Protein AF-A0A8H7DFE2-F1 (afdb_monomer)

Mean predicted aligned error: 21.74 Å

Solvent-accessible surface area (backbone atoms only — not comparable to full-atom values): 29592 Å² total; per-residue (Å²): 141,80,86,81,87,78,81,83,79,81,77,81,84,76,79,84,71,77,81,78,77,76,79,78,49,71,67,59,53,51,51,52,47,54,54,50,50,53,51,48,56,50,51,54,51,49,53,53,51,52,63,73,41,49,91,79,42,60,68,70,65,44,51,53,49,51,52,52,54,52,52,54,46,50,55,50,51,54,52,45,51,54,51,52,54,50,50,52,49,54,53,49,54,53,64,67,60,66,76,68,80,76,85,67,97,69,95,71,89,82,73,78,90,70,83,49,72,71,57,53,55,54,50,51,50,52,47,52,54,50,50,53,51,47,55,52,52,54,50,48,52,54,49,52,62,75,40,47,91,79,38,61,67,71,64,44,53,52,51,50,52,51,53,54,54,54,47,53,56,50,50,55,51,44,53,55,51,52,52,50,52,49,54,54,51,54,56,53,55,65,71,60,69,80,79,75,92,72,82,89,78,89,83,86,74,84,65,89,72,71,74,79,67,78,57,72,55,62,74,60,41,58,51,55,52,51,53,49,31,62,75,68,70,58,77,82,55,70,73,70,46,32,58,95,87,38,75,62,63,64,59,63,49,49,36,53,33,34,74,56,68,28,51,67,44,31,56,73,67,63,37,79,72,60,78,58,79,66,93,64,91,86,76,77,79,76,64,54,61,54,52,47,64,66,44,36,62,52,48,51,53,50,53,52,51,54,51,50,54,49,56,56,50,53,57,56,62,72,69,69,82,82,79,88,80,87,86,80,88,81,86,87,81,84,91,80,87,80,91,85,90,87,82,89,81,86,89,91,86,83,86,86,91,78,89,84,89,78,89,83,80,87,89,83,85,84,87,83,80,89,81,88,77,84,81,81,87,82,83,88,88,83,88,82,92,77,88,81,80,84,88,75,92,73,84,78,76,80,56,70,67,60,56,52,52,51,50,54,50,52,53,50,54,58,72,69,57,52,69,69,60,54,50,55,52,52,61,69,68,53,56,76,65,59,43,60,74,70,63,52,62,73,70,73,75,58,61,78,88,76,71,84,124

InterPro domains:
  IPR001606 ARID DNA-binding domain [PF01388] (218-274)
  IPR036431 ARID DNA-binding domain superfamily [G3DSA:1.10.150.60] (214-312)
  IPR036431 ARID DNA-binding domain superfamily [SSF46774] (215-304)

Organism: NCBI:txid2733690

Secondary structure (DSSP, 8-state):
-PPP---------------------HHHHHHHHHHHHHHHHHHHHHHHHHHHTTTTS-HHHHHHHHHHHHHHHHHHHHHHHHHHHHHHHHHHHHHHGGG------S---PPP----HHHHHHHHHHHHHHHHHHHHHHHHHHHHHHTTTTS-HHHHHHHHHHHHHHHHHHHHHHHHHHHHHHHHHHHHHHTTSSS--S-----------PPPPPPPPHHHHHHHHHHHHHHTT----TTTSEETTEEP-HHHHHHHHHHTTSHHHHHHTTGGGT---S--TT--TTHHHHHHHHHHHHHHHHHHHHHHHHHHHHHHHHTS-------------------------------------------PPP--------PPP---------PPPP------PPPHHHHHHHHHHHHHHHHS--HHHHHHHHHHHS-HHHHHHTTGGGGTSS-GGGS--

Foldseek 3Di:
DDDDDDDDDPDDPDDDDDPDPPPQDLVNLVVVLVVLVVVLVVLVVVLVVLVVCCVVDPPVVSVVVNVVSVVVSVVSVVVSVVSVVVSVVVVVVCVVVVPPDPDDPDDDDDDDDDPDPVNLVVLVVVLVVLVVVLVVLVVVLVVLVVCCVVDPVVVSVVVNVVSVVVSVVSVVVSVVSVVVSVVSVVVVVVVVPPPPPDDDDDDPDPDVPPPQDQQDDLVVCVVLLVVVCVVVVPDDDQVLQDDPNHGNDLSLVSR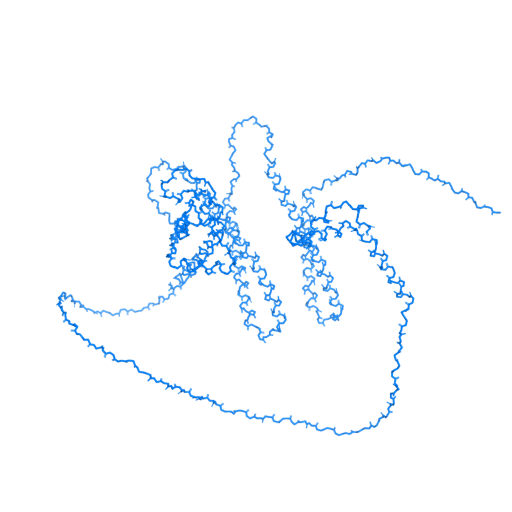VQSVCVALVSCVVVVVLPPSCPVPDPDDDPPNSPRSSVSVRVVRVVVSVVVVVVVVVVVVVVVPPPDDDDDDDDDDDDDDDDDDDDDDDDDDDDDDDDDDDDDDDDDDDDDDDDDDDDDDDDDDDDDDDDDDDDDDDDDPDDPPPVVVVVVVVVVVVVVVPDDVVVVVVVVVVVDDPVVCVVVVVPVVVPDDPVPPPD

Nearest PDB structures (foldseek):
  3hiu-assembly1_B  TM=4.243E-01  e=9.640E-01  Xanthomonas campestris pv. campestris
  6txh-assembly1_B  TM=4.007E-01  e=4.216E+00  Thermotoga maritima MSB8

pLDDT: mean 71.47, std 21.79, range [31.3, 97.5]

Radius of gyration: 38.98 Å; Cα contacts (8 Å, |Δi|>4): 122; chains: 1; bounding box: 148×61×105 Å

Structure (mmCIF, N/CA/C/O backbone):
data_AF-A0A8H7DFE2-F1
#
_entry.id   AF-A0A8H7DFE2-F1
#
loop_
_atom_site.group_PDB
_atom_site.id
_atom_site.type_symbol
_atom_site.label_atom_id
_atom_site.label_alt_id
_atom_site.label_comp_id
_atom_site.label_asym_id
_atom_site.label_entity_id
_atom_site.label_seq_id
_atom_site.pdbx_PDB_ins_code
_atom_site.Cartn_x
_atom_site.Cartn_y
_atom_site.Cartn_z
_atom_site.occupancy
_atom_site.B_iso_or_equiv
_atom_site.auth_seq_id
_atom_site.auth_comp_id
_atom_site.auth_asym_id
_atom_site.auth_atom_id
_atom_site.pdbx_PDB_model_num
ATOM 1 N N . MET A 1 1 ? 85.195 10.171 10.255 1.00 44.72 1 MET A N 1
ATOM 2 C CA . MET A 1 1 ? 84.031 11.063 10.065 1.00 44.72 1 MET A CA 1
ATOM 3 C C . MET A 1 1 ? 82.794 10.280 10.478 1.00 44.72 1 MET A C 1
ATOM 5 O O . MET A 1 1 ? 82.350 9.433 9.720 1.00 44.72 1 MET A O 1
ATOM 9 N N . ASN A 1 2 ? 82.339 10.476 11.718 1.00 36.47 2 ASN A N 1
ATOM 10 C CA . ASN A 1 2 ? 81.191 9.780 12.313 1.00 36.47 2 ASN A CA 1
ATOM 11 C C . ASN A 1 2 ? 79.986 10.731 12.340 1.00 36.47 2 ASN A C 1
ATOM 13 O O . ASN A 1 2 ? 80.179 11.896 12.700 1.00 36.47 2 ASN A O 1
ATOM 17 N N . PRO A 1 3 ? 78.772 10.280 11.982 1.00 59.50 3 PRO A N 1
ATOM 18 C CA . PRO A 1 3 ? 77.597 11.130 12.031 1.00 59.50 3 PRO A CA 1
ATOM 19 C C . PRO A 1 3 ? 77.080 11.280 13.467 1.00 59.50 3 PRO A C 1
ATOM 21 O O . PRO A 1 3 ? 77.074 10.349 14.270 1.00 59.50 3 PRO A O 1
ATOM 24 N N . SER A 1 4 ? 76.679 12.515 13.746 1.00 49.47 4 SER A N 1
ATOM 25 C CA . SER A 1 4 ? 76.130 13.046 14.987 1.00 49.47 4 SER A CA 1
ATOM 26 C C . SER A 1 4 ? 74.811 12.365 15.379 1.00 49.47 4 SER A C 1
ATOM 28 O O . SER A 1 4 ? 73.906 12.210 14.560 1.00 49.47 4 SER A O 1
ATOM 30 N N . LEU A 1 5 ? 74.726 11.975 16.653 1.00 45.72 5 LEU A N 1
ATOM 31 C CA . LEU A 1 5 ? 73.526 11.499 17.337 1.00 45.72 5 LEU A CA 1
ATOM 32 C C . LEU A 1 5 ? 72.521 12.652 17.476 1.00 45.72 5 LEU A C 1
ATOM 34 O O . LEU A 1 5 ? 72.752 13.597 18.229 1.00 45.72 5 LEU A O 1
ATOM 38 N N . GLY A 1 6 ? 71.410 12.557 16.745 1.00 50.31 6 GLY A N 1
ATOM 39 C CA . GLY A 1 6 ? 70.255 13.438 16.881 1.00 50.31 6 GLY A CA 1
ATOM 40 C C . GLY A 1 6 ? 69.440 13.102 18.130 1.00 50.31 6 GLY A C 1
ATOM 41 O O . GLY A 1 6 ? 69.096 11.948 18.378 1.00 50.31 6 GLY A O 1
ATOM 42 N N . SER A 1 7 ? 69.156 14.136 18.913 1.00 50.09 7 SER A N 1
ATOM 43 C CA . SER A 1 7 ? 68.445 14.115 20.186 1.00 50.09 7 SER A CA 1
ATOM 44 C C . SER A 1 7 ? 67.037 13.519 20.089 1.00 50.09 7 SER A C 1
ATOM 46 O O . SER A 1 7 ? 66.190 13.997 19.336 1.00 50.09 7 SER A O 1
ATOM 48 N N . ASN A 1 8 ? 66.773 12.515 20.927 1.00 39.53 8 ASN A N 1
ATOM 49 C CA . ASN A 1 8 ? 65.446 11.966 21.185 1.00 39.53 8 ASN A CA 1
ATOM 50 C C . ASN A 1 8 ? 64.565 13.004 21.899 1.00 39.53 8 ASN A C 1
ATOM 52 O O . ASN A 1 8 ? 64.774 13.312 23.072 1.00 39.53 8 ASN A O 1
ATOM 56 N N . THR A 1 9 ? 63.546 13.511 21.207 1.00 51.00 9 THR A N 1
ATOM 57 C CA . THR A 1 9 ? 62.419 14.210 21.830 1.00 51.00 9 THR A CA 1
ATOM 58 C C . THR A 1 9 ? 61.502 13.169 22.468 1.00 51.00 9 THR A C 1
ATOM 60 O O . THR A 1 9 ? 60.778 12.450 21.783 1.00 51.00 9 THR A O 1
ATOM 63 N N . VAL A 1 10 ? 61.551 13.067 23.795 1.00 46.72 10 VAL A N 1
ATOM 64 C CA . VAL A 1 10 ? 60.626 12.255 24.591 1.00 46.72 10 VAL A CA 1
ATOM 65 C C . VAL A 1 10 ? 59.250 12.924 24.539 1.00 46.72 10 VAL A C 1
ATOM 67 O O . VAL A 1 10 ? 59.014 13.936 25.195 1.00 46.72 10 VAL A O 1
ATOM 70 N N . ALA A 1 11 ? 58.347 12.386 23.718 1.00 45.91 11 ALA A N 1
ATOM 71 C CA . ALA A 1 11 ? 56.941 12.764 23.728 1.00 45.91 11 ALA A CA 1
ATOM 72 C C . ALA A 1 11 ? 56.308 12.268 25.036 1.00 45.91 11 ALA A C 1
ATOM 74 O O . ALA A 1 11 ? 56.217 11.066 25.286 1.00 45.91 11 ALA A O 1
ATOM 75 N N . SER A 1 12 ? 55.905 13.214 25.883 1.00 46.56 12 SER A N 1
ATOM 76 C CA . SER A 1 12 ? 55.209 12.953 27.139 1.00 46.56 12 SER A CA 1
ATOM 77 C C . SER A 1 12 ? 53.845 12.316 26.854 1.00 46.56 12 SER A C 1
ATOM 79 O O . SER A 1 12 ? 52.947 12.949 26.294 1.00 46.56 12 SER A O 1
ATOM 81 N N . ILE A 1 13 ? 53.704 11.040 27.212 1.00 42.91 13 ILE A N 1
ATOM 82 C CA . ILE A 1 13 ? 52.455 10.279 27.141 1.00 42.91 13 ILE A CA 1
ATOM 83 C C . ILE A 1 13 ? 51.527 10.840 28.225 1.00 42.91 13 ILE A C 1
ATOM 85 O O . ILE A 1 13 ? 51.616 10.474 29.395 1.00 42.91 13 ILE A O 1
ATOM 89 N N . THR A 1 14 ? 50.658 11.775 27.840 1.00 55.56 14 THR A N 1
ATOM 90 C CA . THR A 1 14 ? 49.598 12.291 28.716 1.00 55.56 14 THR A CA 1
ATOM 91 C C . THR A 1 14 ? 48.488 11.247 28.781 1.00 55.56 14 THR A C 1
ATOM 93 O O . THR A 1 14 ? 47.899 10.889 27.761 1.00 55.56 14 THR A O 1
ATOM 96 N N . ALA A 1 15 ? 48.258 10.714 29.980 1.00 48.75 15 ALA A N 1
ATOM 97 C CA . ALA A 1 15 ? 47.308 9.646 30.247 1.00 48.75 15 ALA A CA 1
ATOM 98 C C . ALA A 1 15 ? 45.868 10.036 29.860 1.00 48.75 15 ALA A C 1
ATOM 100 O O . ALA A 1 15 ? 45.397 11.133 30.155 1.00 48.75 15 ALA A O 1
ATOM 101 N N . GLY A 1 16 ? 45.204 9.093 29.185 1.00 50.38 16 GLY A N 1
ATOM 102 C CA . GLY A 1 16 ? 43.880 9.175 28.574 1.00 50.38 16 GLY A CA 1
ATOM 103 C C . GLY A 1 16 ? 42.781 9.818 29.415 1.00 50.38 16 GLY A C 1
ATOM 104 O O . GLY A 1 16 ? 42.290 9.241 30.383 1.00 50.38 16 GLY A O 1
ATOM 105 N N . GLN A 1 17 ? 42.297 10.958 28.930 1.00 49.06 17 GLN A N 1
ATOM 106 C CA . GLN A 1 17 ? 40.927 11.396 29.155 1.00 49.06 17 GLN A CA 1
ATOM 107 C C . GLN A 1 17 ? 40.040 10.672 28.120 1.00 49.06 17 GLN A C 1
ATOM 109 O O . GLN A 1 17 ? 40.353 10.730 26.925 1.00 49.06 17 GLN A O 1
ATOM 114 N N . PRO A 1 18 ? 38.977 9.949 28.523 1.00 58.12 18 PRO A N 1
ATOM 115 C CA . PRO A 1 18 ? 38.093 9.277 27.576 1.00 58.12 18 PRO A CA 1
ATOM 116 C C . PRO A 1 18 ? 37.491 10.318 26.620 1.00 58.12 18 PRO A C 1
ATOM 118 O O . PRO A 1 18 ? 37.088 11.390 27.078 1.00 58.12 18 PRO A O 1
ATOM 121 N N . PRO A 1 19 ? 37.438 10.049 25.301 1.00 63.44 19 PRO A N 1
ATOM 122 C CA . PRO A 1 19 ? 36.929 11.008 24.333 1.00 63.44 19 PRO A CA 1
ATOM 123 C C . PRO A 1 19 ? 35.494 11.377 24.710 1.00 63.44 19 PRO A C 1
ATOM 125 O O . PRO A 1 19 ? 34.592 10.540 24.667 1.00 63.44 19 PRO A O 1
ATOM 128 N N . HIS A 1 20 ? 35.287 12.632 25.112 1.00 49.53 20 HIS A N 1
ATOM 129 C CA . HIS A 1 20 ? 33.961 13.165 25.385 1.00 49.53 20 HIS A CA 1
ATOM 130 C C . HIS A 1 20 ? 33.126 13.044 24.108 1.00 49.53 20 HIS A C 1
ATOM 132 O O . HIS A 1 20 ? 33.323 13.787 23.146 1.00 49.53 20 HIS A O 1
ATOM 138 N N . VAL A 1 21 ? 32.200 12.081 24.095 1.00 59.81 21 VAL A N 1
ATOM 139 C CA . VAL A 1 21 ? 31.227 11.901 23.018 1.00 59.81 21 VAL A CA 1
ATOM 140 C C . VAL A 1 21 ? 30.378 13.163 22.976 1.00 59.81 21 VAL A C 1
ATOM 142 O O . VAL A 1 21 ? 29.496 13.375 23.808 1.00 59.81 21 VAL A O 1
ATOM 145 N N . THR A 1 22 ? 30.686 14.049 22.034 1.00 70.81 22 THR A N 1
ATOM 146 C CA . THR A 1 22 ? 29.965 15.305 21.862 1.00 70.81 22 THR A CA 1
ATOM 147 C C . THR A 1 22 ? 28.554 14.951 21.412 1.00 70.81 22 THR A C 1
ATOM 149 O O . THR A 1 22 ? 28.337 14.472 20.297 1.00 70.81 22 THR A O 1
ATOM 152 N N . ARG A 1 23 ? 27.583 15.114 22.315 1.00 77.12 23 ARG A N 1
ATOM 153 C CA . ARG A 1 23 ? 26.173 14.822 22.051 1.00 77.12 23 ARG A CA 1
ATOM 154 C C . ARG A 1 23 ? 25.712 15.717 20.902 1.00 77.12 23 ARG A C 1
ATOM 156 O O . ARG A 1 23 ? 25.602 16.930 21.054 1.00 77.12 23 ARG A O 1
ATOM 163 N N . THR A 1 24 ? 25.479 15.123 19.736 1.00 85.06 24 THR A N 1
ATOM 164 C CA . THR A 1 24 ? 24.953 15.848 18.577 1.00 85.06 24 THR A CA 1
ATOM 165 C C . THR A 1 24 ? 23.542 16.323 18.903 1.00 85.06 24 THR A C 1
ATOM 167 O O . THR A 1 24 ? 22.688 15.537 19.313 1.00 85.06 24 THR A O 1
ATOM 170 N N . SER A 1 25 ? 23.303 17.629 18.780 1.00 93.62 25 SER A N 1
ATOM 171 C CA . SER A 1 25 ? 21.996 18.207 19.081 1.00 93.62 25 SER A CA 1
ATOM 172 C C . SER A 1 25 ? 20.945 17.733 18.070 1.00 93.62 25 SER A C 1
ATOM 174 O O . SER A 1 25 ? 21.246 17.468 16.903 1.00 93.62 25 SER A O 1
ATOM 176 N N . PHE A 1 26 ? 19.685 17.652 18.505 1.00 91.69 26 PHE A N 1
ATOM 177 C CA . PHE A 1 26 ? 18.556 17.299 17.637 1.00 91.69 26 PHE A CA 1
ATOM 178 C C . PHE A 1 26 ? 18.451 18.232 16.415 1.00 91.69 26 PHE A C 1
ATOM 180 O O . PHE A 1 26 ? 18.191 17.783 15.295 1.00 91.69 26 PHE A O 1
ATOM 187 N N . THR A 1 27 ? 18.744 19.522 16.609 1.00 90.81 27 THR A N 1
ATOM 188 C CA . THR A 1 27 ? 18.809 20.523 15.538 1.00 90.81 27 THR A CA 1
ATOM 189 C C . THR A 1 27 ? 19.869 20.168 14.495 1.00 90.81 27 THR A C 1
ATOM 191 O O . THR A 1 27 ? 19.558 20.136 13.306 1.00 90.81 27 THR A O 1
ATOM 194 N N . ALA A 1 28 ? 21.085 19.800 14.918 1.00 92.56 28 ALA A N 1
ATOM 195 C CA . ALA A 1 28 ? 22.161 19.412 14.002 1.00 92.56 28 ALA A CA 1
ATOM 196 C C . ALA A 1 28 ? 21.821 18.140 13.202 1.00 92.56 28 ALA A C 1
ATOM 198 O O . ALA A 1 28 ? 22.144 18.028 12.018 1.00 92.56 28 ALA A O 1
ATOM 199 N N . LEU A 1 29 ? 21.130 17.179 13.822 1.00 94.00 29 LEU A N 1
ATOM 200 C CA . LEU A 1 29 ? 20.657 15.971 13.137 1.00 94.00 29 LEU A CA 1
ATOM 201 C C . LEU A 1 29 ? 19.580 16.288 12.090 1.00 94.00 29 LEU A C 1
ATOM 203 O O . LEU A 1 29 ? 19.612 15.737 10.988 1.00 94.00 29 LEU A O 1
ATOM 207 N N . THR A 1 30 ? 18.664 17.203 12.410 1.00 90.81 30 THR A N 1
ATOM 208 C CA . THR A 1 30 ? 17.609 17.657 11.491 1.00 90.81 30 THR A CA 1
ATOM 209 C C . THR A 1 30 ? 18.203 18.403 10.294 1.00 90.81 30 THR A C 1
ATOM 211 O O . THR A 1 30 ? 17.852 18.120 9.147 1.00 90.81 30 THR A O 1
ATOM 214 N N . GLU A 1 31 ? 19.172 19.288 10.533 1.00 94.81 31 GLU A N 1
ATOM 215 C CA . GLU A 1 31 ? 19.903 19.993 9.477 1.00 94.81 31 GLU A CA 1
ATOM 216 C C . GLU A 1 31 ? 20.663 19.013 8.570 1.00 94.81 31 GLU A C 1
ATOM 218 O O . GLU A 1 31 ? 20.587 19.095 7.340 1.00 94.81 31 GLU A O 1
ATOM 223 N N . ARG A 1 32 ? 21.330 18.012 9.159 1.00 96.38 32 ARG A N 1
ATOM 224 C CA . ARG A 1 32 ? 22.020 16.957 8.405 1.00 96.38 32 ARG A CA 1
ATOM 225 C C . ARG A 1 32 ? 21.056 16.155 7.529 1.00 96.38 32 ARG A C 1
ATOM 227 O O . ARG A 1 32 ? 21.406 15.836 6.390 1.00 96.38 32 ARG A O 1
ATOM 234 N N . ALA A 1 33 ? 19.853 15.855 8.022 1.00 95.62 33 ALA A N 1
ATOM 235 C CA . ALA A 1 33 ? 18.821 15.172 7.245 1.00 95.62 33 ALA A CA 1
ATOM 236 C C . ALA A 1 33 ? 18.367 16.019 6.056 1.00 95.62 33 ALA A C 1
ATOM 238 O O . ALA A 1 33 ? 18.287 15.515 4.934 1.00 95.62 33 ALA A O 1
ATOM 239 N N . GLN A 1 34 ? 18.150 17.315 6.272 1.00 94.12 34 GLN A N 1
ATOM 240 C CA . GLN A 1 34 ? 17.751 18.231 5.211 1.00 94.12 34 GLN A CA 1
ATOM 241 C C . GLN A 1 34 ? 18.849 18.405 4.153 1.00 94.12 34 GLN A C 1
ATOM 243 O O . GLN A 1 34 ? 18.573 18.342 2.953 1.00 94.12 34 GLN A O 1
ATOM 248 N N . LYS A 1 35 ? 20.113 18.535 4.572 1.00 96.19 35 LYS A N 1
ATOM 249 C CA . LYS A 1 35 ? 21.262 18.584 3.658 1.00 96.19 35 LYS A CA 1
ATOM 250 C C . LYS A 1 35 ? 21.352 17.319 2.805 1.00 96.19 35 LYS A C 1
ATOM 252 O O . LYS A 1 35 ? 21.551 17.405 1.596 1.00 96.19 35 LYS A O 1
ATOM 257 N N . LEU A 1 36 ? 21.169 16.148 3.415 1.00 96.75 36 LEU A N 1
ATOM 258 C CA . LEU A 1 36 ? 21.208 14.874 2.703 1.00 96.75 36 LEU A CA 1
ATOM 259 C C . LEU A 1 36 ? 20.053 14.735 1.703 1.00 96.75 36 LEU A C 1
ATOM 261 O O . LEU A 1 36 ? 20.282 14.294 0.579 1.00 96.75 36 LEU A O 1
ATOM 265 N N . LYS A 1 37 ? 18.848 15.184 2.073 1.00 94.25 37 LYS A N 1
ATOM 266 C CA . LYS A 1 37 ? 17.693 15.256 1.170 1.00 94.25 37 LYS A CA 1
ATOM 267 C C . LYS A 1 37 ? 17.997 16.110 -0.063 1.00 94.25 37 LYS A C 1
ATOM 269 O O . LYS A 1 37 ? 17.752 15.665 -1.177 1.00 94.25 37 LYS A O 1
ATOM 274 N N . ASN A 1 38 ? 18.589 17.292 0.118 1.00 91.69 38 ASN A N 1
ATOM 275 C CA . ASN A 1 38 ? 18.961 18.168 -0.998 1.00 91.69 38 ASN A CA 1
ATOM 276 C C . ASN A 1 38 ? 19.983 17.513 -1.940 1.00 91.69 38 ASN A C 1
ATOM 278 O O . ASN A 1 38 ? 19.857 17.633 -3.158 1.00 91.69 38 ASN A O 1
ATOM 282 N N . ILE A 1 39 ? 20.966 16.788 -1.391 1.00 95.31 39 ILE A N 1
ATOM 283 C CA . ILE A 1 39 ? 21.948 16.043 -2.194 1.00 95.31 39 ILE A CA 1
ATOM 284 C C . ILE A 1 39 ? 21.262 14.946 -3.013 1.00 95.31 39 ILE A C 1
ATOM 286 O O . ILE A 1 39 ? 21.518 14.849 -4.210 1.00 95.31 39 ILE A O 1
ATOM 290 N N . ILE A 1 40 ? 20.364 14.165 -2.400 1.00 93.69 40 ILE A N 1
ATOM 291 C CA . ILE A 1 40 ? 19.599 13.121 -3.100 1.00 93.69 40 ILE A CA 1
ATOM 292 C C . ILE A 1 40 ? 18.809 13.739 -4.260 1.00 93.69 40 ILE A C 1
ATOM 294 O O . ILE A 1 40 ? 18.940 13.281 -5.390 1.00 93.69 40 ILE A O 1
ATOM 298 N N . THR A 1 41 ? 18.077 14.830 -4.019 1.00 90.56 41 THR A N 1
ATOM 299 C CA . THR A 1 41 ? 17.305 15.529 -5.061 1.00 90.56 41 THR A CA 1
ATOM 300 C C . THR A 1 41 ? 18.186 16.048 -6.204 1.00 90.56 41 THR A C 1
ATOM 302 O O . THR A 1 41 ? 17.757 16.085 -7.359 1.00 90.56 41 THR A O 1
ATOM 305 N N . ASN A 1 42 ? 19.410 16.497 -5.911 1.00 94.88 42 ASN A N 1
ATOM 306 C CA . ASN A 1 42 ? 20.355 16.938 -6.940 1.00 94.88 42 ASN A CA 1
ATOM 307 C C . ASN A 1 42 ? 20.854 15.756 -7.784 1.00 94.88 42 ASN A C 1
ATOM 309 O O . ASN A 1 42 ? 20.861 15.855 -9.007 1.00 94.88 42 ASN A O 1
ATOM 313 N N . GLN A 1 43 ? 21.206 14.636 -7.152 1.00 97.00 43 GLN A N 1
ATOM 314 C CA . GLN A 1 43 ? 21.663 13.431 -7.852 1.00 97.00 43 GLN A CA 1
ATOM 315 C C . GLN A 1 43 ? 20.552 12.772 -8.676 1.00 97.00 43 GLN A C 1
ATOM 317 O O . GLN A 1 43 ? 20.810 12.266 -9.763 1.00 97.00 43 GLN A O 1
ATOM 322 N N . GLU A 1 44 ? 19.301 12.824 -8.214 1.00 94.50 44 GLU A N 1
ATOM 323 C CA . GLU A 1 44 ? 18.145 12.389 -9.006 1.00 94.50 44 GLU A CA 1
ATOM 324 C C . GLU A 1 44 ? 18.000 13.227 -10.280 1.00 94.50 44 GLU A C 1
ATOM 326 O O . GLU A 1 44 ? 17.811 12.678 -11.366 1.00 94.50 44 GLU A O 1
ATOM 331 N N . ARG A 1 45 ? 18.160 14.553 -10.173 1.00 94.38 45 ARG A N 1
ATOM 332 C CA . ARG A 1 45 ? 18.167 15.449 -11.338 1.00 94.38 45 ARG A CA 1
ATOM 333 C C . ARG A 1 45 ? 19.337 15.163 -12.277 1.00 94.38 45 ARG A C 1
ATOM 335 O O . ARG A 1 45 ? 19.133 15.141 -13.487 1.00 94.38 45 ARG A O 1
ATOM 342 N N . GLU A 1 46 ? 20.527 14.912 -11.742 1.00 96.31 46 GLU A N 1
ATOM 343 C CA . GLU A 1 46 ? 21.706 14.541 -12.532 1.00 96.31 46 GLU A CA 1
ATOM 344 C C . GLU A 1 46 ? 21.480 13.237 -13.308 1.00 96.31 46 GLU A C 1
ATOM 346 O O . GLU A 1 46 ? 21.782 13.165 -14.495 1.00 96.31 46 GLU A O 1
ATOM 351 N N . LEU A 1 47 ? 20.872 12.226 -12.686 1.00 96.62 47 LEU A N 1
ATOM 352 C CA . LEU A 1 47 ? 20.579 10.943 -13.331 1.00 96.62 47 LEU A CA 1
ATOM 353 C C . LEU A 1 47 ? 19.580 11.114 -14.491 1.00 96.62 47 LEU A C 1
ATOM 355 O O . LEU A 1 47 ? 19.767 10.547 -15.572 1.00 96.62 47 LEU A O 1
ATOM 359 N N . VAL A 1 48 ? 18.565 11.968 -14.316 1.00 94.12 48 VAL A N 1
ATOM 360 C CA . VAL A 1 48 ? 17.631 12.346 -15.393 1.00 94.12 48 VAL A CA 1
ATOM 361 C C . VAL A 1 48 ? 18.353 13.098 -16.519 1.00 94.12 48 VAL A C 1
ATOM 363 O O . VAL A 1 48 ? 18.113 12.811 -17.692 1.00 94.12 48 VAL A O 1
ATOM 366 N N . GLN A 1 49 ? 19.269 14.014 -16.191 1.00 94.94 49 GLN A N 1
ATOM 367 C CA . GLN A 1 49 ? 20.075 14.739 -17.183 1.00 94.94 49 GLN A CA 1
ATOM 368 C C . GLN A 1 49 ? 21.033 13.822 -17.950 1.00 94.94 49 GLN A C 1
ATOM 370 O O . GLN A 1 49 ? 21.140 13.934 -19.168 1.00 94.94 49 GLN A O 1
ATOM 375 N N . LEU A 1 50 ? 21.701 12.883 -17.277 1.00 94.56 50 LEU A N 1
ATOM 376 C CA . LEU A 1 50 ? 22.535 11.882 -17.942 1.00 94.56 50 LEU A CA 1
ATOM 377 C C . LEU A 1 50 ? 21.691 11.066 -18.921 1.00 94.56 50 LEU A C 1
ATOM 379 O O . LEU A 1 50 ? 22.089 10.872 -20.068 1.00 94.56 50 LEU A O 1
ATOM 383 N N . THR A 1 51 ? 20.495 10.650 -18.497 1.00 91.56 51 THR A N 1
ATOM 384 C CA . THR A 1 51 ? 19.573 9.871 -19.333 1.00 91.56 51 THR A CA 1
ATOM 385 C C . THR A 1 51 ? 19.143 10.641 -20.586 1.00 91.56 51 THR A C 1
ATOM 387 O O . THR A 1 51 ? 19.084 10.054 -21.666 1.00 91.56 51 THR A O 1
ATOM 390 N N . SER A 1 52 ? 18.898 11.953 -20.486 1.00 94.00 52 SER A N 1
ATOM 391 C CA . SER A 1 52 ? 18.559 12.785 -21.651 1.00 94.00 52 SER A CA 1
ATOM 392 C C . SER A 1 52 ? 19.760 13.083 -22.559 1.00 94.00 52 SER A C 1
ATOM 394 O O . SER A 1 52 ? 19.586 13.278 -23.760 1.00 94.00 52 SER A O 1
ATOM 396 N N . GLN A 1 53 ? 20.983 13.060 -22.022 1.00 94.31 53 GLN A N 1
ATOM 397 C CA . GLN A 1 53 ? 22.230 13.257 -22.771 1.00 94.31 53 GLN A CA 1
ATOM 398 C C . GLN A 1 53 ? 22.811 11.972 -23.373 1.00 94.31 53 GLN A C 1
ATOM 400 O O . GLN A 1 53 ? 23.897 12.013 -23.956 1.00 94.31 53 GLN A O 1
ATOM 405 N N . ARG A 1 54 ? 22.102 10.841 -23.279 1.00 93.06 54 ARG A N 1
ATOM 406 C CA . ARG A 1 54 ? 22.592 9.534 -23.737 1.0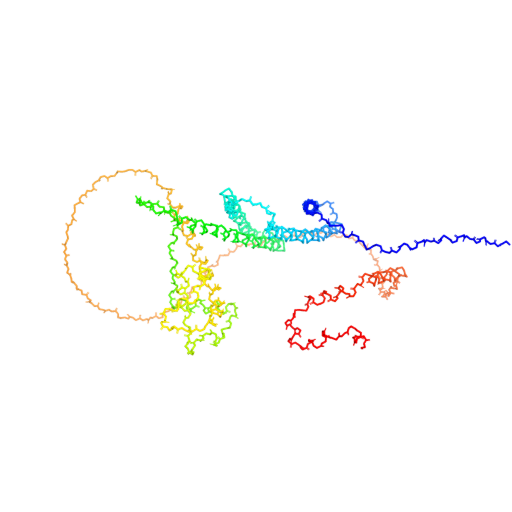0 93.06 54 ARG A CA 1
ATOM 407 C C . ARG A 1 54 ? 23.117 9.545 -25.178 1.00 93.06 54 ARG A C 1
ATOM 409 O O . ARG A 1 54 ? 24.110 8.895 -25.455 1.00 93.06 54 ARG A O 1
ATOM 416 N N . SER A 1 55 ? 22.503 10.307 -26.084 1.00 92.38 55 SER A N 1
ATOM 417 C CA . SER A 1 55 ? 22.934 10.392 -27.491 1.00 92.38 55 SER A CA 1
ATOM 418 C C . SER A 1 55 ? 24.245 11.155 -27.717 1.00 92.38 55 SER A C 1
ATOM 420 O O . SER A 1 55 ? 24.811 11.073 -28.802 1.00 92.38 55 SER A O 1
ATOM 422 N N . ARG A 1 56 ? 24.724 11.919 -26.726 1.00 92.00 56 ARG A N 1
ATOM 423 C CA . ARG A 1 56 ? 25.921 12.771 -26.838 1.00 92.00 56 ARG A CA 1
ATOM 424 C C . ARG A 1 56 ? 27.157 12.172 -26.173 1.00 92.00 56 ARG A C 1
ATOM 426 O O . ARG A 1 56 ? 28.271 12.570 -26.495 1.00 92.00 56 ARG A O 1
ATOM 433 N N . ILE A 1 57 ? 26.966 11.265 -25.220 1.00 90.88 57 ILE A N 1
ATOM 434 C CA . ILE A 1 57 ? 28.038 10.653 -24.432 1.00 90.88 57 ILE A CA 1
ATOM 435 C C . ILE A 1 57 ? 28.238 9.233 -24.963 1.00 90.88 57 ILE A C 1
ATOM 437 O O . ILE A 1 57 ? 27.269 8.496 -25.094 1.00 90.88 57 ILE A O 1
ATOM 441 N N . GLY A 1 58 ? 29.478 8.836 -25.264 1.00 93.38 58 GLY A N 1
ATOM 442 C CA . GLY A 1 58 ? 29.763 7.462 -25.693 1.00 93.38 58 GLY A CA 1
ATOM 443 C C . GLY A 1 58 ? 29.255 6.431 -24.675 1.00 93.38 58 GLY A C 1
ATOM 444 O O . GLY A 1 58 ? 29.425 6.624 -23.467 1.00 93.38 58 GLY A O 1
ATOM 445 N N . ASP A 1 59 ? 28.656 5.339 -25.162 1.00 92.19 59 ASP A N 1
ATOM 446 C CA . ASP A 1 59 ? 27.883 4.383 -24.349 1.00 92.19 59 ASP A CA 1
ATOM 447 C C . ASP A 1 59 ? 28.643 3.860 -23.117 1.00 92.19 59 ASP A C 1
ATOM 449 O O . ASP A 1 59 ? 28.069 3.762 -22.033 1.00 92.19 59 ASP A O 1
ATOM 453 N N . ALA A 1 60 ? 29.946 3.583 -23.242 1.00 93.19 60 ALA A N 1
ATOM 454 C CA . ALA A 1 60 ? 30.760 3.087 -22.130 1.00 93.19 60 ALA A CA 1
ATOM 455 C C . ALA A 1 60 ? 30.883 4.110 -20.983 1.00 93.19 60 ALA A C 1
ATOM 457 O O . ALA A 1 60 ? 30.606 3.795 -19.827 1.00 93.19 60 ALA A O 1
ATOM 458 N N . SER A 1 61 ? 31.222 5.365 -21.304 1.00 93.25 61 SER A N 1
ATOM 459 C CA . SER A 1 61 ? 31.365 6.432 -20.302 1.00 93.25 61 SER A CA 1
ATOM 460 C C . SER A 1 61 ? 30.021 6.812 -19.676 1.00 93.25 61 SER A C 1
ATOM 462 O O . SER A 1 61 ? 29.946 7.109 -18.482 1.00 93.25 61 SER A O 1
ATOM 464 N N . PHE A 1 62 ? 28.947 6.771 -20.468 1.00 96.25 62 PHE A N 1
ATOM 465 C CA . PHE A 1 62 ? 27.590 6.985 -19.981 1.00 96.25 62 PHE A CA 1
ATOM 466 C C . PHE A 1 62 ? 27.200 5.931 -18.937 1.00 96.25 62 PHE A C 1
ATOM 468 O O . PHE A 1 62 ? 26.793 6.287 -17.829 1.00 96.25 62 PHE A O 1
ATOM 475 N N . MET A 1 63 ? 27.371 4.645 -19.257 1.00 96.00 63 MET A N 1
ATOM 476 C CA . MET A 1 63 ? 26.972 3.556 -18.364 1.00 96.00 63 MET A CA 1
ATOM 477 C C . MET A 1 63 ? 27.754 3.563 -17.047 1.00 96.00 63 MET A C 1
ATOM 479 O O . MET A 1 63 ? 27.158 3.337 -15.992 1.00 96.00 63 MET A O 1
ATOM 483 N N . ASP A 1 64 ? 29.048 3.882 -17.074 1.00 96.56 64 ASP A N 1
ATOM 484 C CA . ASP A 1 64 ? 29.852 3.971 -15.851 1.00 96.56 64 ASP A CA 1
ATOM 485 C C . ASP A 1 64 ? 29.433 5.146 -14.958 1.00 96.56 64 ASP A C 1
ATOM 487 O O . ASP A 1 64 ? 29.321 4.985 -13.736 1.00 96.56 64 ASP A O 1
ATOM 491 N N . LYS A 1 65 ? 29.103 6.308 -15.543 1.00 96.25 65 LYS A N 1
ATOM 492 C CA . LYS A 1 65 ? 28.547 7.444 -14.787 1.00 96.25 65 LYS A CA 1
ATOM 493 C C . LYS A 1 65 ? 27.191 7.105 -14.179 1.00 96.25 65 LYS A C 1
ATOM 495 O O . LYS A 1 65 ? 26.992 7.326 -12.987 1.00 96.25 65 LYS A O 1
ATOM 500 N N . VAL A 1 66 ? 26.284 6.511 -14.958 1.00 96.44 66 VAL A N 1
ATOM 501 C CA . VAL A 1 66 ? 24.961 6.099 -14.464 1.00 96.44 66 VAL A CA 1
ATOM 502 C C . VAL A 1 66 ? 25.095 5.093 -13.327 1.00 96.44 66 VAL A C 1
ATOM 504 O O . VAL A 1 66 ? 24.435 5.255 -12.301 1.00 96.44 66 VAL A O 1
ATOM 507 N N . ARG A 1 67 ? 25.972 4.090 -13.457 1.00 95.62 67 ARG A N 1
ATOM 508 C CA . ARG A 1 67 ? 26.210 3.091 -12.405 1.00 95.62 67 ARG A CA 1
ATOM 509 C C . ARG A 1 67 ? 26.749 3.742 -11.130 1.00 95.62 67 ARG A C 1
ATOM 511 O O . ARG A 1 67 ? 26.259 3.436 -10.045 1.00 95.62 67 ARG A O 1
ATOM 518 N N . THR A 1 68 ? 27.701 4.663 -11.266 1.00 97.00 68 THR A N 1
ATOM 519 C CA . THR A 1 68 ? 28.319 5.376 -10.139 1.00 97.00 68 THR A CA 1
ATOM 520 C C . THR A 1 68 ? 27.307 6.252 -9.401 1.00 97.00 68 THR A C 1
ATOM 522 O O . THR A 1 68 ? 27.145 6.110 -8.189 1.00 97.00 68 THR A O 1
ATOM 525 N N . VAL A 1 69 ? 26.565 7.101 -10.123 1.00 96.06 69 VAL A N 1
ATOM 526 C CA . VAL A 1 69 ? 25.542 7.981 -9.531 1.00 96.06 69 VAL A CA 1
ATOM 527 C C . VAL A 1 69 ? 24.416 7.157 -8.905 1.00 96.06 69 VAL A C 1
ATOM 529 O O . VAL A 1 69 ? 23.984 7.455 -7.796 1.00 96.06 69 VAL A O 1
ATOM 532 N N . SER A 1 70 ? 23.980 6.075 -9.557 1.00 94.94 70 SER A N 1
ATOM 533 C CA . SER A 1 70 ? 22.932 5.193 -9.022 1.00 94.94 70 SER A CA 1
ATOM 534 C C . SER A 1 70 ? 23.356 4.506 -7.721 1.00 94.94 70 SER A C 1
ATOM 536 O O . SER A 1 70 ? 22.560 4.412 -6.785 1.00 94.94 70 SER A O 1
ATOM 538 N N . ALA A 1 71 ? 24.604 4.033 -7.644 1.00 94.69 71 ALA A N 1
ATOM 539 C CA . ALA A 1 71 ? 25.136 3.396 -6.444 1.00 94.69 71 ALA A CA 1
ATOM 540 C C . ALA A 1 71 ? 25.238 4.385 -5.271 1.00 94.69 71 ALA A C 1
ATOM 542 O O . ALA A 1 71 ? 24.784 4.066 -4.172 1.00 94.69 71 ALA A O 1
ATOM 543 N N . ASP A 1 72 ? 25.761 5.594 -5.504 1.00 95.88 72 ASP A N 1
ATOM 544 C CA . ASP A 1 72 ? 25.869 6.631 -4.464 1.00 95.88 72 ASP A CA 1
ATOM 545 C C . ASP A 1 72 ? 24.489 7.133 -4.003 1.00 95.88 72 ASP A C 1
ATOM 547 O O . ASP A 1 72 ? 24.228 7.330 -2.817 1.00 95.88 72 ASP A O 1
ATOM 551 N N . LEU A 1 73 ? 23.544 7.265 -4.930 1.00 96.00 73 LEU A N 1
ATOM 552 C CA . LEU A 1 73 ? 22.176 7.662 -4.616 1.00 96.00 73 LEU A CA 1
ATOM 553 C C . LEU A 1 73 ? 21.467 6.617 -3.745 1.00 96.00 73 LEU A C 1
ATOM 555 O O . LEU A 1 73 ? 20.750 6.976 -2.806 1.00 96.00 73 LEU A O 1
ATOM 559 N N . LYS A 1 74 ? 21.705 5.323 -3.995 1.00 94.19 74 LYS A N 1
ATOM 560 C CA . LYS A 1 74 ? 21.190 4.235 -3.154 1.00 94.19 74 LYS A CA 1
ATOM 561 C C . LYS A 1 74 ? 21.731 4.325 -1.724 1.00 94.19 74 LYS A C 1
ATOM 563 O O . LYS A 1 74 ? 20.939 4.340 -0.781 1.00 94.19 74 LYS A O 1
ATOM 568 N N . THR A 1 75 ? 23.048 4.441 -1.550 1.00 95.81 75 THR A N 1
ATOM 569 C CA . THR A 1 75 ? 23.666 4.510 -0.212 1.00 95.81 75 THR A CA 1
ATOM 570 C C . THR A 1 75 ? 23.210 5.750 0.562 1.00 95.81 75 THR A C 1
ATOM 572 O O . THR A 1 75 ? 22.918 5.666 1.758 1.00 95.81 75 THR A O 1
ATOM 575 N N . ARG A 1 76 ? 23.054 6.901 -0.108 1.00 95.62 76 ARG A N 1
ATOM 576 C CA . ARG A 1 76 ? 22.531 8.126 0.519 1.00 95.62 76 ARG A CA 1
ATOM 577 C C . ARG A 1 76 ? 21.070 8.012 0.926 1.00 95.62 76 ARG A C 1
ATOM 579 O O . ARG A 1 76 ? 20.729 8.483 2.011 1.00 95.62 76 ARG A O 1
ATOM 586 N N . LYS A 1 77 ? 20.216 7.385 0.110 1.00 93.31 77 LYS A N 1
ATOM 587 C CA . LYS A 1 77 ? 18.807 7.132 0.462 1.00 93.31 77 LYS A CA 1
ATOM 588 C C . LYS A 1 77 ? 18.687 6.235 1.690 1.00 93.31 77 LYS A C 1
ATOM 590 O O . LYS A 1 77 ? 17.912 6.547 2.591 1.00 93.31 77 LYS A O 1
ATOM 595 N N . GLU A 1 78 ? 19.497 5.182 1.773 1.00 93.25 78 GLU A N 1
ATOM 596 C CA . GLU A 1 78 ? 19.558 4.321 2.960 1.00 93.25 78 GLU A CA 1
ATOM 597 C C . GLU A 1 78 ? 20.018 5.099 4.203 1.00 93.25 78 GLU A C 1
ATOM 599 O O . GLU A 1 78 ? 19.415 4.982 5.271 1.00 93.25 78 GLU A O 1
ATOM 604 N N . HIS A 1 79 ? 21.047 5.943 4.074 1.00 97.00 79 HIS A N 1
ATOM 605 C CA . HIS A 1 79 ? 21.523 6.782 5.176 1.00 97.00 79 HIS A CA 1
ATOM 606 C C . HIS A 1 79 ? 20.474 7.818 5.619 1.00 97.00 79 HIS A C 1
ATOM 608 O O . HIS A 1 79 ? 20.279 8.020 6.818 1.00 97.00 79 HIS A O 1
ATOM 614 N N . TYR A 1 80 ? 19.750 8.427 4.675 1.00 97.00 80 TYR A N 1
ATOM 615 C CA . TYR A 1 80 ? 18.644 9.339 4.969 1.00 97.00 80 TYR A CA 1
ATOM 616 C C . TYR A 1 80 ? 17.514 8.631 5.712 1.00 97.00 80 TYR A C 1
ATOM 618 O O . TYR A 1 80 ? 17.062 9.133 6.738 1.00 97.00 80 TYR A O 1
ATOM 626 N N . ALA A 1 81 ? 17.112 7.441 5.257 1.00 90.62 81 ALA A N 1
ATOM 627 C CA . ALA A 1 81 ? 16.085 6.646 5.922 1.00 90.62 81 ALA A CA 1
ATOM 628 C C . ALA A 1 81 ? 16.464 6.336 7.380 1.00 90.62 81 ALA A C 1
ATOM 630 O O . ALA A 1 81 ? 15.669 6.591 8.282 1.00 90.62 81 ALA A O 1
ATOM 631 N N . ARG A 1 82 ? 17.705 5.889 7.634 1.00 94.94 82 ARG A N 1
ATOM 632 C CA . ARG A 1 82 ? 18.201 5.632 9.001 1.00 94.94 82 ARG A CA 1
ATOM 633 C C . ARG A 1 82 ? 18.166 6.885 9.874 1.00 94.94 82 ARG A C 1
ATOM 635 O O . ARG A 1 82 ? 17.733 6.818 11.021 1.00 94.94 82 ARG A O 1
ATOM 642 N N . LEU A 1 83 ? 18.600 8.023 9.332 1.00 95.88 83 LEU A N 1
ATOM 643 C CA . LEU A 1 83 ? 18.625 9.292 10.058 1.00 95.88 83 LEU A CA 1
ATOM 644 C C . LEU A 1 83 ? 17.209 9.786 10.398 1.00 95.88 83 LEU A C 1
ATOM 646 O O . LEU A 1 83 ? 16.974 10.240 11.514 1.00 95.88 83 LEU A O 1
ATOM 650 N N . VAL A 1 84 ? 16.255 9.654 9.473 1.00 93.81 84 VAL A N 1
ATOM 651 C CA . VAL A 1 84 ? 14.846 10.013 9.706 1.00 93.81 84 VAL A CA 1
ATOM 652 C C . VAL A 1 84 ? 14.201 9.092 10.743 1.00 93.81 84 VAL A C 1
ATOM 654 O O . VAL A 1 84 ? 13.538 9.581 11.654 1.00 93.81 84 VAL A O 1
ATOM 657 N N . SER A 1 85 ? 14.431 7.777 10.668 1.00 90.19 85 SER A N 1
ATOM 658 C CA . SER A 1 85 ? 13.959 6.832 11.689 1.00 90.19 85 SER A CA 1
ATOM 659 C C . SER A 1 85 ? 14.512 7.166 13.077 1.00 90.19 85 SER A C 1
ATOM 661 O O . SER A 1 85 ? 13.774 7.129 14.059 1.00 90.19 85 SER A O 1
ATOM 663 N N . PHE A 1 86 ? 15.788 7.548 13.160 1.00 94.06 86 PHE A N 1
ATOM 664 C CA . PHE A 1 86 ? 16.411 7.984 14.408 1.00 94.06 86 PHE A CA 1
ATOM 665 C C . PHE A 1 86 ? 15.788 9.278 14.955 1.00 94.06 86 PHE A C 1
ATOM 667 O O . PHE A 1 86 ? 15.471 9.352 16.140 1.00 94.06 86 PHE A O 1
ATOM 674 N N . LEU A 1 87 ? 15.537 10.270 14.094 1.00 94.00 87 LEU A N 1
ATOM 675 C CA . LEU A 1 87 ? 14.848 11.507 14.479 1.00 94.00 87 LEU A CA 1
ATOM 676 C C . LEU A 1 87 ? 13.427 11.245 14.994 1.00 94.00 87 LEU A C 1
ATOM 678 O O . LEU A 1 87 ? 13.026 11.846 15.987 1.00 94.00 87 LEU A O 1
ATOM 682 N N . HIS A 1 88 ? 12.672 10.342 14.360 1.00 90.06 88 HIS A N 1
ATOM 683 C CA . HIS A 1 88 ? 11.345 9.948 14.843 1.00 90.06 88 HIS A CA 1
ATOM 684 C C . HIS A 1 88 ? 11.404 9.275 16.214 1.00 90.06 88 HIS A C 1
ATOM 686 O O . HIS A 1 88 ? 10.568 9.577 17.062 1.00 90.06 88 HIS A O 1
ATOM 692 N N . ARG A 1 89 ? 12.407 8.424 16.454 1.00 92.25 89 ARG A N 1
ATOM 693 C CA . ARG A 1 89 ? 12.612 7.796 17.761 1.00 92.25 89 ARG A CA 1
ATOM 694 C C . ARG A 1 89 ? 12.897 8.830 18.852 1.00 92.25 89 ARG A C 1
ATOM 696 O O . ARG A 1 89 ? 12.197 8.832 19.855 1.00 92.25 89 ARG A O 1
ATOM 703 N N . ILE A 1 90 ? 13.842 9.751 18.627 1.00 89.31 90 ILE A N 1
ATOM 704 C CA . ILE A 1 90 ? 14.136 10.829 19.592 1.00 89.31 90 ILE A CA 1
ATOM 705 C C . ILE A 1 90 ? 12.895 11.691 19.838 1.00 89.31 90 ILE A C 1
ATOM 707 O O . ILE A 1 90 ? 12.620 12.071 20.971 1.00 89.31 90 ILE A O 1
ATOM 711 N N . LYS A 1 91 ? 12.134 12.007 18.784 1.00 86.38 91 LYS A N 1
ATOM 712 C CA . LYS A 1 91 ? 10.906 12.795 18.918 1.00 86.38 91 LYS A CA 1
ATOM 713 C C . LYS A 1 91 ? 9.860 12.079 19.782 1.00 86.38 91 LYS A C 1
ATOM 715 O O . LYS A 1 91 ? 9.210 12.744 20.579 1.00 86.38 91 LYS A O 1
ATOM 720 N N . GLY A 1 92 ? 9.729 10.757 19.649 1.00 80.50 92 GLY A N 1
ATOM 721 C CA . GLY A 1 92 ? 8.878 9.938 20.517 1.00 80.50 92 GLY A CA 1
ATOM 722 C C . GLY A 1 92 ? 9.352 9.945 21.972 1.00 80.50 92 GLY A C 1
ATOM 723 O O . GLY A 1 92 ? 8.567 10.246 22.863 1.00 80.50 92 GLY A O 1
ATOM 724 N N . GLU A 1 93 ? 10.650 9.734 22.205 1.00 85.25 93 GLU A N 1
ATOM 725 C CA . GLU A 1 93 ? 11.248 9.748 23.552 1.00 85.25 93 GLU A CA 1
ATOM 726 C C . GLU A 1 93 ? 11.121 11.123 24.240 1.00 85.25 93 GLU A C 1
ATOM 7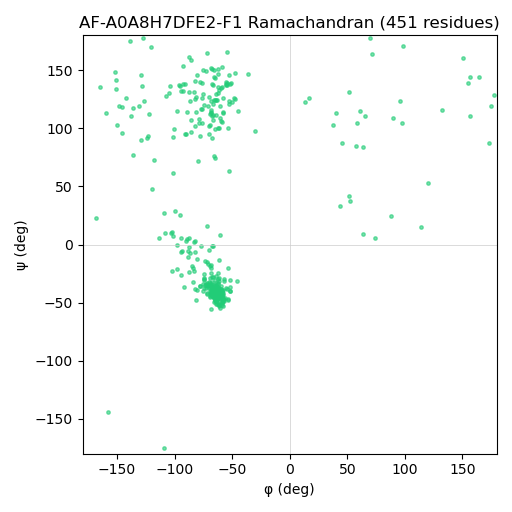28 O O . GLU A 1 93 ? 10.941 11.196 25.455 1.00 85.25 93 GLU A O 1
ATOM 733 N N . LEU A 1 94 ? 11.187 12.226 23.485 1.00 82.06 94 LEU A N 1
ATOM 734 C CA . LEU A 1 94 ? 10.945 13.579 24.007 1.00 82.06 94 LEU A CA 1
ATOM 735 C C . LEU A 1 94 ? 9.472 13.823 24.357 1.00 82.06 94 LEU A C 1
ATOM 737 O O . LEU A 1 94 ? 9.191 14.576 25.284 1.00 82.06 94 LEU A O 1
ATOM 741 N N . GLN A 1 95 ? 8.542 13.207 23.625 1.00 74.31 95 GLN A N 1
ATOM 742 C CA . GLN A 1 95 ? 7.109 13.332 23.891 1.00 74.31 95 GLN A CA 1
ATOM 743 C C . GLN A 1 95 ? 6.690 12.512 25.120 1.00 74.31 95 GLN A C 1
ATOM 745 O O . GLN A 1 95 ? 5.832 12.952 25.876 1.00 74.31 95 GLN A O 1
ATOM 750 N N . GLU A 1 96 ? 7.330 11.364 25.348 1.00 76.00 96 GLU A N 1
ATOM 751 C CA . GLU A 1 96 ? 7.065 10.484 26.492 1.00 76.00 96 GLU A CA 1
ATOM 752 C C . GLU A 1 96 ? 7.713 11.002 27.793 1.00 76.00 96 GLU A C 1
ATOM 754 O O . GLU A 1 96 ? 7.108 10.941 28.858 1.00 76.00 96 GLU A O 1
ATOM 759 N N . ASN A 1 97 ? 8.904 11.610 27.714 1.00 72.50 97 ASN A N 1
ATOM 760 C CA . ASN A 1 97 ? 9.602 12.167 28.884 1.00 72.50 97 ASN A CA 1
ATOM 761 C C . ASN A 1 97 ? 9.227 13.622 29.220 1.00 72.50 97 ASN A C 1
ATOM 763 O O . ASN A 1 97 ? 9.695 14.164 30.221 1.00 72.50 97 ASN A O 1
ATOM 767 N N . GLY A 1 98 ? 8.368 14.260 28.420 1.00 54.94 98 GLY A N 1
ATOM 768 C CA . GLY A 1 98 ? 7.819 15.592 28.702 1.00 54.94 98 GLY A CA 1
ATOM 769 C C . GLY A 1 98 ? 6.896 15.650 29.928 1.00 54.94 98 GLY A C 1
ATOM 770 O O . GLY A 1 98 ? 6.438 16.729 30.282 1.00 54.94 98 GLY A O 1
ATOM 771 N N . GLN A 1 99 ? 6.653 14.518 30.595 1.00 49.69 99 GLN A N 1
ATOM 772 C CA . GLN A 1 99 ? 5.850 14.404 31.812 1.00 49.69 99 GLN A CA 1
ATOM 773 C C . GLN A 1 99 ? 6.706 14.328 33.094 1.00 49.69 99 GLN A C 1
ATOM 775 O O . GLN A 1 99 ? 6.297 13.740 34.092 1.00 49.69 99 GLN A O 1
ATOM 780 N N . ILE A 1 100 ? 7.905 14.926 33.101 1.00 44.66 100 ILE A N 1
ATOM 781 C CA . ILE A 1 100 ? 8.651 15.173 34.344 1.00 44.66 100 ILE A CA 1
ATOM 782 C C . ILE A 1 100 ? 8.279 16.561 34.868 1.00 44.66 100 ILE A C 1
ATOM 784 O O . ILE A 1 100 ? 8.830 17.586 34.476 1.00 44.66 100 ILE A O 1
ATOM 788 N N . SER A 1 101 ? 7.305 16.524 35.774 1.00 42.03 101 SER A N 1
ATOM 789 C CA . SER A 1 101 ? 6.897 17.535 36.746 1.00 42.03 101 SER A CA 1
ATOM 790 C C . SER A 1 101 ? 8.048 18.431 37.238 1.00 42.03 101 SER A C 1
ATOM 792 O O . SER A 1 101 ? 8.736 18.108 38.207 1.00 42.03 101 SER A O 1
ATOM 794 N N . VAL A 1 102 ? 8.189 19.619 36.647 1.00 42.16 102 VAL A N 1
ATOM 795 C CA . VAL A 1 102 ? 8.638 20.796 37.401 1.00 42.16 102 VAL A CA 1
ATOM 796 C C . VAL A 1 102 ? 7.411 21.271 38.157 1.00 42.16 102 VAL A C 1
ATOM 798 O O . VAL A 1 102 ? 6.484 21.752 37.526 1.00 42.16 102 VAL A O 1
ATOM 801 N N . ILE A 1 103 ? 7.396 21.074 39.474 1.00 48.75 103 ILE A N 1
ATOM 802 C CA . ILE A 1 103 ? 6.328 21.486 40.393 1.00 48.75 103 ILE A CA 1
ATOM 803 C C . ILE A 1 103 ? 5.924 22.945 40.114 1.00 48.75 103 ILE A C 1
ATOM 805 O O . ILE A 1 103 ? 6.766 23.833 40.271 1.00 48.75 103 ILE A O 1
ATOM 809 N N . PRO A 1 104 ? 4.633 23.222 39.859 1.00 41.22 104 PRO A N 1
ATOM 810 C CA . PRO A 1 104 ? 4.036 24.465 40.297 1.00 41.22 104 PRO A CA 1
ATOM 811 C C . PRO A 1 104 ? 2.839 24.108 41.177 1.00 41.22 104 PRO A C 1
ATOM 813 O O . PRO A 1 104 ? 1.824 23.572 40.731 1.00 41.22 104 PRO A O 1
ATOM 816 N N . SER A 1 105 ? 2.954 24.416 42.461 1.00 46.78 105 SER A N 1
ATOM 817 C CA . SER A 1 105 ? 1.790 24.575 43.319 1.00 46.78 105 SER A CA 1
ATOM 818 C C . SER A 1 105 ? 0.859 25.589 42.652 1.00 46.78 105 SER A C 1
ATOM 820 O O . SER A 1 105 ? 1.177 26.767 42.661 1.00 46.78 105 SER A O 1
ATOM 822 N N . HIS A 1 106 ? -0.191 25.128 41.975 1.00 42.72 106 HIS A N 1
ATOM 823 C CA . HIS A 1 106 ? -1.550 25.677 41.932 1.00 42.72 106 HIS A CA 1
ATOM 824 C C . HIS A 1 106 ? -2.368 24.870 40.914 1.00 42.72 106 HIS A C 1
ATOM 826 O O . HIS A 1 106 ? -2.032 24.763 39.739 1.00 42.72 106 HIS A O 1
ATOM 832 N N . ALA A 1 107 ? -3.435 24.251 41.415 1.00 50.03 107 ALA A N 1
ATOM 833 C CA . ALA A 1 107 ? -4.322 23.360 40.689 1.00 50.03 107 ALA A CA 1
ATOM 834 C C . ALA A 1 107 ? -4.998 24.057 39.499 1.00 50.03 107 ALA A C 1
ATOM 836 O O . ALA A 1 107 ? -5.782 24.989 39.672 1.00 50.03 107 ALA A O 1
ATOM 837 N N . THR A 1 108 ? -4.762 23.562 38.288 1.00 48.09 108 THR A N 1
ATOM 838 C CA . THR A 1 108 ? -5.691 23.703 37.161 1.00 48.09 108 THR A CA 1
ATOM 839 C C . THR A 1 108 ? -5.525 22.460 36.292 1.00 48.09 108 THR A C 1
ATOM 841 O O . THR A 1 108 ? -4.420 22.144 35.869 1.00 48.09 108 THR A O 1
ATOM 844 N N . ALA A 1 109 ? -6.604 21.694 36.130 1.00 46.44 109 ALA A N 1
ATOM 845 C CA . ALA A 1 109 ? -6.608 20.392 35.472 1.00 46.44 109 ALA A CA 1
ATOM 846 C C . ALA A 1 109 ? -6.094 20.489 34.024 1.00 46.44 109 ALA A C 1
ATOM 848 O O . ALA A 1 109 ? -6.734 21.110 33.174 1.00 46.44 109 ALA A O 1
ATOM 849 N N . GLU A 1 110 ? -4.942 19.873 33.748 1.00 39.94 110 GLU A N 1
ATOM 850 C CA . GLU A 1 110 ? -4.396 19.761 32.397 1.00 39.94 110 GLU A CA 1
ATOM 851 C C . GLU A 1 110 ? -5.226 18.777 31.569 1.00 39.94 110 GLU A C 1
ATOM 853 O O . GLU A 1 110 ? -5.347 17.593 31.886 1.00 39.94 110 GLU A O 1
ATOM 858 N N . GLN A 1 111 ? -5.809 19.293 30.489 1.00 45.47 111 GLN A N 1
ATOM 859 C CA . GLN A 1 111 ? -6.457 18.492 29.463 1.00 45.47 111 GLN A CA 1
ATOM 860 C C . GLN A 1 111 ? -5.410 17.903 28.499 1.00 45.47 111 GLN A C 1
ATOM 862 O O . GLN A 1 111 ? -4.425 18.575 28.184 1.00 45.47 111 GLN A O 1
ATOM 867 N N . PRO A 1 112 ? -5.630 16.681 27.979 1.00 47.62 112 PRO A N 1
ATOM 868 C CA . PRO A 1 112 ? -4.751 16.062 26.990 1.00 47.62 112 PRO A CA 1
ATOM 869 C C . PRO A 1 112 ? -4.631 16.925 25.719 1.00 47.62 112 PRO A C 1
ATOM 871 O O . PRO A 1 112 ? -5.554 17.675 25.397 1.00 47.62 112 PRO A O 1
ATOM 874 N N . PRO A 1 113 ? -3.512 16.827 24.974 1.00 51.91 113 PRO A N 1
ATOM 875 C CA . PRO A 1 113 ? -3.266 17.631 23.781 1.00 51.91 113 PRO A CA 1
ATOM 876 C C . PRO A 1 113 ? -4.336 17.357 22.720 1.00 51.91 113 PRO A C 1
ATOM 878 O O . PRO A 1 113 ? -4.300 16.357 22.002 1.00 51.91 113 PRO A O 1
ATOM 881 N N . HIS A 1 114 ? -5.306 18.263 22.629 1.00 53.50 114 HIS A N 1
ATOM 882 C CA . HIS A 1 114 ? -6.406 18.184 21.679 1.00 53.50 114 HIS A CA 1
ATOM 883 C C . HIS A 1 114 ? -5.871 18.280 20.252 1.00 53.50 114 HIS A C 1
ATOM 885 O O . HIS A 1 114 ? -5.210 19.253 19.878 1.00 53.50 114 HIS A O 1
ATOM 891 N N . VAL A 1 115 ? -6.192 17.284 19.427 1.00 58.09 115 VAL A N 1
ATOM 892 C CA . VAL A 1 115 ? -6.020 17.362 17.974 1.00 58.09 115 VAL A CA 1
ATOM 893 C C . VAL A 1 115 ? -6.866 18.539 17.488 1.00 58.09 115 VAL A C 1
ATOM 895 O O . VAL A 1 115 ? -8.097 18.496 17.496 1.00 58.09 115 VAL A O 1
ATOM 898 N N . THR A 1 116 ? -6.213 19.641 17.126 1.00 70.00 116 THR A N 1
ATOM 899 C CA . THR A 1 116 ? -6.916 20.855 16.708 1.00 70.00 116 THR A CA 1
ATOM 900 C C . THR A 1 116 ? -7.678 20.601 15.408 1.00 70.00 116 THR A C 1
ATOM 902 O O . THR A 1 116 ? -7.207 19.918 14.503 1.00 70.00 116 THR A O 1
ATOM 905 N N . ARG A 1 117 ? -8.867 21.198 15.260 1.00 69.50 117 ARG A N 1
ATOM 906 C CA . ARG A 1 117 ? -9.701 21.079 14.046 1.00 69.50 117 ARG A CA 1
ATOM 907 C C . ARG A 1 117 ? -8.933 21.403 12.750 1.00 69.50 117 ARG A C 1
ATOM 909 O O . ARG A 1 117 ? -9.217 20.821 11.706 1.00 69.50 117 ARG A O 1
ATOM 916 N N . ALA A 1 118 ? -7.936 22.288 12.828 1.00 53.66 118 ALA A N 1
ATOM 917 C CA . ALA A 1 118 ? -7.046 22.628 11.721 1.00 53.66 118 ALA A CA 1
ATOM 918 C C . ALA A 1 118 ? -6.176 21.443 11.253 1.00 53.66 118 ALA A C 1
ATOM 920 O O . ALA A 1 118 ? -5.947 21.300 10.052 1.00 53.66 118 ALA A O 1
ATOM 921 N N . SER A 1 119 ? -5.736 20.556 12.155 1.00 82.56 119 SER A N 1
ATOM 922 C CA . SER A 1 119 ? -4.939 19.385 11.771 1.00 82.56 119 SER A CA 1
ATOM 923 C C . SER A 1 119 ? -5.778 18.298 11.103 1.00 82.56 119 SER A C 1
ATOM 925 O O . SER A 1 119 ? -5.266 17.598 10.235 1.00 82.56 119 SER A O 1
ATOM 927 N N . PHE A 1 120 ? -7.064 18.176 11.451 1.00 87.94 120 PHE A N 1
ATOM 928 C CA . PHE A 1 120 ? -7.970 17.229 10.794 1.00 87.94 120 PHE A CA 1
ATOM 929 C C . PHE A 1 120 ? -8.188 17.590 9.320 1.00 87.94 120 PHE A C 1
ATOM 931 O O . PHE A 1 120 ? -7.983 16.752 8.448 1.00 87.94 120 PHE A O 1
ATOM 938 N N . ASN A 1 121 ? -8.496 18.858 9.024 1.00 85.44 121 ASN A N 1
ATOM 939 C CA . ASN A 1 121 ? -8.679 19.312 7.641 1.00 85.44 121 ASN A CA 1
ATOM 940 C C . ASN A 1 121 ? -7.419 19.088 6.787 1.00 85.44 121 ASN A C 1
ATOM 942 O O . ASN A 1 121 ? -7.523 18.604 5.662 1.00 85.44 121 ASN A O 1
ATOM 946 N N . ALA A 1 122 ? -6.231 19.366 7.337 1.00 86.62 122 ALA A N 1
ATOM 947 C CA . ALA A 1 122 ? -4.963 19.127 6.646 1.00 86.62 122 ALA A CA 1
ATOM 948 C C . ALA A 1 122 ? -4.712 17.632 6.361 1.00 86.62 122 ALA A C 1
ATOM 950 O O . ALA A 1 122 ? -4.166 17.273 5.316 1.00 86.62 122 ALA A O 1
ATOM 951 N N . LEU A 1 123 ? -5.115 16.742 7.274 1.00 91.06 123 LEU A N 1
ATOM 952 C CA . LEU A 1 123 ? -5.033 15.294 7.066 1.00 91.06 123 LEU A CA 1
ATOM 953 C C . LEU A 1 123 ? -6.009 14.826 5.982 1.00 91.06 123 LEU A C 1
ATOM 955 O O . LEU A 1 123 ? -5.615 14.042 5.120 1.00 91.06 123 LEU A O 1
ATOM 959 N N . THR A 1 124 ? -7.237 15.343 5.973 1.00 90.94 124 THR A N 1
ATOM 960 C CA . THR A 1 124 ? -8.237 15.045 4.938 1.00 90.94 124 THR A CA 1
ATOM 961 C C . THR A 1 124 ? -7.782 15.524 3.558 1.00 90.94 124 THR A C 1
ATOM 963 O O . THR A 1 124 ? -7.849 14.768 2.589 1.00 90.94 124 THR A O 1
ATOM 966 N N . GLU A 1 125 ? -7.229 16.736 3.456 1.00 92.12 125 GLU A N 1
ATOM 967 C CA . GLU A 1 125 ? -6.660 17.254 2.205 1.00 92.12 125 GLU A CA 1
ATOM 968 C C . GLU A 1 125 ? -5.498 16.379 1.716 1.00 92.12 125 GLU A C 1
ATOM 970 O O . GLU A 1 125 ? -5.424 16.010 0.540 1.00 92.12 125 GLU A O 1
ATOM 975 N N . ARG A 1 126 ? -4.617 15.962 2.633 1.00 93.12 126 ARG A N 1
ATOM 976 C CA . ARG A 1 126 ? -3.519 15.043 2.318 1.00 93.12 126 ARG A CA 1
ATOM 977 C C . ARG A 1 126 ? -4.027 13.683 1.834 1.00 93.12 126 ARG A C 1
ATOM 979 O O . ARG A 1 126 ? -3.418 13.110 0.928 1.00 93.12 126 ARG A O 1
ATOM 986 N N . ALA A 1 127 ? -5.123 13.178 2.402 1.00 94.31 127 ALA A N 1
ATOM 987 C CA . ALA A 1 127 ? -5.765 11.940 1.964 1.00 94.31 127 ALA A CA 1
ATOM 988 C C . ALA A 1 127 ? -6.257 12.065 0.526 1.00 94.31 127 ALA A C 1
ATOM 990 O O . ALA A 1 127 ? -5.968 11.205 -0.307 1.00 94.31 127 ALA A O 1
ATOM 991 N N . GLN A 1 128 ? -6.934 13.171 0.223 1.00 92.50 128 GLN A N 1
ATOM 992 C CA . GLN A 1 128 ? -7.482 13.426 -1.100 1.00 92.50 128 GLN A CA 1
ATOM 993 C C . GLN A 1 128 ? -6.386 13.611 -2.154 1.00 92.50 128 GLN A C 1
ATOM 995 O O . GLN A 1 128 ? -6.465 13.036 -3.238 1.00 92.50 128 GLN A O 1
ATOM 1000 N N . ASN A 1 129 ? -5.320 14.345 -1.825 1.00 93.12 129 ASN A N 1
ATOM 1001 C CA . ASN A 1 129 ? -4.161 14.488 -2.704 1.00 93.12 129 ASN A CA 1
ATOM 1002 C C . ASN A 1 129 ? -3.543 13.117 -3.026 1.00 93.12 129 ASN A C 1
ATOM 1004 O O . ASN A 1 129 ? -3.316 12.781 -4.189 1.00 93.12 129 ASN A O 1
ATOM 1008 N N . LEU A 1 130 ? -3.349 12.277 -2.007 1.00 95.69 130 LEU A N 1
ATOM 1009 C CA . LEU A 1 130 ? -2.788 10.944 -2.195 1.00 95.69 130 LEU A CA 1
ATOM 1010 C C . LEU A 1 130 ? -3.697 10.034 -3.032 1.00 95.69 130 LEU A C 1
ATOM 1012 O O . LEU A 1 130 ? -3.188 9.319 -3.895 1.00 95.69 130 LEU A O 1
ATOM 1016 N N . LYS A 1 131 ? -5.019 10.105 -2.832 1.00 94.25 131 LYS A N 1
ATOM 1017 C CA . LYS A 1 131 ? -6.014 9.414 -3.664 1.00 94.25 131 LYS A CA 1
ATOM 1018 C C . LYS A 1 131 ? -5.875 9.815 -5.135 1.00 94.25 131 LYS A C 1
ATOM 1020 O O . LYS A 1 131 ? -5.743 8.941 -5.985 1.00 94.25 131 LYS A O 1
ATOM 1025 N N . ASN A 1 132 ? -5.792 11.116 -5.425 1.00 89.06 132 ASN A N 1
ATOM 1026 C CA . ASN A 1 132 ? -5.619 11.624 -6.790 1.00 89.06 132 ASN A CA 1
ATOM 1027 C C . ASN A 1 132 ? -4.319 11.120 -7.441 1.00 89.06 132 ASN A C 1
ATOM 1029 O O . ASN A 1 132 ? -4.313 10.762 -8.620 1.00 89.06 132 ASN A O 1
ATOM 1033 N N . ILE A 1 133 ? -3.218 11.056 -6.681 1.00 91.81 133 ILE A N 1
ATOM 1034 C CA . ILE A 1 133 ? -1.951 10.503 -7.180 1.00 91.81 133 ILE A CA 1
ATOM 1035 C C . ILE A 1 133 ? -2.099 9.014 -7.512 1.00 91.81 133 ILE A C 1
ATOM 1037 O O . ILE A 1 133 ? -1.641 8.590 -8.573 1.00 91.81 133 ILE A O 1
ATOM 1041 N N . ILE A 1 134 ? -2.737 8.230 -6.636 1.00 94.00 134 ILE A N 1
ATOM 1042 C CA . ILE A 1 134 ? -2.980 6.799 -6.872 1.00 94.00 134 ILE A CA 1
ATOM 1043 C C . ILE A 1 134 ? -3.789 6.615 -8.161 1.00 94.00 134 ILE A C 1
ATOM 1045 O O . ILE A 1 134 ? -3.339 5.892 -9.046 1.00 94.00 134 ILE A O 1
ATOM 1049 N N . THR A 1 135 ? -4.904 7.332 -8.323 1.00 90.75 135 THR A N 1
ATOM 1050 C CA . THR A 1 135 ? -5.746 7.259 -9.530 1.00 90.75 135 THR A CA 1
ATOM 1051 C C . THR A 1 135 ? -4.977 7.621 -10.805 1.00 90.75 135 THR A C 1
ATOM 1053 O O . THR A 1 135 ? -5.122 6.965 -11.839 1.00 90.75 135 THR A O 1
ATOM 1056 N N . ASN A 1 136 ? -4.100 8.629 -10.747 1.00 94.06 136 ASN A N 1
ATOM 1057 C CA . ASN A 1 136 ? -3.244 8.988 -11.880 1.00 94.06 136 ASN A CA 1
ATOM 1058 C C . ASN A 1 136 ? -2.275 7.843 -12.235 1.00 94.06 136 ASN A C 1
ATOM 1060 O O . ASN A 1 136 ? -2.153 7.476 -13.400 1.00 94.06 136 ASN A O 1
ATOM 1064 N N . GLN A 1 137 ? -1.637 7.214 -11.246 1.00 96.88 137 GLN A N 1
ATOM 1065 C CA . GLN A 1 137 ? -0.725 6.089 -11.489 1.00 96.88 137 GLN A CA 1
ATOM 1066 C C . GLN A 1 137 ? -1.434 4.836 -12.012 1.00 96.88 137 GLN A C 1
ATOM 1068 O O . GLN A 1 137 ? -0.887 4.133 -12.861 1.00 96.88 137 GLN A O 1
ATOM 1073 N N . GLU A 1 138 ? -2.658 4.571 -11.556 1.00 95.19 138 GLU A N 1
ATOM 1074 C CA . GLU A 1 138 ? -3.497 3.501 -12.105 1.00 95.19 138 GLU A CA 1
ATOM 1075 C C . GLU A 1 138 ? -3.802 3.767 -13.582 1.00 95.19 138 GLU A C 1
ATOM 1077 O O . GLU A 1 138 ? -3.615 2.889 -14.426 1.00 95.19 138 GLU A O 1
ATOM 1082 N N . THR A 1 139 ? -4.148 5.012 -13.917 1.00 93.00 139 THR A N 1
ATOM 1083 C CA . THR A 1 139 ? -4.356 5.443 -15.306 1.00 93.00 139 THR A CA 1
ATOM 1084 C C . THR A 1 139 ? -3.078 5.286 -16.140 1.00 93.00 139 THR A C 1
ATOM 1086 O O . THR A 1 139 ? -3.136 4.799 -17.269 1.00 93.00 139 THR A O 1
ATOM 1089 N N . GLN A 1 140 ? -1.905 5.623 -15.590 1.00 95.56 140 GLN A N 1
ATOM 1090 C CA . GLN A 1 140 ? -0.617 5.427 -16.269 1.00 95.56 140 GLN A CA 1
ATOM 1091 C C . GLN A 1 140 ? -0.318 3.950 -16.546 1.00 95.56 140 GLN A C 1
ATOM 1093 O O . GLN A 1 140 ? 0.185 3.631 -17.622 1.00 95.56 140 GLN A O 1
ATOM 1098 N N . LEU A 1 141 ? -0.639 3.035 -15.625 1.00 97.31 141 LEU A N 1
ATOM 1099 C CA . LEU A 1 141 ? -0.485 1.593 -15.859 1.00 97.31 141 LEU A CA 1
ATOM 1100 C C . LEU A 1 141 ? -1.384 1.098 -16.998 1.00 97.31 141 LEU A C 1
ATOM 1102 O O . LEU A 1 141 ? -0.927 0.335 -17.854 1.00 97.31 141 LEU A O 1
ATOM 1106 N N . VAL A 1 142 ? -2.634 1.565 -17.053 1.00 94.75 142 VAL A N 1
ATOM 1107 C CA . VAL A 1 142 ? -3.554 1.252 -18.159 1.00 94.75 142 VAL A CA 1
ATOM 1108 C C . VAL A 1 142 ? -3.004 1.794 -19.483 1.00 94.75 142 VAL A C 1
ATOM 1110 O O . VAL A 1 142 ? -2.943 1.067 -20.477 1.00 94.75 142 VAL A O 1
ATOM 1113 N N . GLN A 1 143 ? -2.505 3.034 -19.494 1.00 95.81 143 GLN A N 1
ATOM 1114 C CA . GLN A 1 143 ? -1.887 3.634 -20.680 1.00 95.81 143 GLN A CA 1
ATOM 1115 C C . GLN A 1 143 ? -0.636 2.873 -21.132 1.00 95.81 143 GLN A C 1
ATOM 1117 O O . GLN A 1 143 ? -0.514 2.571 -22.319 1.00 95.81 143 GLN A O 1
ATOM 1122 N N . LEU A 1 144 ? 0.262 2.499 -20.216 1.00 96.38 144 LEU A N 1
ATOM 1123 C CA . LEU A 1 144 ? 1.439 1.685 -20.537 1.00 96.38 144 LEU A CA 1
ATOM 1124 C C . LEU A 1 144 ? 1.035 0.356 -21.173 1.00 96.38 144 LEU A C 1
ATOM 1126 O O . LEU A 1 144 ? 1.642 -0.056 -22.159 1.00 96.38 144 LEU A O 1
ATOM 1130 N N . THR A 1 145 ? -0.013 -0.280 -20.649 1.00 94.81 145 THR A N 1
ATOM 1131 C CA . THR A 1 145 ? -0.540 -1.543 -21.182 1.00 94.81 145 THR A CA 1
ATOM 1132 C C . THR A 1 145 ? -1.053 -1.367 -22.613 1.00 94.81 145 THR A C 1
ATOM 1134 O O . THR A 1 145 ? -0.726 -2.174 -23.481 1.00 94.81 145 THR A O 1
ATOM 1137 N N . SER A 1 146 ? -1.762 -0.270 -22.902 1.00 96.81 146 SER A N 1
ATOM 1138 C CA . SER A 1 146 ? -2.211 0.054 -24.267 1.00 96.81 146 SER A CA 1
ATOM 1139 C C . SER A 1 146 ? -1.059 0.381 -25.232 1.00 96.81 146 SER A C 1
ATOM 1141 O O . SER A 1 146 ? -1.153 0.131 -26.432 1.00 96.81 146 SER A O 1
ATOM 1143 N N . GLN A 1 147 ? 0.059 0.902 -24.715 1.00 96.38 147 GLN A N 1
ATOM 1144 C CA . GLN A 1 147 ? 1.251 1.255 -25.493 1.00 96.38 147 GLN A CA 1
ATOM 1145 C C . GLN A 1 147 ? 2.250 0.103 -25.625 1.00 96.38 147 GLN A C 1
ATOM 1147 O O . GLN A 1 147 ? 3.325 0.298 -26.196 1.00 96.38 147 GLN A O 1
ATOM 1152 N N . ARG A 1 148 ? 1.915 -1.096 -25.134 1.00 96.25 148 ARG A N 1
ATOM 1153 C CA . ARG A 1 148 ? 2.825 -2.245 -25.123 1.00 96.25 148 ARG A CA 1
ATOM 1154 C C . ARG A 1 148 ? 3.395 -2.569 -26.505 1.00 96.25 148 ARG A C 1
ATOM 1156 O O . ARG A 1 148 ? 4.572 -2.868 -26.604 1.00 96.25 148 ARG A O 1
ATOM 1163 N N . SER A 1 149 ? 2.611 -2.445 -27.578 1.00 96.12 149 SER A N 1
ATOM 1164 C CA . SER A 1 149 ? 3.092 -2.700 -28.948 1.00 96.12 149 SER A CA 1
ATOM 1165 C C . SER A 1 149 ? 4.104 -1.668 -29.462 1.00 96.12 149 SER A C 1
ATOM 1167 O O . SER A 1 149 ? 4.819 -1.936 -30.423 1.00 96.12 149 SER A O 1
ATOM 1169 N N . ARG A 1 150 ? 4.167 -0.481 -28.843 1.00 96.88 150 ARG A N 1
ATOM 1170 C CA . ARG A 1 150 ? 5.045 0.629 -29.249 1.00 96.88 150 ARG A CA 1
ATOM 1171 C C . ARG A 1 150 ? 6.335 0.698 -28.437 1.00 96.88 150 ARG A C 1
ATOM 1173 O O . ARG A 1 150 ? 7.294 1.332 -28.868 1.00 96.88 150 ARG A O 1
ATOM 1180 N N . ILE A 1 151 ? 6.349 0.102 -27.248 1.00 95.12 151 ILE A N 1
ATOM 1181 C CA . ILE A 1 151 ? 7.472 0.140 -26.312 1.00 95.12 151 ILE A CA 1
ATOM 1182 C C . ILE A 1 151 ? 8.112 -1.249 -26.313 1.00 95.12 151 ILE A C 1
ATOM 1184 O O . ILE A 1 151 ? 7.419 -2.234 -26.105 1.00 95.12 151 ILE A O 1
ATOM 1188 N N . GLY A 1 152 ? 9.428 -1.346 -26.517 1.00 96.44 152 GLY A N 1
ATOM 1189 C CA . GLY A 1 152 ? 10.116 -2.640 -26.431 1.00 96.44 152 GLY A CA 1
ATOM 1190 C C . GLY A 1 152 ? 9.875 -3.327 -25.078 1.00 96.44 152 GLY A C 1
ATOM 1191 O O . GLY A 1 152 ? 9.898 -2.661 -24.038 1.00 96.44 152 GLY A O 1
ATOM 1192 N N . ASP A 1 153 ? 9.675 -4.649 -25.086 1.00 95.44 153 ASP A N 1
ATOM 1193 C CA . ASP A 1 153 ? 9.198 -5.421 -23.924 1.00 95.44 153 ASP A CA 1
ATOM 1194 C C . ASP A 1 153 ? 10.016 -5.186 -22.645 1.00 95.44 153 ASP A C 1
ATOM 1196 O O . ASP A 1 153 ? 9.452 -5.031 -21.562 1.00 95.44 153 ASP A O 1
ATOM 1200 N N . ALA A 1 154 ? 11.345 -5.088 -22.754 1.00 91.94 154 ALA A N 1
ATOM 1201 C CA . ALA A 1 154 ? 12.214 -4.843 -21.603 1.00 91.94 154 ALA A CA 1
ATOM 1202 C C . ALA A 1 154 ? 11.935 -3.484 -20.932 1.00 91.94 154 ALA A C 1
ATOM 1204 O O . ALA A 1 154 ? 11.825 -3.402 -19.709 1.00 91.94 154 ALA A O 1
ATOM 1205 N N . ALA A 1 155 ? 11.769 -2.422 -21.728 1.00 94.00 155 ALA A N 1
ATOM 1206 C CA . ALA A 1 155 ? 11.479 -1.082 -21.222 1.00 94.00 155 ALA A CA 1
ATOM 1207 C C . ALA A 1 155 ? 10.041 -0.967 -20.696 1.00 94.00 155 ALA A C 1
ATOM 1209 O O . ALA A 1 155 ? 9.790 -0.255 -19.724 1.00 94.00 155 ALA A O 1
ATOM 1210 N N . PHE A 1 156 ? 9.097 -1.677 -21.319 1.00 97.50 156 PHE A N 1
ATOM 1211 C CA . PHE A 1 156 ? 7.724 -1.779 -20.833 1.00 97.50 156 PHE A CA 1
ATOM 1212 C C . PHE A 1 156 ? 7.681 -2.432 -19.446 1.00 97.50 156 PHE A C 1
ATOM 1214 O O . PHE A 1 156 ? 7.152 -1.836 -18.508 1.00 97.50 156 PHE A O 1
ATOM 1221 N N . MET A 1 157 ? 8.296 -3.608 -19.289 1.00 96.88 157 MET A N 1
ATOM 1222 C CA . MET A 1 157 ? 8.284 -4.346 -18.023 1.00 96.88 157 MET A CA 1
ATOM 1223 C C . MET A 1 157 ? 8.956 -3.575 -16.885 1.00 96.88 157 MET A C 1
ATOM 1225 O O . MET A 1 157 ? 8.478 -3.624 -15.751 1.00 96.88 157 MET A O 1
ATOM 1229 N N . ASP A 1 158 ? 10.030 -2.837 -17.170 1.00 94.56 158 ASP A N 1
ATOM 1230 C CA . ASP A 1 158 ? 10.709 -2.025 -16.159 1.00 94.56 158 ASP A CA 1
ATOM 1231 C C . ASP A 1 158 ? 9.844 -0.843 -15.684 1.00 94.56 158 ASP A C 1
ATOM 1233 O O . ASP A 1 158 ? 9.707 -0.601 -14.479 1.00 94.56 158 ASP A O 1
ATOM 1237 N N . LYS A 1 159 ? 9.153 -0.167 -16.617 1.00 95.62 159 LYS A N 1
ATOM 1238 C CA . LYS A 1 159 ? 8.182 0.890 -16.289 1.00 95.62 159 LYS A CA 1
ATOM 1239 C C . LYS A 1 159 ? 7.002 0.348 -15.493 1.00 95.62 159 LYS A C 1
ATOM 1241 O O . LYS A 1 159 ? 6.645 0.939 -14.477 1.00 95.62 159 LYS A O 1
ATOM 1246 N N . VAL A 1 160 ? 6.426 -0.780 -15.912 1.00 96.75 160 VAL A N 1
ATOM 1247 C CA . VAL A 1 160 ? 5.318 -1.426 -15.194 1.00 96.75 160 VAL A CA 1
ATOM 1248 C C . VAL A 1 160 ? 5.745 -1.777 -13.775 1.00 96.75 160 VAL A C 1
ATOM 1250 O O . VAL A 1 160 ? 5.076 -1.379 -12.829 1.00 96.75 160 VAL A O 1
ATOM 1253 N N . ARG A 1 161 ? 6.900 -2.431 -13.598 1.00 96.44 161 ARG A N 1
ATOM 1254 C CA . ARG A 1 161 ? 7.412 -2.794 -12.269 1.00 96.44 161 ARG A CA 1
ATOM 1255 C C . ARG A 1 161 ? 7.617 -1.566 -11.380 1.00 96.44 161 ARG A C 1
ATOM 1257 O O . ARG A 1 161 ? 7.230 -1.595 -10.214 1.00 96.44 161 ARG A O 1
ATOM 1264 N N . THR A 1 162 ? 8.187 -0.497 -11.933 1.00 94.25 162 THR A N 1
ATOM 1265 C CA . THR A 1 162 ? 8.423 0.760 -11.212 1.00 94.25 162 THR A CA 1
ATOM 1266 C C . THR A 1 162 ? 7.112 1.408 -10.765 1.00 94.25 162 THR A C 1
ATOM 1268 O O . THR A 1 162 ? 6.957 1.707 -9.581 1.00 94.25 162 THR A O 1
ATOM 1271 N N . VAL A 1 163 ? 6.145 1.577 -11.675 1.00 94.94 163 VAL A N 1
ATOM 1272 C CA . VAL A 1 163 ? 4.853 2.196 -11.341 1.00 94.94 163 VAL A CA 1
ATOM 1273 C C . VAL A 1 163 ? 4.071 1.317 -10.365 1.00 94.94 163 VAL A C 1
ATOM 1275 O O . VAL A 1 163 ? 3.559 1.826 -9.374 1.00 94.94 163 VAL A O 1
ATOM 1278 N N . SER A 1 164 ? 4.031 -0.003 -10.568 1.00 94.56 164 SER A N 1
ATOM 1279 C CA . SER A 1 164 ? 3.346 -0.927 -9.656 1.00 94.56 164 SER A CA 1
ATOM 1280 C C . SER A 1 164 ? 3.941 -0.923 -8.244 1.00 94.56 164 SER A C 1
ATOM 1282 O O . SER A 1 164 ? 3.190 -0.986 -7.269 1.00 94.56 164 SER A O 1
ATOM 1284 N N . ALA A 1 165 ? 5.268 -0.830 -8.107 1.00 91.00 165 ALA A N 1
ATOM 1285 C CA . ALA A 1 165 ? 5.921 -0.752 -6.802 1.00 91.00 165 ALA A CA 1
ATOM 1286 C C . ALA A 1 165 ? 5.572 0.550 -6.060 1.00 91.00 165 ALA A C 1
ATOM 1288 O O . ALA A 1 165 ? 5.212 0.498 -4.882 1.00 91.00 165 ALA A O 1
ATOM 1289 N N . ASP A 1 166 ? 5.622 1.699 -6.742 1.00 92.12 166 ASP A N 1
ATOM 1290 C CA . ASP A 1 166 ? 5.269 2.991 -6.137 1.00 92.12 166 ASP A CA 1
ATOM 1291 C C . ASP A 1 166 ? 3.781 3.043 -5.752 1.00 92.12 166 ASP A C 1
ATOM 1293 O O . ASP A 1 166 ? 3.418 3.466 -4.653 1.00 92.12 166 ASP A O 1
ATOM 1297 N N . LEU A 1 167 ? 2.919 2.507 -6.615 1.00 95.06 167 LEU A N 1
ATOM 1298 C CA . LEU A 1 167 ? 1.476 2.447 -6.405 1.00 95.06 167 LEU A CA 1
ATOM 1299 C C . LEU A 1 167 ? 1.112 1.608 -5.174 1.00 95.06 167 LEU A C 1
ATOM 1301 O O . LEU A 1 167 ? 0.264 2.015 -4.378 1.00 95.06 167 LEU A O 1
ATOM 1305 N N . LYS A 1 168 ? 1.804 0.483 -4.956 1.00 92.94 168 LYS A N 1
ATOM 1306 C CA . LYS A 1 168 ? 1.652 -0.337 -3.745 1.00 92.94 168 LYS A CA 1
ATOM 1307 C C . LYS A 1 168 ? 1.972 0.461 -2.477 1.00 92.94 168 LYS A C 1
ATOM 1309 O O . LYS A 1 168 ? 1.172 0.462 -1.543 1.00 92.94 168 LYS A O 1
ATOM 1314 N N . ILE A 1 169 ? 3.104 1.169 -2.460 1.00 92.62 169 ILE A N 1
ATOM 1315 C CA . ILE A 1 169 ? 3.541 1.975 -1.307 1.00 92.62 169 ILE A CA 1
ATOM 1316 C C . ILE A 1 169 ? 2.536 3.098 -1.020 1.00 92.62 169 ILE A C 1
ATOM 1318 O O . ILE A 1 169 ? 2.174 3.341 0.134 1.00 92.62 169 ILE A O 1
ATOM 1322 N N . ARG A 1 170 ? 2.043 3.780 -2.061 1.00 94.50 170 ARG A N 1
ATOM 1323 C CA . ARG A 1 170 ? 1.072 4.872 -1.901 1.00 94.50 170 ARG A CA 1
ATOM 1324 C C . ARG A 1 170 ? -0.279 4.389 -1.399 1.00 94.50 170 ARG A C 1
ATOM 1326 O O . ARG A 1 170 ? -0.836 5.043 -0.520 1.00 94.50 170 ARG A O 1
ATOM 1333 N N . LYS A 1 171 ? -0.783 3.259 -1.906 1.00 92.06 171 LYS A N 1
ATOM 1334 C CA . LYS A 1 171 ? -2.029 2.649 -1.416 1.00 92.06 171 LYS A CA 1
ATOM 1335 C C . LYS A 1 171 ? -1.937 2.306 0.065 1.00 92.06 171 LYS A C 1
ATOM 1337 O O . LYS A 1 171 ? -2.825 2.673 0.823 1.00 92.06 171 LYS A O 1
ATOM 1342 N N . GLU A 1 172 ? -0.828 1.710 0.495 1.00 90.19 172 GLU A N 1
ATOM 1343 C CA . GLU A 1 172 ? -0.601 1.414 1.911 1.00 90.19 172 GLU A CA 1
ATOM 1344 C C . GLU A 1 172 ? -0.579 2.689 2.772 1.00 90.19 172 GLU A C 1
ATOM 1346 O O . GLU A 1 172 ? -1.204 2.746 3.832 1.00 90.19 172 GLU A O 1
ATOM 1351 N N . HIS A 1 173 ? 0.090 3.748 2.304 1.00 94.31 173 HIS A N 1
ATOM 1352 C CA . HIS A 1 173 ? 0.109 5.034 3.001 1.00 94.31 173 HIS A CA 1
ATOM 1353 C C . HIS A 1 173 ? -1.281 5.693 3.061 1.00 94.31 173 HIS A C 1
ATOM 1355 O O . HIS A 1 173 ? -1.635 6.271 4.088 1.00 94.31 173 HIS A O 1
ATOM 1361 N N . TYR A 1 174 ? -2.085 5.571 2.001 1.00 96.12 174 TYR A N 1
ATOM 1362 C CA . TYR A 1 174 ? -3.465 6.056 1.971 1.00 96.12 174 TYR A CA 1
ATOM 1363 C C . TYR A 1 174 ? -4.341 5.321 2.981 1.00 96.12 174 TYR A C 1
ATOM 1365 O O . TYR A 1 174 ? -4.986 5.974 3.796 1.00 96.12 174 TYR A O 1
ATOM 1373 N N . THR A 1 175 ? -4.290 3.987 3.012 1.00 88.56 175 THR A N 1
ATOM 1374 C CA . THR A 1 175 ? -5.030 3.181 3.992 1.00 88.56 175 THR A CA 1
ATOM 1375 C C . THR A 1 175 ? -4.682 3.576 5.427 1.00 88.56 175 THR A C 1
ATOM 1377 O O . THR A 1 175 ? -5.579 3.810 6.230 1.00 88.56 175 THR A O 1
ATOM 1380 N N . ARG A 1 176 ? -3.391 3.734 5.756 1.00 88.88 176 ARG A N 1
ATOM 1381 C CA . ARG A 1 176 ? -2.971 4.169 7.103 1.00 88.88 176 ARG A CA 1
ATOM 1382 C C . ARG A 1 176 ? -3.537 5.541 7.473 1.00 88.88 176 ARG A C 1
ATOM 1384 O O . ARG A 1 176 ? -3.975 5.736 8.601 1.00 88.88 176 ARG A O 1
ATOM 1391 N N . LEU A 1 177 ? -3.525 6.481 6.532 1.00 93.44 177 LEU A N 1
ATOM 1392 C CA . LEU A 1 177 ? -4.025 7.835 6.751 1.00 93.44 177 LEU A CA 1
ATOM 1393 C C . LEU A 1 177 ? -5.553 7.861 6.928 1.00 93.44 177 LEU A C 1
ATOM 1395 O O . LEU A 1 177 ? -6.050 8.551 7.811 1.00 93.44 177 LEU A O 1
ATOM 1399 N N . VAL A 1 178 ? -6.290 7.089 6.126 1.00 92.25 178 VAL A N 1
ATOM 1400 C CA . VAL A 1 178 ? -7.753 6.967 6.234 1.00 92.25 178 VAL A CA 1
ATOM 1401 C C . VAL A 1 178 ? -8.159 6.303 7.548 1.00 92.25 178 VAL A C 1
ATOM 1403 O O . VAL A 1 178 ? -9.086 6.780 8.198 1.00 92.25 178 VAL A O 1
ATOM 1406 N N . ASN A 1 179 ? -7.443 5.262 7.979 1.00 85.19 179 ASN A N 1
ATOM 1407 C CA . ASN A 1 179 ? -7.686 4.620 9.273 1.00 85.19 179 ASN A CA 1
ATOM 1408 C C . ASN A 1 179 ? -7.438 5.594 10.433 1.00 85.19 179 ASN A C 1
ATOM 1410 O O . ASN A 1 179 ? -8.202 5.624 11.391 1.00 85.19 179 ASN A O 1
ATOM 1414 N N . PHE A 1 180 ? -6.400 6.428 10.331 1.00 89.31 180 PHE A N 1
ATOM 1415 C CA . PHE A 1 180 ? -6.123 7.463 11.325 1.00 89.31 180 PHE A CA 1
ATOM 1416 C C . PHE A 1 180 ? -7.210 8.549 11.362 1.00 89.31 180 PHE A C 1
ATOM 1418 O O . PHE A 1 180 ? -7.593 9.000 12.438 1.00 89.31 180 PHE A O 1
ATOM 1425 N N . LEU A 1 181 ? -7.739 8.953 10.202 1.00 92.50 181 LEU A N 1
ATOM 1426 C CA . LEU A 1 181 ? -8.871 9.882 10.128 1.00 92.50 181 LEU A CA 1
ATOM 1427 C C . LEU A 1 181 ? -10.130 9.301 10.785 1.00 92.50 181 LEU A C 1
ATOM 1429 O O . LEU A 1 181 ? -10.753 10.009 11.571 1.00 92.50 181 LEU A O 1
ATOM 1433 N N . HIS A 1 182 ? -10.449 8.026 10.531 1.00 88.50 182 HIS A N 1
ATOM 1434 C CA . HIS A 1 182 ? -11.564 7.338 11.197 1.00 88.50 182 HIS A CA 1
ATOM 1435 C C . HIS A 1 182 ? -11.367 7.299 12.713 1.00 88.50 182 HIS A C 1
ATOM 1437 O O . HIS A 1 182 ? -12.269 7.666 13.452 1.00 88.50 182 HIS A O 1
ATOM 1443 N N . GLN A 1 183 ? -10.158 6.978 13.182 1.00 85.62 183 GLN A N 1
ATOM 1444 C CA . GLN A 1 183 ? -9.855 6.963 14.613 1.00 85.62 183 GLN A CA 1
ATOM 1445 C C . GLN A 1 183 ? -10.083 8.331 15.283 1.00 85.62 183 GLN A C 1
ATOM 1447 O O . GLN A 1 183 ? -10.576 8.393 16.408 1.00 85.62 183 GLN A O 1
ATOM 1452 N N . ILE A 1 184 ? -9.736 9.435 14.610 1.00 86.75 184 ILE A N 1
ATOM 1453 C CA . ILE A 1 184 ? -10.022 10.786 15.120 1.00 86.75 184 ILE A CA 1
ATOM 1454 C C . ILE A 1 184 ? -11.532 11.049 15.142 1.00 86.75 184 ILE A C 1
ATOM 1456 O O . ILE A 1 184 ? -12.031 11.699 16.060 1.00 86.75 184 ILE A O 1
ATOM 1460 N N . GLU A 1 185 ? -12.258 10.591 14.127 1.00 87.12 185 GLU A N 1
ATOM 1461 C CA . GLU A 1 185 ? -13.704 10.779 14.035 1.00 87.12 185 GLU A CA 1
ATOM 1462 C C . GLU A 1 185 ? -14.451 10.009 15.131 1.00 87.12 185 GLU A C 1
ATOM 1464 O O . GLU A 1 185 ? -15.297 10.601 15.803 1.00 87.12 185 GLU A O 1
ATOM 1469 N N . ASP A 1 186 ? -14.050 8.767 15.406 1.00 82.88 186 ASP A N 1
ATOM 1470 C CA . ASP A 1 186 ? -14.585 7.945 16.496 1.00 82.88 186 ASP A CA 1
ATOM 1471 C C . ASP A 1 186 ? -14.356 8.615 17.864 1.00 82.88 186 ASP A C 1
ATOM 1473 O O . ASP A 1 186 ? -15.293 8.783 18.647 1.00 82.88 186 ASP A O 1
ATOM 1477 N N . GLN A 1 187 ? -13.147 9.136 18.117 1.00 84.00 187 GLN A N 1
ATOM 1478 C CA . GLN A 1 187 ? -12.841 9.881 19.350 1.00 84.00 187 GLN A CA 1
ATOM 1479 C C . GLN A 1 187 ? -13.694 11.148 19.518 1.00 84.00 187 GLN A C 1
ATOM 1481 O O . GLN A 1 187 ? -13.996 11.563 20.640 1.00 84.00 187 GLN A O 1
ATOM 1486 N N . ARG A 1 188 ? -14.092 11.799 18.414 1.00 82.25 188 ARG A N 1
ATOM 1487 C CA . ARG A 1 188 ? -14.975 12.974 18.475 1.00 82.25 188 ARG A CA 1
ATOM 1488 C C . ARG A 1 188 ? -16.418 12.601 18.795 1.00 82.25 188 ARG A C 1
ATOM 1490 O O . ARG A 1 188 ? -17.106 13.432 19.387 1.00 82.25 188 ARG A O 1
ATOM 1497 N N . GLN A 1 189 ? -16.877 11.408 18.418 1.00 80.25 189 GLN A N 1
ATOM 1498 C CA . GLN A 1 189 ? -18.224 10.945 18.756 1.00 80.25 189 GLN A CA 1
ATOM 1499 C C . GLN A 1 189 ? -18.340 10.606 20.245 1.00 80.25 189 GLN A C 1
ATOM 1501 O O . GLN A 1 189 ? -19.296 11.038 20.886 1.00 80.25 189 GLN A O 1
ATOM 1506 N N . GLU A 1 190 ? -17.340 9.934 20.822 1.00 76.81 190 GLU A N 1
ATOM 1507 C CA . GLU A 1 190 ? -17.355 9.562 22.245 1.00 76.81 190 GLU A CA 1
ATOM 1508 C C . GLU A 1 190 ? -17.306 10.786 23.176 1.00 76.81 190 GLU A C 1
ATOM 1510 O O . GLU A 1 190 ? -18.072 10.873 24.137 1.00 76.81 190 GLU A O 1
ATOM 1515 N N . ASN A 1 191 ? -16.495 11.799 22.851 1.00 73.38 191 ASN A N 1
ATOM 1516 C CA . ASN A 1 191 ? -16.405 13.023 23.658 1.00 73.38 191 ASN A CA 1
ATOM 1517 C C . ASN A 1 191 ? -17.624 13.955 23.529 1.00 73.38 191 ASN A C 1
ATOM 1519 O O . ASN A 1 191 ? -17.781 14.876 24.331 1.00 73.38 191 ASN A O 1
ATOM 1523 N N . GLY A 1 192 ? -18.491 13.746 22.534 1.00 65.38 192 GLY A N 1
ATOM 1524 C CA . GLY A 1 192 ? -19.703 14.544 22.342 1.00 65.38 192 GLY A CA 1
ATOM 1525 C C . GLY A 1 192 ? -20.881 14.137 23.232 1.00 65.38 192 GLY A C 1
ATOM 1526 O O . GLY A 1 192 ? -21.849 14.887 23.311 1.00 65.38 192 GLY A O 1
ATOM 1527 N N . HIS A 1 193 ? -20.824 12.975 23.894 1.00 58.22 193 HIS A N 1
ATOM 1528 C CA . HIS A 1 193 ? -22.000 12.372 24.535 1.00 58.22 193 HIS A CA 1
ATOM 1529 C C . HIS A 1 193 ? -22.190 12.722 26.025 1.00 58.22 193 HIS A C 1
ATOM 1531 O O . HIS A 1 193 ? -23.206 12.366 26.607 1.00 58.22 193 HIS A O 1
ATOM 1537 N N . MET A 1 194 ? -21.251 13.436 26.656 1.00 54.97 194 MET A N 1
ATOM 1538 C CA . MET A 1 194 ? -21.316 13.739 28.099 1.00 54.97 194 MET A CA 1
ATOM 1539 C C . MET A 1 194 ? -21.944 15.099 28.454 1.00 54.97 194 MET A C 1
ATOM 1541 O O . MET A 1 194 ? -22.153 15.361 29.633 1.00 54.97 194 MET A O 1
ATOM 1545 N N . ASN A 1 195 ? -22.256 15.964 27.481 1.00 55.00 195 ASN A N 1
ATOM 1546 C CA . ASN A 1 195 ? -22.650 17.353 27.773 1.00 55.00 195 ASN A CA 1
ATOM 1547 C C . ASN A 1 195 ? -24.103 17.718 27.443 1.00 55.00 195 ASN A C 1
ATOM 1549 O O . ASN A 1 195 ? -24.449 18.884 27.589 1.00 55.00 195 ASN A O 1
ATOM 1553 N N . ASP A 1 196 ? -24.954 16.776 27.028 1.00 44.94 196 ASP A N 1
ATOM 1554 C CA . ASP A 1 196 ? -26.334 17.099 26.638 1.00 44.94 196 ASP A CA 1
ATOM 1555 C C . ASP A 1 196 ? -27.360 16.401 27.541 1.00 44.94 196 ASP A C 1
ATOM 1557 O O . ASP A 1 196 ? -28.017 15.427 27.178 1.00 44.94 196 ASP A O 1
ATOM 1561 N N . MET A 1 197 ? -27.449 16.905 28.774 1.00 50.44 197 MET A N 1
ATOM 1562 C CA . MET A 1 197 ? -28.570 16.667 29.688 1.00 50.44 197 MET A CA 1
ATOM 1563 C C . MET A 1 197 ? -29.601 17.811 29.599 1.00 50.44 197 MET A C 1
ATOM 1565 O O . MET A 1 197 ? -30.323 18.062 30.562 1.00 50.44 197 MET A O 1
ATOM 1569 N N . GLU A 1 198 ? -29.683 18.525 28.467 1.00 46.03 198 GLU A N 1
ATOM 1570 C CA . GLU A 1 198 ? -30.535 19.708 28.323 1.00 46.03 198 GLU A CA 1
ATOM 1571 C C . GLU A 1 198 ? -31.522 19.580 27.146 1.00 46.03 198 GLU A C 1
ATOM 1573 O O . GLU A 1 198 ? -31.259 19.915 26.001 1.00 46.03 198 GLU A O 1
ATOM 1578 N N . VAL A 1 199 ? -32.710 19.069 27.480 1.00 51.28 199 VAL A N 1
ATOM 1579 C CA . VAL A 1 199 ? -34.019 19.465 26.930 1.00 51.28 199 VAL A CA 1
ATOM 1580 C C . VAL A 1 199 ? -34.118 19.632 25.398 1.00 51.28 199 VAL A C 1
ATOM 1582 O O . VAL A 1 199 ? -34.115 20.726 24.848 1.00 51.28 199 VAL A O 1
ATOM 1585 N N . GLY A 1 200 ? -34.408 18.515 24.728 1.00 52.28 200 GLY A N 1
ATOM 1586 C CA . GLY A 1 200 ? -35.465 18.441 23.713 1.00 52.28 200 GLY A CA 1
ATOM 1587 C C . GLY A 1 200 ? -35.324 19.287 22.443 1.00 52.28 200 GLY A C 1
ATOM 1588 O O . GLY A 1 200 ? -36.031 20.275 22.286 1.00 52.28 200 GLY A O 1
ATOM 1589 N N . MET A 1 201 ? -34.593 18.784 21.441 1.00 41.56 201 MET A N 1
ATOM 1590 C CA . MET A 1 201 ? -34.957 18.987 20.030 1.00 41.56 201 MET A CA 1
ATOM 1591 C C . MET A 1 201 ? -34.487 17.827 19.131 1.00 41.56 201 MET A C 1
ATOM 1593 O O . MET A 1 201 ? -33.397 17.292 19.334 1.00 41.56 201 MET A O 1
ATOM 1597 N N . PRO A 1 202 ? -35.293 17.413 18.129 1.00 50.69 202 PRO A N 1
ATOM 1598 C CA . PRO A 1 202 ? -35.018 16.228 17.324 1.00 50.69 202 PRO A CA 1
ATOM 1599 C C . PRO A 1 202 ? -33.879 16.464 16.324 1.00 50.69 202 PRO A C 1
ATOM 1601 O O . PRO A 1 202 ? -33.938 17.319 15.438 1.00 50.69 202 PRO A O 1
ATOM 1604 N N . ALA A 1 203 ? -32.832 15.657 16.469 1.00 47.03 203 ALA A N 1
ATOM 1605 C CA . ALA A 1 203 ? -31.640 15.661 15.644 1.00 47.03 203 ALA A CA 1
ATOM 1606 C C . ALA A 1 203 ? -31.923 15.175 14.212 1.00 47.03 203 ALA A C 1
ATOM 1608 O O . ALA A 1 203 ? -32.166 13.998 13.967 1.00 47.03 203 ALA A O 1
ATOM 1609 N N . ASN A 1 204 ? -31.780 16.080 13.244 1.00 40.16 204 ASN A N 1
ATOM 1610 C CA . ASN A 1 204 ? -31.594 15.759 11.829 1.00 40.16 204 ASN A CA 1
ATOM 1611 C C . ASN A 1 204 ? -30.105 15.900 11.476 1.00 40.16 204 ASN A C 1
ATOM 1613 O O . ASN A 1 204 ? -29.709 16.760 10.692 1.00 40.16 204 ASN A O 1
ATOM 1617 N N . ARG A 1 205 ? -29.242 15.102 12.116 1.00 44.47 205 ARG A N 1
ATOM 1618 C CA . ARG A 1 205 ? -27.852 14.945 11.671 1.00 44.47 205 ARG A CA 1
ATOM 1619 C C . ARG A 1 205 ? -27.756 13.627 10.926 1.00 44.47 205 ARG A C 1
ATOM 1621 O O . ARG A 1 205 ? -27.533 12.582 11.524 1.00 44.47 205 ARG A O 1
ATOM 1628 N N . LYS A 1 206 ? -27.935 13.703 9.606 1.00 46.91 206 LYS A N 1
ATOM 1629 C CA . LYS A 1 206 ? -27.587 12.642 8.656 1.00 46.91 206 LYS A CA 1
ATOM 1630 C C . LYS A 1 206 ? -26.067 12.456 8.667 1.00 46.91 206 LYS A C 1
ATOM 1632 O O . LYS A 1 206 ? -25.369 12.915 7.768 1.00 46.91 206 LYS A O 1
ATOM 1637 N N . GLY A 1 207 ? -25.540 11.840 9.724 1.00 46.81 207 GLY A N 1
ATOM 1638 C CA . GLY A 1 207 ? -24.292 11.104 9.605 1.00 46.81 207 GLY A CA 1
ATOM 1639 C C . GLY A 1 207 ? -24.498 10.085 8.494 1.00 46.81 207 GLY A C 1
ATOM 1640 O O . GLY A 1 207 ? -25.583 9.507 8.390 1.00 46.81 207 GLY A O 1
ATOM 1641 N N . TRP A 1 208 ? -23.511 9.927 7.619 1.00 46.03 208 TRP A N 1
ATOM 1642 C CA . TRP A 1 208 ? -23.515 8.900 6.586 1.00 46.03 208 TRP A CA 1
ATOM 1643 C C . TRP A 1 208 ? -23.436 7.535 7.276 1.00 46.03 208 TRP A C 1
ATOM 1645 O O . TRP A 1 208 ? -22.380 6.918 7.365 1.00 46.03 208 TRP A O 1
ATOM 1655 N N . HIS A 1 209 ? -24.557 7.100 7.849 1.00 58.12 209 HIS A N 1
ATOM 1656 C CA . HIS A 1 209 ? -24.748 5.756 8.344 1.00 58.12 209 HIS A CA 1
ATOM 1657 C C . HIS A 1 209 ? -24.747 4.871 7.113 1.00 58.12 209 HIS A C 1
ATOM 1659 O O . HIS A 1 209 ? -25.774 4.682 6.461 1.00 58.12 209 HIS A O 1
ATOM 1665 N N . PHE A 1 210 ? -23.565 4.370 6.762 1.00 68.81 210 PHE A N 1
ATOM 1666 C CA . PHE A 1 210 ? -23.484 3.254 5.847 1.00 68.81 210 PHE A CA 1
ATOM 1667 C C . PHE A 1 210 ? -24.386 2.162 6.424 1.00 68.81 210 PHE A C 1
ATOM 1669 O O . PHE A 1 210 ? -24.223 1.808 7.598 1.00 68.81 210 PHE A O 1
ATOM 1676 N N . PRO A 1 211 ? -25.372 1.670 5.656 1.00 79.50 211 PRO A N 1
ATOM 1677 C CA . PRO A 1 211 ? -26.232 0.608 6.140 1.00 79.50 211 PRO A CA 1
ATOM 1678 C C . PRO A 1 211 ? -25.336 -0.554 6.579 1.00 79.50 211 PRO A C 1
ATOM 1680 O O . PRO A 1 211 ? -24.338 -0.823 5.902 1.00 79.50 211 PRO A O 1
ATOM 1683 N N . PRO A 1 212 ? -25.629 -1.230 7.699 1.00 84.50 212 PRO A N 1
ATOM 1684 C CA . PRO A 1 212 ? -24.797 -2.326 8.175 1.00 84.50 212 PRO A CA 1
ATOM 1685 C C . PRO A 1 212 ? -24.549 -3.336 7.044 1.00 84.50 212 PRO A C 1
ATOM 1687 O O . PRO A 1 212 ? -25.409 -3.585 6.190 1.00 84.50 212 PRO A O 1
ATOM 1690 N N . ILE A 1 213 ? -23.320 -3.842 6.954 1.00 89.06 213 ILE A N 1
ATOM 1691 C CA . ILE A 1 213 ? -22.976 -4.860 5.960 1.00 89.06 213 ILE A CA 1
ATOM 1692 C C . ILE A 1 213 ? -23.722 -6.136 6.360 1.00 89.06 213 ILE A C 1
ATOM 1694 O O . ILE A 1 213 ? -23.558 -6.580 7.495 1.00 89.06 213 ILE A O 1
ATOM 1698 N N . PRO A 1 214 ? -24.556 -6.721 5.484 1.00 92.62 214 PRO A N 1
ATOM 1699 C CA . PRO A 1 214 ? -25.219 -7.967 5.816 1.00 92.62 214 PRO A CA 1
ATOM 1700 C C . PRO A 1 214 ? -24.171 -9.088 5.939 1.00 92.62 214 PRO A C 1
ATOM 1702 O O . PRO A 1 214 ? -23.253 -9.168 5.108 1.00 92.62 214 PRO A O 1
ATOM 1705 N N . PRO A 1 215 ? -24.282 -9.951 6.962 1.00 93.50 215 PRO A N 1
ATOM 1706 C CA . PRO A 1 215 ? -23.446 -11.138 7.074 1.00 93.50 215 PRO A CA 1
ATOM 1707 C C . PRO A 1 215 ? -23.699 -12.076 5.889 1.00 93.50 215 PRO A C 1
ATOM 1709 O O . PRO A 1 215 ? -24.789 -12.092 5.310 1.00 93.50 215 PRO A O 1
ATOM 1712 N N . LEU A 1 216 ? -22.684 -12.853 5.509 1.00 96.25 216 LEU A N 1
ATOM 1713 C CA . LEU A 1 216 ? -22.836 -13.841 4.444 1.00 96.25 216 LEU A CA 1
ATOM 1714 C C . LEU A 1 216 ? -23.810 -14.942 4.865 1.00 96.25 216 LEU A C 1
ATOM 1716 O O . LEU A 1 216 ? -23.806 -15.391 6.011 1.00 96.25 216 LEU A O 1
ATOM 1720 N N . GLU A 1 217 ? -24.599 -15.439 3.914 1.00 96.94 217 GLU A N 1
ATOM 1721 C CA . GLU A 1 217 ? -25.336 -16.685 4.115 1.00 96.94 217 GLU A CA 1
ATOM 1722 C C . GLU A 1 217 ? -24.372 -17.854 4.327 1.00 96.94 217 GLU A C 1
ATOM 1724 O O . GLU A 1 217 ? -23.297 -17.906 3.724 1.00 96.94 217 GLU A O 1
ATOM 1729 N N . LYS A 1 218 ? -24.782 -18.825 5.149 1.00 96.75 218 LYS A N 1
ATOM 1730 C CA . LYS A 1 218 ? -23.924 -19.929 5.593 1.00 96.75 218 LYS A CA 1
ATOM 1731 C C . LYS A 1 218 ? -23.271 -20.701 4.447 1.00 96.75 218 LYS A C 1
ATOM 1733 O O . LYS A 1 218 ? -22.066 -20.919 4.463 1.00 96.75 218 LYS A O 1
ATOM 1738 N N . SER A 1 219 ? -24.039 -21.065 3.422 1.00 97.44 219 SER A N 1
ATOM 1739 C CA . SER A 1 219 ? -23.535 -21.798 2.248 1.00 97.44 219 SER A CA 1
ATOM 1740 C C . SER A 1 219 ? -22.445 -21.025 1.496 1.00 97.44 219 SER A C 1
ATOM 1742 O O . SER A 1 219 ? -21.435 -21.587 1.062 1.00 97.44 219 SER A O 1
ATOM 1744 N N . ARG A 1 220 ? -22.644 -19.712 1.360 1.00 96.81 220 ARG A N 1
ATOM 1745 C CA . ARG A 1 220 ? -21.746 -18.809 0.648 1.00 96.81 220 ARG A CA 1
ATOM 1746 C C . ARG A 1 220 ? -20.491 -18.529 1.468 1.00 96.81 220 ARG A C 1
ATOM 1748 O O . ARG A 1 220 ? -19.398 -18.543 0.910 1.00 96.81 220 ARG A O 1
ATOM 1755 N N . PHE A 1 221 ? -20.646 -18.349 2.778 1.00 97.38 221 PHE A N 1
ATOM 1756 C CA . PHE A 1 221 ? -19.538 -18.266 3.722 1.00 97.38 221 PHE A CA 1
ATOM 1757 C C . PHE A 1 221 ? -18.673 -19.529 3.673 1.00 97.38 221 PHE A C 1
ATOM 1759 O O . PHE A 1 221 ? -17.477 -19.417 3.429 1.00 97.38 221 PHE A O 1
ATOM 1766 N N . ASP A 1 222 ? -19.268 -20.718 3.810 1.00 97.00 222 ASP A N 1
ATOM 1767 C CA . ASP A 1 222 ? -18.536 -21.992 3.835 1.00 97.00 222 ASP A CA 1
ATOM 1768 C C . ASP A 1 222 ? -17.713 -22.195 2.547 1.00 97.00 222 ASP A C 1
ATOM 1770 O O . ASP A 1 222 ? -16.565 -22.643 2.596 1.00 97.00 222 ASP A O 1
ATOM 1774 N N . THR A 1 223 ? -18.267 -21.803 1.393 1.00 97.50 223 THR A N 1
ATOM 1775 C CA . THR A 1 223 ? -17.578 -21.869 0.093 1.00 97.50 223 THR A CA 1
ATOM 1776 C C . THR A 1 223 ? -16.412 -20.879 0.022 1.00 97.50 223 THR A C 1
ATOM 1778 O O . THR A 1 223 ? -15.270 -21.281 -0.198 1.00 97.50 223 THR A O 1
ATOM 1781 N N . LEU A 1 224 ? -16.676 -19.591 0.273 1.00 96.62 224 LEU A N 1
ATOM 1782 C CA . LEU A 1 224 ? -15.666 -18.531 0.175 1.00 96.62 224 LEU A CA 1
ATOM 1783 C C . LEU A 1 224 ? -14.546 -18.699 1.201 1.00 96.62 224 LEU A C 1
ATOM 1785 O O . LEU A 1 224 ? -13.380 -18.450 0.900 1.00 96.62 224 LEU A O 1
ATOM 1789 N N . TYR A 1 225 ? -14.887 -19.128 2.413 1.00 96.56 225 TYR A N 1
ATOM 1790 C CA . TYR A 1 225 ? -13.922 -19.354 3.474 1.00 96.56 225 TYR A CA 1
ATOM 1791 C C . TYR A 1 225 ? -13.014 -20.546 3.156 1.00 96.56 225 TYR A C 1
ATOM 1793 O O . TYR A 1 225 ? -11.799 -20.470 3.340 1.00 96.56 225 TYR A O 1
ATOM 1801 N N . LYS A 1 226 ? -13.571 -21.631 2.604 1.00 96.31 226 LYS A N 1
ATOM 1802 C CA . LYS A 1 226 ? -12.782 -22.784 2.155 1.00 96.31 226 LYS A CA 1
ATOM 1803 C C . LYS A 1 226 ? -11.805 -22.405 1.040 1.00 96.31 226 LYS A C 1
ATOM 1805 O O . LYS A 1 226 ? -10.633 -22.783 1.117 1.00 96.31 226 LYS A O 1
ATOM 1810 N N . ASP A 1 227 ? -12.260 -21.637 0.053 1.00 96.12 227 ASP A N 1
ATOM 1811 C CA . ASP A 1 227 ? -11.414 -21.145 -1.039 1.00 96.12 227 ASP A CA 1
ATOM 1812 C C . ASP A 1 227 ? -10.310 -20.218 -0.515 1.00 96.12 227 ASP A C 1
ATOM 1814 O O . ASP A 1 227 ? -9.142 -20.362 -0.884 1.00 96.12 227 ASP A O 1
ATOM 1818 N N . TYR A 1 228 ? -10.650 -19.329 0.424 1.00 96.12 228 TYR A N 1
ATOM 1819 C CA . TYR A 1 228 ? -9.689 -18.461 1.101 1.00 96.12 228 TYR A CA 1
ATOM 1820 C C . TYR A 1 228 ? -8.606 -19.268 1.830 1.00 96.12 228 TYR A C 1
ATOM 1822 O O . TYR A 1 228 ? -7.411 -19.005 1.672 1.00 96.12 228 TYR A O 1
ATOM 1830 N N . CYS A 1 229 ? -8.990 -20.299 2.585 1.00 95.69 229 CYS A N 1
ATOM 1831 C CA . CYS A 1 229 ? -8.031 -21.157 3.275 1.00 95.69 229 CYS A CA 1
ATOM 1832 C C . CYS A 1 229 ? -7.128 -21.927 2.303 1.00 95.69 229 CYS A C 1
ATOM 1834 O O . CYS A 1 229 ? -5.925 -22.029 2.558 1.00 95.69 229 CYS A O 1
ATOM 1836 N N . ALA A 1 230 ? -7.667 -22.408 1.178 1.00 96.25 230 ALA A N 1
ATOM 1837 C CA . ALA A 1 230 ? -6.883 -23.061 0.131 1.00 96.25 230 ALA A CA 1
ATOM 1838 C C . ALA A 1 230 ? -5.867 -22.095 -0.506 1.00 96.25 230 ALA A C 1
ATOM 1840 O O . ALA A 1 230 ? -4.691 -22.434 -0.641 1.00 96.25 230 ALA A O 1
ATOM 1841 N N . GLN A 1 231 ? -6.290 -20.869 -0.824 1.00 96.12 231 GLN A N 1
ATOM 1842 C CA . GLN A 1 231 ? -5.440 -19.844 -1.433 1.00 96.12 231 GLN A CA 1
ATOM 1843 C C . GLN A 1 231 ? -4.308 -19.385 -0.502 1.00 96.12 231 GLN A C 1
ATOM 1845 O O . GLN A 1 231 ? -3.186 -19.149 -0.953 1.00 96.12 231 GLN A O 1
ATOM 1850 N N . HIS A 1 232 ? -4.583 -19.278 0.798 1.00 94.69 232 HIS A N 1
ATOM 1851 C CA . HIS A 1 232 ? -3.622 -18.805 1.795 1.00 94.69 232 HIS A CA 1
ATOM 1852 C C . HIS A 1 232 ? -2.850 -19.930 2.498 1.00 94.69 232 HIS A C 1
ATOM 1854 O O . HIS A 1 232 ? -2.063 -19.653 3.403 1.00 94.69 232 HIS A O 1
ATOM 1860 N N . SER A 1 233 ? -3.037 -21.188 2.075 1.00 95.06 233 SER A N 1
ATOM 1861 C CA . SER A 1 233 ? -2.410 -22.365 2.698 1.00 95.06 233 SER A CA 1
ATOM 1862 C C . SER A 1 233 ? -2.647 -22.431 4.214 1.00 95.06 233 SER A C 1
ATOM 1864 O O . SER A 1 233 ? -1.761 -22.795 4.990 1.00 95.06 233 SER A O 1
ATOM 1866 N N . ILE A 1 234 ? -3.847 -22.042 4.648 1.00 94.19 234 ILE A N 1
ATOM 1867 C CA . ILE A 1 234 ? -4.233 -22.033 6.057 1.00 94.19 234 ILE A CA 1
ATOM 1868 C C . ILE A 1 234 ? -4.647 -23.452 6.438 1.00 94.19 234 ILE A C 1
ATOM 1870 O O . ILE A 1 234 ? -5.647 -23.970 5.950 1.00 94.19 234 ILE A O 1
ATOM 1874 N N . VAL A 1 235 ? -3.875 -24.076 7.327 1.00 92.19 235 VAL A N 1
ATOM 1875 C CA . VAL A 1 235 ? -4.200 -25.387 7.899 1.00 92.19 235 VAL A CA 1
ATOM 1876 C C . VAL A 1 235 ? -4.847 -25.175 9.264 1.00 92.19 235 VAL A C 1
ATOM 1878 O O . VAL A 1 235 ? -4.202 -24.684 10.195 1.00 92.19 235 VAL A O 1
ATOM 1881 N N . HIS A 1 236 ? -6.121 -25.546 9.399 1.00 90.56 236 HIS A N 1
ATOM 1882 C CA . HIS A 1 236 ? -6.814 -25.499 10.685 1.00 90.56 236 HIS A CA 1
ATOM 1883 C C . HIS A 1 236 ? -6.270 -26.567 11.622 1.00 90.56 236 HIS A C 1
ATOM 1885 O O . HIS A 1 236 ? -6.258 -27.753 11.298 1.00 90.56 236 HIS A O 1
ATOM 1891 N N . ASN A 1 237 ? -5.868 -26.159 12.823 1.00 89.31 237 ASN A N 1
ATOM 1892 C CA . ASN A 1 237 ? -5.603 -27.114 13.886 1.00 89.31 237 ASN A CA 1
ATOM 1893 C C . ASN A 1 237 ? -6.949 -27.591 14.466 1.00 89.31 237 ASN A C 1
ATOM 1895 O O . ASN A 1 237 ? -7.655 -26.772 15.063 1.00 89.31 237 ASN A O 1
ATOM 1899 N N . PRO A 1 238 ? -7.313 -28.887 14.363 1.00 87.19 238 PRO A N 1
ATOM 1900 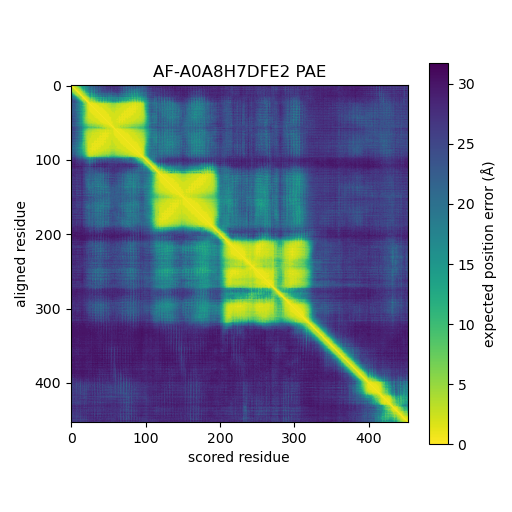C CA . PRO A 1 238 ? -8.610 -29.382 14.830 1.00 87.19 238 PRO A CA 1
ATOM 1901 C C . PRO A 1 238 ? -8.864 -29.087 16.311 1.00 87.19 238 PRO A C 1
ATOM 1903 O O . PRO A 1 238 ? -9.994 -28.823 16.702 1.00 87.19 238 PRO A O 1
ATOM 1906 N N . ARG A 1 239 ? -7.801 -29.050 17.129 1.00 86.44 239 ARG A N 1
ATOM 1907 C CA . ARG A 1 239 ? -7.899 -28.735 18.563 1.00 86.44 239 ARG A CA 1
ATOM 1908 C C . ARG A 1 239 ? -8.266 -27.278 18.828 1.00 86.44 239 ARG A C 1
ATOM 1910 O O . ARG A 1 239 ? -8.878 -26.990 19.846 1.00 86.44 239 ARG A O 1
ATOM 1917 N N . MET A 1 240 ? -7.889 -26.369 17.928 1.00 83.56 240 MET A N 1
ATOM 1918 C CA . MET A 1 240 ? -8.215 -24.940 18.022 1.00 83.56 240 MET A CA 1
ATOM 1919 C C . MET A 1 240 ? -9.601 -24.622 17.450 1.00 83.56 240 MET A C 1
ATOM 1921 O O . MET A 1 240 ? -10.164 -23.579 17.771 1.00 83.56 240 MET A O 1
ATOM 1925 N N . MET A 1 241 ? -10.142 -25.535 16.637 1.00 86.31 241 MET A N 1
ATOM 1926 C CA . MET A 1 241 ? -11.481 -25.487 16.041 1.00 86.31 241 MET A CA 1
ATOM 1927 C C . MET A 1 241 ? -12.555 -26.148 16.912 1.00 86.31 241 MET A C 1
ATOM 1929 O O . MET A 1 241 ? -13.710 -26.249 16.505 1.00 86.31 241 MET A O 1
ATOM 1933 N N . SER A 1 242 ? -12.185 -26.615 18.104 1.00 88.12 242 SER A N 1
ATOM 1934 C CA . SER A 1 242 ? -13.098 -27.236 19.055 1.00 88.12 242 SER A CA 1
ATOM 1935 C C . SER A 1 242 ? -12.964 -26.584 20.421 1.00 88.12 242 SER A C 1
ATOM 1937 O O . SER A 1 242 ? -11.848 -26.373 20.894 1.00 88.12 242 SER A O 1
ATOM 1939 N N . ILE A 1 243 ? -14.084 -26.314 21.082 1.00 81.88 243 ILE A N 1
ATOM 1940 C CA . ILE A 1 243 ? -14.114 -25.786 22.448 1.00 81.88 243 ILE A CA 1
ATOM 1941 C C . ILE A 1 243 ? -14.996 -26.713 23.261 1.00 81.88 243 ILE A C 1
ATOM 1943 O O . ILE A 1 243 ? -16.123 -26.986 22.861 1.00 81.88 243 ILE A O 1
ATOM 1947 N N . GLU A 1 244 ? -14.453 -27.257 24.353 1.00 84.06 244 GLU A N 1
ATOM 1948 C CA . GLU A 1 244 ? -15.143 -28.261 25.182 1.00 84.06 244 GLU A CA 1
ATOM 1949 C C . GLU A 1 244 ? -15.685 -29.438 24.357 1.00 84.06 244 GLU A C 1
ATOM 1951 O O . GLU A 1 244 ? -16.805 -29.902 24.547 1.00 84.06 244 GLU A O 1
ATOM 1956 N N . MET A 1 245 ? -14.887 -29.903 23.390 1.00 85.75 245 MET A N 1
ATOM 1957 C CA . MET A 1 245 ? -15.252 -30.977 22.456 1.00 85.75 245 MET A CA 1
ATOM 1958 C C . MET A 1 245 ? -16.428 -30.669 21.515 1.00 85.75 245 MET A C 1
ATOM 1960 O O . MET A 1 245 ? -16.854 -31.554 20.776 1.00 85.75 245 MET A O 1
ATOM 1964 N N . ARG A 1 246 ? -16.925 -29.428 21.468 1.00 86.31 246 ARG A N 1
ATOM 1965 C CA . ARG A 1 246 ? -17.879 -28.991 20.443 1.00 86.31 246 ARG A CA 1
ATOM 1966 C C . ARG A 1 246 ? -17.132 -28.335 19.285 1.00 86.31 246 ARG A C 1
ATOM 1968 O O . ARG A 1 246 ? -16.272 -27.488 19.547 1.00 86.31 246 ARG A O 1
ATOM 1975 N N . PRO A 1 247 ? -17.420 -28.702 18.025 1.00 88.50 247 PRO A N 1
ATOM 1976 C CA . PRO A 1 247 ? -16.877 -27.981 16.884 1.00 88.50 247 PRO A CA 1
ATOM 1977 C C . PRO A 1 247 ? -17.386 -26.538 16.920 1.00 88.50 247 PRO A C 1
ATOM 1979 O O . PRO A 1 247 ? -18.558 -26.289 17.203 1.00 88.50 247 PRO A O 1
ATOM 1982 N N . LEU A 1 248 ? -16.488 -25.592 16.678 1.00 89.12 248 LEU A N 1
ATOM 1983 C CA . LEU A 1 248 ? -16.829 -24.181 16.604 1.00 89.12 248 LEU A CA 1
ATOM 1984 C C . LEU A 1 248 ? -17.519 -23.896 15.264 1.00 89.12 248 LEU A C 1
ATOM 1986 O O . LEU A 1 248 ? -16.961 -24.202 14.210 1.00 89.12 248 LEU A O 1
ATOM 1990 N N . ASP A 1 249 ? -18.709 -23.296 15.305 1.00 91.75 249 ASP A N 1
ATOM 1991 C CA . ASP A 1 249 ? -19.371 -22.803 14.098 1.00 91.75 249 ASP A CA 1
ATOM 1992 C C . ASP A 1 249 ? -18.740 -21.467 13.677 1.00 91.75 249 ASP A C 1
ATOM 1994 O O . ASP A 1 249 ? -18.941 -20.427 14.307 1.00 91.75 249 ASP A O 1
ATOM 1998 N N . LEU A 1 250 ? -17.922 -21.508 12.623 1.00 92.88 250 LEU A N 1
ATOM 1999 C CA . LEU A 1 250 ? -17.258 -20.320 12.087 1.00 92.88 250 LEU A CA 1
ATOM 2000 C C . LEU A 1 250 ? -18.244 -19.331 11.460 1.00 92.88 250 LEU A C 1
ATOM 2002 O O . LEU A 1 250 ? -17.956 -18.136 11.445 1.00 92.88 250 LEU A O 1
ATOM 2006 N N . HIS A 1 251 ? -19.381 -19.809 10.945 1.00 95.38 251 HIS A N 1
ATOM 2007 C CA . HIS A 1 251 ? -20.378 -18.947 10.314 1.00 95.38 251 HIS A CA 1
ATOM 2008 C C . HIS A 1 251 ? -21.119 -18.100 11.351 1.00 95.38 251 HIS A C 1
ATOM 2010 O O . HIS A 1 251 ? -21.307 -16.899 11.143 1.00 95.38 251 HIS A O 1
ATOM 2016 N N . ASP A 1 252 ? -21.475 -18.696 12.490 1.00 93.12 252 ASP A N 1
ATOM 2017 C CA . ASP A 1 252 ? -22.083 -17.969 13.611 1.00 93.12 252 ASP A CA 1
ATOM 2018 C C . ASP A 1 252 ? -21.139 -16.873 14.128 1.00 93.12 252 ASP A C 1
ATOM 2020 O O . ASP A 1 252 ? -21.536 -15.717 14.300 1.00 93.12 252 ASP A O 1
ATOM 2024 N N . LEU A 1 253 ? -19.847 -17.195 14.263 1.00 91.19 253 LEU A N 1
ATOM 2025 C CA . LEU A 1 253 ? -18.864 -16.202 14.681 1.00 91.19 253 LEU A CA 1
ATOM 2026 C C . LEU A 1 253 ? -18.665 -15.095 13.639 1.00 91.19 253 LEU A C 1
ATOM 2028 O O . LEU A 1 253 ? -18.629 -13.925 14.010 1.00 91.19 253 LEU A O 1
ATOM 2032 N N . HIS A 1 254 ? -18.563 -15.436 12.351 1.00 93.44 254 HIS A N 1
ATOM 2033 C CA . HIS A 1 254 ? -18.519 -14.450 11.267 1.00 93.44 254 HIS A CA 1
ATOM 2034 C C . HIS A 1 254 ? -19.713 -13.495 11.353 1.00 93.44 254 HIS A C 1
ATOM 2036 O O . HIS A 1 254 ? -19.550 -12.278 11.327 1.00 93.44 254 HIS A O 1
ATOM 2042 N N . THR A 1 255 ? -20.914 -14.042 11.529 1.00 94.00 255 THR A N 1
ATOM 2043 C CA . THR A 1 255 ? -22.154 -13.273 11.633 1.00 94.00 255 THR A CA 1
ATOM 2044 C C . THR A 1 255 ? -22.094 -12.272 12.789 1.00 94.00 255 THR A C 1
ATOM 2046 O O . THR A 1 255 ? -22.364 -11.087 12.592 1.00 94.00 255 THR A O 1
ATOM 2049 N N . GLN A 1 256 ? -21.654 -12.713 13.970 1.00 91.12 256 GLN A N 1
ATOM 2050 C CA . GLN A 1 256 ? -21.465 -11.847 15.138 1.00 91.12 256 GLN A CA 1
ATOM 2051 C C . GLN A 1 256 ? -20.403 -10.766 14.897 1.00 91.12 256 GLN A C 1
ATOM 2053 O O . GLN A 1 256 ? -20.629 -9.600 15.215 1.00 91.12 256 GLN A O 1
ATOM 2058 N N . VAL A 1 257 ? -19.265 -11.126 14.296 1.00 91.75 257 VAL A N 1
ATOM 2059 C CA . VAL A 1 257 ? -18.188 -10.176 13.986 1.00 91.75 257 VAL A CA 1
ATOM 2060 C C . VAL A 1 257 ? -18.663 -9.111 12.999 1.00 91.75 257 VAL A C 1
ATOM 2062 O O . VAL A 1 257 ? -18.374 -7.932 13.194 1.00 91.75 257 VAL A O 1
ATOM 2065 N N . ILE A 1 258 ? -19.423 -9.487 11.969 1.00 93.19 258 ILE A N 1
ATOM 2066 C CA . ILE A 1 258 ? -19.983 -8.542 10.997 1.00 93.19 258 ILE A CA 1
ATOM 2067 C C . ILE A 1 258 ? -21.042 -7.639 11.636 1.00 93.19 258 ILE A C 1
ATOM 2069 O O . ILE A 1 258 ? -21.025 -6.434 11.379 1.00 93.19 258 ILE A O 1
ATOM 2073 N N . PHE A 1 259 ? -21.901 -8.166 12.514 1.00 90.94 259 PHE A N 1
ATOM 2074 C CA . PHE A 1 259 ? -22.872 -7.347 13.251 1.00 90.94 259 PHE A CA 1
ATOM 2075 C C . PHE A 1 259 ? -22.214 -6.308 14.165 1.00 90.94 259 PHE A C 1
ATOM 2077 O O . PHE A 1 259 ? -22.728 -5.201 14.300 1.00 90.94 259 PHE A O 1
ATOM 2084 N N . GLU A 1 260 ? -21.049 -6.620 14.730 1.00 88.94 260 GLU A N 1
ATOM 2085 C CA . GLU A 1 260 ? -20.251 -5.674 15.521 1.00 88.94 260 GLU A CA 1
ATOM 2086 C C . GLU A 1 260 ? -19.465 -4.660 14.662 1.00 88.94 260 GLU A C 1
ATOM 2088 O O . GLU A 1 260 ? -18.786 -3.775 15.190 1.00 88.94 260 GLU A O 1
ATOM 2093 N N . GLY A 1 261 ? -19.557 -4.747 13.332 1.00 88.12 261 GLY A N 1
ATOM 2094 C CA . GLY A 1 261 ? -18.855 -3.863 12.398 1.00 88.12 261 GLY A CA 1
ATOM 2095 C C . GLY A 1 261 ? -17.448 -4.341 12.025 1.00 88.12 261 GLY A C 1
ATOM 2096 O O . GLY A 1 261 ? -16.599 -3.540 11.640 1.00 88.12 261 GLY A O 1
ATOM 2097 N N . GLY A 1 262 ? -17.191 -5.643 12.127 1.00 90.19 262 GLY A N 1
ATOM 2098 C CA . GLY A 1 262 ? -15.952 -6.290 11.708 1.00 90.19 262 GLY A CA 1
ATOM 2099 C C . GLY A 1 262 ? -14.960 -6.548 12.845 1.00 90.19 262 GLY A C 1
ATOM 2100 O O . GLY A 1 262 ? -15.093 -6.069 13.973 1.00 90.19 262 GLY A O 1
ATOM 2101 N N . ALA A 1 263 ? -13.911 -7.312 12.532 1.00 88.06 263 ALA A N 1
ATOM 2102 C CA . ALA A 1 263 ? -12.956 -7.818 13.521 1.00 88.06 263 ALA A CA 1
ATOM 2103 C C . ALA A 1 263 ? -12.205 -6.711 14.289 1.00 88.06 263 ALA A C 1
ATOM 2105 O O . ALA A 1 263 ? -11.825 -6.907 15.449 1.00 88.06 263 ALA A O 1
ATOM 2106 N N . SER A 1 264 ? -12.001 -5.545 13.667 1.00 85.50 264 SER A N 1
ATOM 2107 C CA . SER A 1 264 ? -11.385 -4.374 14.304 1.00 85.50 264 SER A CA 1
ATOM 2108 C C . SER A 1 264 ? -12.233 -3.843 15.459 1.00 85.50 264 SER A C 1
ATOM 2110 O O . SER A 1 264 ? -11.698 -3.637 16.547 1.00 85.50 264 SER A O 1
ATOM 2112 N N . ASN A 1 265 ? -13.548 -3.712 15.265 1.00 86.12 265 ASN A N 1
ATOM 2113 C CA . ASN A 1 265 ? -14.466 -3.237 16.303 1.00 86.12 265 ASN A CA 1
ATOM 2114 C C . ASN A 1 265 ? -14.606 -4.246 17.442 1.00 86.12 265 ASN A C 1
ATOM 2116 O O . ASN A 1 265 ? -14.540 -3.866 18.608 1.00 86.12 265 ASN A O 1
ATOM 2120 N N . VAL A 1 266 ? -14.710 -5.540 17.121 1.00 88.06 266 VAL A N 1
ATOM 2121 C CA . VAL A 1 266 ? -14.744 -6.604 18.141 1.00 88.06 266 VAL A CA 1
ATOM 2122 C C . VAL A 1 266 ? -13.468 -6.595 18.987 1.00 88.06 266 VAL A C 1
ATOM 2124 O O . VAL A 1 266 ? -13.519 -6.786 20.201 1.00 88.06 266 VAL A O 1
ATOM 2127 N N . THR A 1 267 ? -12.316 -6.334 18.359 1.00 85.19 267 THR A N 1
ATOM 2128 C CA . THR A 1 267 ? -11.030 -6.196 19.057 1.00 85.19 267 THR A CA 1
ATOM 2129 C C . THR A 1 267 ? -10.985 -4.947 19.929 1.00 85.19 267 THR A C 1
ATOM 2131 O O . THR A 1 267 ? -10.527 -5.036 21.064 1.00 85.19 267 THR A O 1
ATOM 2134 N N . LEU A 1 268 ? -11.462 -3.807 19.425 1.00 81.88 268 LEU A N 1
ATOM 2135 C CA . LEU A 1 268 ? -11.474 -2.542 20.159 1.00 81.88 268 LEU A CA 1
ATOM 2136 C C . LEU A 1 268 ? -12.343 -2.629 21.420 1.00 81.88 268 LEU A C 1
ATOM 2138 O O . LEU A 1 268 ? -11.931 -2.182 22.484 1.00 81.88 268 LEU A O 1
ATOM 2142 N N . LYS A 1 269 ? -13.511 -3.268 21.312 1.00 83.50 269 LYS A N 1
ATOM 2143 C CA . LYS A 1 269 ? -14.449 -3.462 22.424 1.00 83.50 269 LYS A CA 1
ATOM 2144 C C . LYS A 1 269 ? -14.103 -4.657 23.334 1.00 83.50 269 LYS A C 1
ATOM 2146 O O . LYS A 1 269 ? -14.906 -5.003 24.196 1.00 83.50 269 LYS A O 1
ATOM 2151 N N . ASP A 1 270 ? -12.992 -5.362 23.086 1.00 84.69 270 ASP A N 1
ATOM 2152 C CA . ASP A 1 270 ? -12.642 -6.670 23.687 1.00 84.69 270 ASP A CA 1
ATOM 2153 C C . ASP A 1 270 ? -13.830 -7.667 23.748 1.00 84.69 270 ASP A C 1
ATOM 2155 O O . ASP A 1 270 ? -13.982 -8.492 24.657 1.00 84.69 270 ASP A O 1
ATOM 2159 N N . SER A 1 271 ? -14.713 -7.592 22.748 1.00 82.38 271 SER A N 1
ATOM 2160 C CA . SER A 1 271 ? -16.001 -8.297 22.734 1.00 82.38 271 SER A CA 1
ATOM 2161 C C . SER A 1 271 ? -15.898 -9.741 22.253 1.00 82.38 271 SER A C 1
ATOM 2163 O O . SER A 1 271 ? -16.894 -10.459 22.261 1.00 82.38 271 SER A O 1
ATOM 2165 N N . TRP A 1 272 ? -14.688 -10.219 21.943 1.00 78.31 272 TRP A N 1
ATOM 2166 C CA . TRP A 1 272 ? -14.406 -11.622 21.600 1.00 78.31 272 TRP A CA 1
ATOM 2167 C C . TRP A 1 272 ? -14.903 -12.621 22.663 1.00 78.31 272 TRP A C 1
ATOM 2169 O O . TRP A 1 272 ? -15.077 -13.806 22.387 1.00 78.31 272 TRP A O 1
ATOM 2179 N N . SER A 1 273 ? -15.123 -12.143 23.889 1.00 69.69 273 SER A N 1
ATOM 2180 C CA . SER A 1 273 ? -15.661 -12.899 25.028 1.00 69.69 273 SER A CA 1
ATOM 2181 C C . SER A 1 273 ? -17.186 -12.984 25.055 1.00 69.69 273 SER A C 1
ATOM 2183 O O . SER A 1 273 ? -17.726 -13.950 25.586 1.00 69.69 273 SER A O 1
ATOM 2185 N N . VAL A 1 274 ? -17.866 -11.947 24.559 1.00 55.81 274 VAL A N 1
ATOM 2186 C CA . VAL A 1 274 ? -19.284 -11.666 24.846 1.00 55.81 274 VAL A CA 1
ATOM 2187 C C . VAL A 1 274 ? -20.204 -12.256 23.785 1.00 55.81 274 VAL A C 1
ATOM 2189 O O . VAL A 1 274 ? -21.320 -12.653 24.107 1.00 55.81 274 VAL A O 1
ATOM 2192 N N . SER A 1 275 ? -19.723 -12.437 22.553 1.00 56.25 275 SER A N 1
ATOM 2193 C CA . SER A 1 275 ? -20.532 -13.016 21.472 1.00 56.25 275 SER A CA 1
ATOM 2194 C C . SER A 1 275 ? -20.889 -14.500 21.695 1.00 56.25 275 SER A C 1
ATOM 2196 O O . SER A 1 275 ? -21.669 -15.086 20.957 1.00 56.25 275 SER A O 1
ATOM 2198 N N . ARG A 1 276 ? -20.429 -15.108 22.798 1.00 57.50 276 ARG A N 1
ATOM 2199 C CA . ARG A 1 276 ? -20.953 -16.381 23.309 1.00 57.50 276 ARG A CA 1
ATOM 2200 C C . ARG A 1 276 ? -22.248 -16.153 24.078 1.00 57.50 276 ARG A C 1
ATOM 2202 O O . ARG A 1 276 ? -22.312 -16.347 25.288 1.00 57.50 276 ARG A O 1
ATOM 2209 N N . GLN A 1 277 ? -23.324 -15.844 23.367 1.00 50.06 277 GLN A N 1
ATOM 2210 C CA . GLN A 1 277 ? -24.666 -15.842 23.955 1.00 50.06 277 GLN A CA 1
ATOM 2211 C C . GLN A 1 277 ? -25.204 -17.263 24.241 1.00 50.06 277 GLN A C 1
ATOM 2213 O O . GLN A 1 277 ? -26.384 -17.452 24.531 1.00 50.06 277 GLN A O 1
ATOM 2218 N N . SER A 1 278 ? -24.329 -18.276 24.246 1.00 49.19 278 SER A N 1
ATOM 2219 C CA . SER A 1 278 ? -24.578 -19.554 24.906 1.00 49.19 278 SER A CA 1
ATOM 2220 C C . SER A 1 278 ? -24.250 -19.416 26.396 1.00 49.19 278 SER A C 1
ATOM 2222 O O . SER A 1 278 ? -23.088 -19.419 26.792 1.00 49.19 278 SER A O 1
ATOM 2224 N N . ARG A 1 279 ? -25.311 -19.284 27.199 1.00 51.81 279 ARG A N 1
ATOM 2225 C CA . ARG A 1 279 ? -25.399 -19.107 28.663 1.00 51.81 279 ARG A CA 1
ATOM 2226 C C . ARG A 1 279 ? -24.629 -20.143 29.508 1.00 51.81 279 ARG A C 1
ATOM 2228 O O . ARG A 1 279 ? -25.237 -20.870 30.289 1.00 51.81 279 ARG A O 1
ATOM 2235 N N . VAL A 1 280 ? -23.308 -20.208 29.402 1.00 51.06 280 VAL A N 1
ATOM 2236 C CA . VAL A 1 280 ? -22.480 -21.013 30.313 1.00 51.06 280 VAL A CA 1
ATOM 2237 C C . VAL A 1 280 ? -21.451 -20.092 30.974 1.00 51.06 280 VAL A C 1
ATOM 2239 O O . VAL A 1 280 ? -20.404 -19.812 30.390 1.00 51.06 280 VAL A O 1
ATOM 2242 N N . PRO A 1 281 ? -21.758 -19.551 32.169 1.00 54.09 281 PRO A N 1
ATOM 2243 C CA . PRO A 1 281 ? -20.820 -18.743 32.938 1.00 54.09 281 PRO A CA 1
ATOM 2244 C C . PRO A 1 281 ? -19.584 -19.572 33.319 1.00 54.09 281 PRO A C 1
ATOM 2246 O O . PRO A 1 281 ? -19.728 -20.656 33.878 1.00 54.09 281 PRO A O 1
ATOM 2249 N N . GLY A 1 282 ? -18.378 -19.047 33.067 1.00 56.62 282 GLY A N 1
ATOM 2250 C CA . GLY A 1 282 ? -17.146 -19.546 33.699 1.00 56.62 282 GLY A CA 1
ATOM 2251 C C . GLY A 1 282 ? -16.094 -20.210 32.805 1.00 56.62 282 GLY A C 1
ATOM 2252 O O . GLY A 1 282 ? -15.196 -20.857 33.339 1.00 56.62 282 GLY A O 1
ATOM 2253 N N . LEU A 1 283 ? -16.149 -20.065 31.478 1.00 52.12 283 LEU A N 1
ATOM 2254 C CA . LEU A 1 283 ? -15.186 -20.735 30.595 1.00 52.12 283 LEU A CA 1
ATOM 2255 C C . LEU A 1 283 ? -13.949 -19.880 30.243 1.00 52.12 283 LEU A C 1
ATOM 2257 O O . LEU A 1 283 ? -14.078 -18.681 29.986 1.00 52.12 283 LEU A O 1
ATOM 2261 N N . PRO A 1 284 ? -12.741 -20.485 30.233 1.00 53.31 284 PRO A N 1
ATOM 2262 C CA . PRO A 1 284 ? -11.466 -19.775 30.136 1.00 53.31 284 PRO A CA 1
ATOM 2263 C C . PRO A 1 284 ? -11.172 -19.186 28.745 1.00 53.31 284 PRO A C 1
ATOM 2265 O O . PRO A 1 284 ? -11.507 -19.752 27.704 1.00 53.31 284 PRO A O 1
ATOM 2268 N N . SER A 1 285 ? -10.436 -18.069 28.740 1.00 57.84 285 SER A N 1
ATOM 2269 C CA . SER A 1 285 ? -10.076 -17.178 27.617 1.00 57.84 285 SER A CA 1
ATOM 2270 C C . SER A 1 285 ? -9.267 -17.792 26.457 1.00 57.84 285 SER A C 1
ATOM 2272 O O . SER A 1 285 ? -8.812 -17.068 25.572 1.00 57.84 285 SER A O 1
ATOM 2274 N N . ILE A 1 286 ? -9.072 -19.112 26.434 1.00 54.47 286 ILE A N 1
ATOM 2275 C CA . ILE A 1 286 ? -8.146 -19.821 25.531 1.00 54.47 286 ILE A CA 1
ATOM 2276 C C . ILE A 1 286 ? -8.613 -19.777 24.060 1.00 54.47 286 ILE A C 1
ATOM 2278 O O . ILE A 1 286 ? -7.799 -19.899 23.152 1.00 54.47 286 ILE A O 1
ATOM 2282 N N . SER A 1 287 ? -9.895 -19.513 23.794 1.00 60.28 287 SER A N 1
ATOM 2283 C CA . SER A 1 287 ? -10.431 -19.433 22.422 1.00 60.28 287 SER A CA 1
ATOM 2284 C C . SER A 1 287 ? -10.225 -18.092 21.708 1.00 60.28 287 SER A C 1
ATOM 2286 O O . SER A 1 287 ? -10.543 -17.973 20.522 1.00 60.28 287 SER A O 1
ATOM 2288 N N . ARG A 1 288 ? -9.710 -17.065 22.398 1.00 64.69 288 ARG A N 1
ATOM 2289 C CA . ARG A 1 288 ? -9.596 -15.719 21.813 1.00 64.69 288 ARG A CA 1
ATOM 2290 C C . ARG A 1 288 ? -8.537 -15.639 20.712 1.00 64.69 288 ARG A C 1
ATOM 2292 O O . ARG A 1 288 ? -8.714 -14.892 19.758 1.00 64.69 288 ARG A O 1
ATOM 2299 N N . THR A 1 289 ? -7.439 -16.380 20.832 1.00 70.25 289 THR A N 1
ATOM 2300 C CA . THR A 1 289 ? -6.290 -16.250 19.921 1.00 70.25 289 THR A CA 1
ATOM 2301 C C . THR A 1 289 ? -6.497 -17.001 18.612 1.00 70.25 289 THR A C 1
ATOM 2303 O O . THR A 1 289 ? -6.329 -16.410 17.551 1.00 70.25 289 THR A O 1
ATOM 2306 N N . SER A 1 290 ? -6.940 -18.260 18.672 1.00 70.19 290 SER A N 1
ATOM 2307 C CA . SER A 1 290 ? -7.183 -19.082 17.479 1.00 70.19 290 SER A CA 1
ATOM 2308 C C . SER A 1 290 ? -8.198 -18.447 16.545 1.00 70.19 290 SER A C 1
ATOM 2310 O O . SER A 1 290 ? -7.962 -18.273 15.353 1.00 70.19 290 SER A O 1
ATOM 2312 N N . THR A 1 291 ? -9.345 -18.086 17.104 1.00 71.50 291 THR A N 1
ATOM 2313 C CA . THR A 1 291 ? -10.486 -17.668 16.304 1.00 71.50 291 THR A CA 1
ATOM 2314 C C . THR A 1 291 ? -10.266 -16.292 15.685 1.00 71.50 291 THR A C 1
ATOM 2316 O O . THR A 1 291 ? -10.634 -16.059 14.537 1.00 71.50 291 THR A O 1
ATOM 2319 N N . ARG A 1 292 ? -9.547 -15.418 16.397 1.00 81.75 292 ARG A N 1
ATOM 2320 C CA . ARG A 1 292 ? -9.101 -14.128 15.875 1.00 81.75 292 ARG A CA 1
ATOM 2321 C C . ARG A 1 292 ? -8.156 -14.284 14.686 1.00 81.75 292 ARG A C 1
ATOM 2323 O O . ARG A 1 292 ? -8.321 -13.569 13.708 1.00 81.75 292 ARG A O 1
ATOM 2330 N N . GLU A 1 293 ? -7.183 -15.190 14.743 1.00 82.31 293 GLU A N 1
ATOM 2331 C CA . GLU A 1 293 ? -6.203 -15.341 13.658 1.00 82.31 293 GLU A CA 1
ATOM 2332 C C . GLU A 1 293 ? -6.836 -15.845 12.355 1.00 82.31 293 GLU A C 1
ATOM 2334 O O . GLU A 1 293 ? -6.507 -15.345 11.279 1.00 82.31 293 GLU A O 1
ATOM 2339 N N . TYR A 1 294 ? -7.773 -16.792 12.444 1.00 86.94 294 TYR A N 1
ATOM 2340 C CA . TYR A 1 294 ? -8.361 -17.421 11.262 1.00 86.94 294 TYR A CA 1
ATOM 2341 C C . TYR A 1 294 ? -9.493 -16.615 10.614 1.00 86.94 294 TYR A C 1
ATOM 2343 O O . TYR A 1 294 ? -9.598 -16.610 9.387 1.00 86.94 294 TYR A O 1
ATOM 2351 N N . LEU A 1 295 ? -10.349 -15.962 11.409 1.00 90.94 295 LEU A N 1
ATOM 2352 C CA . LEU A 1 295 ? -11.516 -15.233 10.894 1.00 90.94 295 LEU A CA 1
ATOM 2353 C C . LEU A 1 295 ? -11.220 -13.760 10.612 1.00 90.94 295 LEU A C 1
ATOM 2355 O O . LEU A 1 295 ? -11.678 -13.248 9.597 1.00 90.94 295 LEU A O 1
ATOM 2359 N N . ALA A 1 296 ? -10.388 -13.086 11.418 1.00 91.00 296 ALA A N 1
ATOM 2360 C CA . ALA A 1 296 ? -10.172 -11.647 11.238 1.00 91.00 296 ALA A CA 1
ATOM 2361 C C . ALA A 1 296 ? -9.562 -11.306 9.872 1.00 91.00 296 ALA A C 1
ATOM 2363 O O . ALA A 1 296 ? -9.921 -10.298 9.268 1.00 91.00 296 ALA A O 1
ATOM 2364 N N 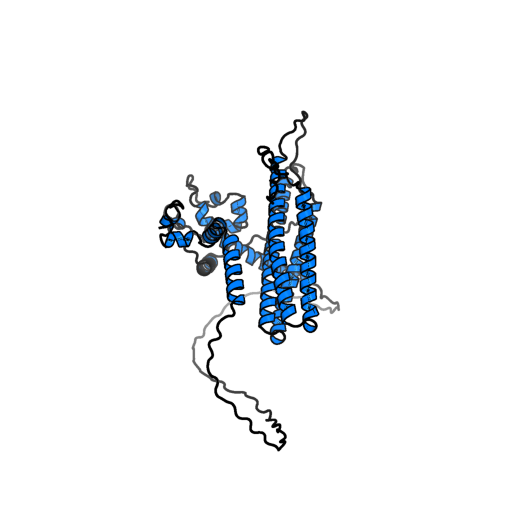. ALA A 1 297 ? -8.646 -12.138 9.369 1.00 90.38 297 ALA A N 1
ATOM 2365 C CA . ALA A 1 297 ? -8.044 -11.923 8.058 1.00 90.38 297 ALA A CA 1
ATOM 2366 C C . ALA A 1 297 ? -9.073 -12.073 6.924 1.00 90.38 297 ALA A C 1
ATOM 2368 O O . ALA A 1 297 ? -9.101 -11.241 6.018 1.00 90.38 297 ALA A O 1
ATOM 2369 N N . PHE A 1 298 ? -9.947 -13.079 7.011 1.00 95.00 298 PHE A N 1
ATOM 2370 C CA . PHE A 1 298 ? -11.034 -13.295 6.058 1.00 95.00 298 PHE A CA 1
ATOM 2371 C C . PHE A 1 298 ? -12.068 -12.160 6.109 1.00 95.00 298 PHE A C 1
ATOM 2373 O O . PHE A 1 298 ? -12.370 -11.555 5.080 1.00 95.00 298 PHE A O 1
ATOM 2380 N N . ASP A 1 299 ? -12.546 -11.804 7.303 1.00 93.75 299 ASP A N 1
ATOM 2381 C CA . ASP A 1 299 ? -13.564 -10.766 7.496 1.00 93.75 299 ASP A CA 1
ATOM 2382 C C . ASP A 1 299 ? -13.079 -9.398 7.020 1.00 93.75 299 ASP A C 1
ATOM 2384 O O . ASP A 1 299 ? -13.831 -8.659 6.389 1.00 93.75 299 ASP A O 1
ATOM 2388 N N . ASN A 1 300 ? -11.803 -9.073 7.244 1.00 90.88 300 ASN A N 1
ATOM 2389 C CA . ASN A 1 300 ? -11.213 -7.837 6.737 1.00 90.88 300 ASN A CA 1
ATOM 2390 C C . ASN A 1 300 ? -11.234 -7.779 5.204 1.00 90.88 300 ASN A C 1
ATOM 2392 O O . ASN A 1 300 ? -11.510 -6.719 4.636 1.00 90.88 300 ASN A O 1
ATOM 2396 N N . VAL A 1 301 ? -10.964 -8.899 4.524 1.00 90.88 301 VAL A N 1
ATOM 2397 C CA . VAL A 1 301 ? -11.036 -8.981 3.056 1.00 90.88 301 VAL A CA 1
ATOM 2398 C C . VAL A 1 301 ? -12.484 -8.850 2.584 1.00 90.88 301 VAL A C 1
ATOM 2400 O O . VAL A 1 301 ? -12.754 -8.076 1.662 1.00 90.88 301 VAL A O 1
ATOM 2403 N N . TYR A 1 302 ? -13.421 -9.535 3.241 1.00 93.44 302 TYR A N 1
ATOM 2404 C CA . TYR A 1 302 ? -14.847 -9.458 2.921 1.00 93.44 302 TYR A CA 1
ATOM 2405 C C . TYR A 1 302 ? -15.400 -8.035 3.085 1.00 93.44 302 TYR A C 1
ATOM 2407 O O . TYR A 1 302 ? -15.917 -7.459 2.127 1.00 93.44 302 TYR A O 1
ATOM 2415 N N . VAL A 1 303 ? -15.215 -7.426 4.261 1.00 89.56 303 VAL A N 1
ATOM 2416 C CA . VAL A 1 303 ? -15.671 -6.061 4.566 1.00 89.56 303 VAL A CA 1
ATOM 2417 C C . VAL A 1 303 ? -15.066 -5.054 3.592 1.00 89.56 303 VAL A C 1
ATOM 2419 O O . VAL A 1 303 ? -15.786 -4.198 3.074 1.00 89.56 303 VAL A O 1
ATOM 2422 N N . SER A 1 304 ? -13.771 -5.174 3.282 1.00 85.31 304 SER A N 1
ATOM 2423 C CA . SER A 1 304 ? -13.113 -4.291 2.310 1.00 85.31 304 SER A CA 1
ATOM 2424 C C . SER A 1 304 ? -13.745 -4.406 0.924 1.00 85.31 304 SER A C 1
ATOM 2426 O O . SER A 1 304 ? -14.029 -3.391 0.295 1.00 85.31 304 SER A O 1
ATOM 2428 N N . THR A 1 305 ? -14.011 -5.630 0.464 1.00 87.25 305 THR A N 1
ATOM 2429 C CA . THR A 1 305 ? -14.587 -5.884 -0.864 1.00 87.25 305 THR A CA 1
ATOM 2430 C C . THR A 1 305 ? -16.001 -5.313 -0.971 1.00 87.25 305 THR A C 1
ATOM 2432 O O . THR A 1 305 ? -16.280 -4.550 -1.893 1.00 87.25 305 THR A O 1
ATOM 2435 N N . VAL A 1 306 ? -16.863 -5.577 0.017 1.00 86.62 306 VAL A N 1
ATOM 2436 C CA . VAL A 1 306 ? -18.243 -5.059 0.034 1.00 86.62 306 VAL A CA 1
ATOM 2437 C C . VAL A 1 306 ? -18.273 -3.533 0.145 1.00 86.62 306 VAL A C 1
ATOM 2439 O O . VAL A 1 306 ? -19.094 -2.874 -0.493 1.00 86.62 306 VAL A O 1
ATOM 2442 N N . THR A 1 307 ? -17.368 -2.945 0.929 1.00 82.94 307 THR A N 1
ATOM 2443 C CA . THR A 1 307 ? -17.279 -1.483 1.065 1.00 82.94 307 THR A CA 1
ATOM 2444 C C . THR A 1 307 ? -16.855 -0.830 -0.251 1.00 82.94 307 THR A C 1
ATOM 2446 O O . THR A 1 307 ? -17.429 0.187 -0.638 1.00 82.94 307 THR A O 1
ATOM 2449 N N . ILE A 1 308 ? -15.900 -1.429 -0.971 1.00 80.81 308 ILE A N 1
ATOM 2450 C CA . ILE A 1 308 ? -15.465 -0.958 -2.293 1.00 80.81 308 ILE A CA 1
ATOM 2451 C C . ILE A 1 308 ? -16.601 -1.077 -3.318 1.00 80.81 308 ILE A C 1
ATOM 2453 O O . ILE A 1 308 ? -16.853 -0.127 -4.055 1.00 80.81 308 ILE A O 1
ATOM 2457 N N . GLU A 1 309 ? -17.316 -2.205 -3.357 1.00 82.38 309 GLU A N 1
ATOM 2458 C CA . GLU A 1 309 ? -18.455 -2.394 -4.267 1.00 82.38 309 GLU A CA 1
ATOM 2459 C C . GLU A 1 309 ? -19.566 -1.368 -4.024 1.00 82.38 309 GLU A C 1
ATOM 2461 O O . GLU A 1 309 ? -20.086 -0.784 -4.974 1.00 82.38 309 GLU A O 1
ATOM 2466 N N . ARG A 1 310 ? -19.894 -1.091 -2.757 1.00 82.31 310 ARG A N 1
ATOM 2467 C CA . ARG A 1 310 ? -20.881 -0.061 -2.401 1.00 82.31 310 ARG A CA 1
ATOM 2468 C C . ARG A 1 310 ? -20.440 1.330 -2.838 1.00 82.31 310 ARG A C 1
ATOM 2470 O O . ARG A 1 310 ? -21.214 2.026 -3.485 1.00 82.31 310 ARG A O 1
ATOM 2477 N N . GLN A 1 311 ? -19.187 1.700 -2.567 1.00 76.25 311 GLN A N 1
ATOM 2478 C CA . GLN A 1 311 ? -18.646 2.986 -3.016 1.00 76.25 311 GLN A CA 1
ATOM 2479 C C . GLN A 1 311 ? -18.678 3.125 -4.543 1.00 76.25 311 GLN A C 1
ATOM 2481 O O . GLN A 1 311 ? -18.991 4.199 -5.050 1.00 76.25 311 GLN A O 1
ATOM 2486 N N . ASN A 1 312 ? -18.387 2.052 -5.281 1.00 73.19 312 ASN A N 1
ATOM 2487 C CA . ASN A 1 312 ? -18.442 2.071 -6.742 1.00 73.19 312 ASN A CA 1
ATOM 2488 C C . ASN A 1 312 ? -19.881 2.202 -7.271 1.00 73.19 312 ASN A C 1
ATOM 2490 O O . ASN A 1 312 ? -20.097 2.906 -8.257 1.00 73.19 312 ASN A O 1
ATOM 2494 N N . ASN A 1 313 ? -20.862 1.579 -6.611 1.00 73.81 313 ASN A N 1
ATOM 2495 C CA . ASN A 1 313 ? -22.274 1.693 -6.987 1.00 73.81 313 ASN A CA 1
ATOM 2496 C C . ASN A 1 313 ? -22.846 3.095 -6.712 1.00 73.81 313 ASN A C 1
ATOM 2498 O O . ASN A 1 313 ? -23.557 3.630 -7.562 1.00 73.81 313 ASN A O 1
ATOM 2502 N N . ASP A 1 314 ? -22.488 3.729 -5.592 1.00 70.38 314 ASP A N 1
ATOM 2503 C CA . ASP A 1 314 ? -22.955 5.087 -5.266 1.00 70.38 314 ASP A CA 1
ATOM 2504 C C . ASP A 1 314 ? -22.456 6.134 -6.279 1.00 70.38 314 ASP A C 1
ATOM 2506 O O . ASP A 1 314 ? -23.185 7.058 -6.647 1.00 70.38 314 ASP A O 1
ATOM 2510 N N . VAL A 1 315 ? -21.230 5.973 -6.795 1.00 68.19 315 VAL A N 1
ATOM 2511 C CA . VAL A 1 315 ? -20.666 6.863 -7.828 1.00 68.19 315 VAL A CA 1
ATOM 2512 C C . VAL A 1 315 ? -21.441 6.764 -9.147 1.00 68.19 315 VAL A C 1
ATOM 2514 O O . VAL A 1 315 ? -21.618 7.776 -9.832 1.00 68.19 315 VAL A O 1
ATOM 2517 N N . LEU A 1 316 ? -21.935 5.572 -9.495 1.00 63.31 316 LEU A N 1
ATOM 2518 C CA . LEU A 1 316 ? -22.703 5.358 -10.723 1.00 63.31 316 LEU A CA 1
ATOM 2519 C C . LEU A 1 316 ? -24.105 5.982 -10.644 1.00 63.31 316 LEU A C 1
ATOM 2521 O O . LEU A 1 316 ? -24.594 6.522 -11.632 1.00 63.31 316 LEU A O 1
ATOM 2525 N N . VAL A 1 317 ? -24.737 5.956 -9.466 1.00 67.62 317 VAL A N 1
ATOM 2526 C CA . VAL A 1 317 ? -26.062 6.565 -9.254 1.00 67.62 317 VAL A CA 1
ATOM 2527 C C . VAL A 1 317 ? -25.969 8.095 -9.236 1.00 67.62 317 VAL A C 1
ATOM 2529 O O . VAL A 1 317 ? -26.819 8.769 -9.811 1.00 67.62 317 VAL A O 1
ATOM 2532 N N . ALA A 1 318 ? -24.902 8.662 -8.664 1.00 58.41 318 ALA A N 1
ATOM 2533 C CA . ALA A 1 318 ? -24.711 10.115 -8.598 1.00 58.41 318 ALA A CA 1
ATOM 2534 C C . ALA A 1 318 ? -24.388 10.778 -9.954 1.00 58.41 318 ALA A C 1
ATOM 2536 O O . ALA A 1 318 ? -24.510 11.994 -10.084 1.00 58.41 318 ALA A O 1
ATOM 2537 N N . THR A 1 319 ? -23.978 10.011 -10.969 1.00 57.16 319 THR A N 1
ATOM 2538 C CA . THR A 1 319 ? -23.658 10.529 -12.314 1.00 57.16 319 THR A CA 1
ATOM 2539 C C . THR A 1 319 ? -24.800 10.378 -13.327 1.00 57.16 319 THR A C 1
ATOM 2541 O O . THR A 1 319 ? -24.663 10.829 -14.462 1.00 57.16 319 THR A O 1
ATOM 2544 N N . GLY A 1 320 ? -25.939 9.803 -12.923 1.00 50.16 320 GLY A N 1
ATOM 2545 C CA . GLY A 1 320 ? -27.083 9.531 -13.800 1.00 50.16 320 GLY A CA 1
ATOM 2546 C C . GLY A 1 320 ? -28.118 10.653 -13.959 1.00 50.16 320 GLY A C 1
ATOM 2547 O O . GLY A 1 320 ? -29.014 10.494 -14.781 1.00 50.16 320 GLY A O 1
ATOM 2548 N N . ASP A 1 321 ? -28.020 11.770 -13.227 1.00 43.06 321 ASP A N 1
ATOM 2549 C CA . ASP A 1 321 ? -29.095 12.783 -13.158 1.00 43.06 321 ASP A CA 1
ATOM 2550 C C . ASP A 1 321 ? -28.677 14.182 -13.656 1.00 43.06 321 ASP A C 1
ATOM 2552 O O . ASP A 1 321 ? -28.899 15.204 -13.011 1.00 43.06 321 ASP A O 1
ATOM 2556 N N . VAL A 1 322 ? -28.030 14.239 -14.827 1.00 47.09 322 VAL A N 1
ATOM 2557 C CA . VAL A 1 322 ? -27.832 15.490 -15.585 1.00 47.09 322 VAL A CA 1
ATOM 2558 C C . VAL A 1 322 ? -28.126 15.223 -17.062 1.00 47.09 322 VAL A C 1
ATOM 2560 O O . VAL A 1 322 ? -27.226 15.050 -17.880 1.00 47.09 322 VAL A O 1
ATOM 2563 N N . GLY A 1 323 ? -29.412 15.136 -17.407 1.00 43.72 323 GLY A N 1
ATOM 2564 C CA . GLY A 1 323 ? -29.837 14.882 -18.787 1.00 43.72 323 GLY A CA 1
ATOM 2565 C C . GLY A 1 323 ? -31.324 15.085 -19.078 1.00 43.72 323 GLY A C 1
ATOM 2566 O O . GLY A 1 323 ? -31.829 14.499 -20.028 1.00 43.72 323 GLY A O 1
ATOM 2567 N N . GLY A 1 324 ? -32.038 15.887 -18.283 1.00 40.19 324 GLY A N 1
ATOM 2568 C CA . GLY A 1 324 ? -33.407 16.310 -18.584 1.00 40.19 324 GLY A CA 1
ATOM 2569 C C . GLY A 1 324 ? -33.410 17.606 -19.391 1.00 40.19 324 GLY A C 1
ATOM 2570 O O . GLY A 1 324 ? -33.340 18.686 -18.810 1.00 40.19 324 GLY A O 1
ATOM 2571 N N . ASN A 1 325 ? -33.490 17.498 -20.721 1.00 41.59 325 ASN A N 1
ATOM 2572 C CA . ASN A 1 325 ? -33.860 18.615 -21.590 1.00 41.59 325 ASN A CA 1
ATOM 2573 C C . ASN A 1 325 ? -35.361 18.540 -21.902 1.00 41.59 325 ASN A C 1
ATOM 2575 O O . ASN A 1 325 ? -35.920 17.472 -22.146 1.00 41.59 325 ASN A O 1
ATOM 2579 N N . SER A 1 326 ? -35.987 19.702 -21.842 1.00 50.75 326 SER A N 1
ATOM 2580 C CA . SER A 1 326 ? -37.414 20.001 -21.853 1.00 50.75 326 SER A CA 1
ATOM 2581 C C . SER A 1 326 ? -38.088 19.871 -23.227 1.00 50.75 326 SER A C 1
ATOM 2583 O O . SER A 1 326 ? -37.494 20.177 -24.258 1.00 50.75 326 SER A O 1
ATOM 2585 N N . GLY A 1 327 ? -39.383 19.530 -23.233 1.00 34.31 327 GLY A N 1
ATOM 2586 C CA . GLY A 1 327 ? -40.289 19.824 -24.354 1.00 34.31 327 GLY A CA 1
ATOM 2587 C C . GLY A 1 327 ? -41.610 19.038 -24.330 1.00 34.31 327 GLY A C 1
ATOM 2588 O O . GLY A 1 327 ? -41.599 17.901 -23.877 1.00 34.31 327 GLY A O 1
ATOM 2589 N N . PRO A 1 328 ? -42.750 19.626 -24.753 1.00 58.12 328 PRO A N 1
ATOM 2590 C CA . PRO A 1 328 ? -43.923 19.712 -23.877 1.00 58.12 328 PRO A CA 1
ATOM 2591 C C . PRO A 1 328 ? -45.209 19.043 -24.399 1.00 58.12 328 PRO A C 1
ATOM 2593 O O . PRO A 1 328 ? -45.319 18.676 -25.564 1.00 58.12 328 PRO A O 1
ATOM 2596 N N . GLU A 1 329 ? -46.181 18.956 -23.482 1.00 40.09 329 GLU A N 1
ATOM 2597 C CA . GLU A 1 329 ? -47.640 18.925 -23.676 1.00 40.09 329 GLU A CA 1
ATOM 2598 C C . GLU A 1 329 ? -48.224 18.117 -24.845 1.00 40.09 329 GLU A C 1
ATOM 2600 O O . GLU A 1 329 ? -48.252 18.581 -25.983 1.00 40.09 329 GLU A O 1
ATOM 2605 N N . ARG A 1 330 ? -48.949 17.038 -24.510 1.00 34.28 330 ARG A N 1
ATOM 2606 C CA . ARG A 1 330 ? -50.303 16.831 -25.047 1.00 34.28 330 ARG A CA 1
ATOM 2607 C C . ARG A 1 330 ? -51.249 16.232 -24.004 1.00 34.28 330 ARG A C 1
ATOM 2609 O O . ARG A 1 330 ? -50.977 15.196 -23.409 1.00 34.28 330 ARG A O 1
ATOM 2616 N N . LEU A 1 331 ? -52.356 16.953 -23.838 1.00 38.69 331 LEU A N 1
ATOM 2617 C CA . LEU A 1 331 ? -53.612 16.596 -23.186 1.00 38.69 331 LEU A CA 1
ATOM 2618 C C . LEU A 1 331 ? -54.255 15.304 -23.732 1.00 38.69 331 LEU A C 1
ATOM 2620 O O . LEU A 1 331 ? -54.011 14.934 -24.880 1.00 38.69 331 LEU A O 1
ATOM 2624 N N . LEU A 1 332 ? -55.230 14.814 -22.942 1.00 34.94 332 LEU A N 1
ATOM 2625 C CA . LEU A 1 332 ? -56.246 13.756 -23.157 1.00 34.94 332 LEU A CA 1
ATOM 2626 C C . LEU A 1 332 ? -55.804 12.388 -22.611 1.00 34.94 332 LEU A C 1
ATOM 2628 O O . LEU A 1 332 ? -54.774 11.878 -23.017 1.00 34.94 332 LEU A O 1
ATOM 2632 N N . GLY A 1 333 ? -56.515 11.695 -21.721 1.00 31.30 333 GLY A N 1
ATOM 2633 C CA . GLY A 1 333 ? -57.843 11.847 -21.121 1.00 31.30 333 GLY A CA 1
ATOM 2634 C C . GLY A 1 333 ? -58.387 10.442 -20.763 1.00 31.30 333 GLY A C 1
ATOM 2635 O O . GLY A 1 333 ? -57.911 9.463 -21.325 1.00 31.30 333 GLY A O 1
ATOM 2636 N N . GLY A 1 334 ? -59.384 10.343 -19.868 1.00 32.09 334 GLY A N 1
ATOM 2637 C CA . GLY A 1 334 ? -60.208 9.131 -19.626 1.00 32.09 334 GLY A CA 1
ATOM 2638 C C . GLY A 1 334 ? -59.645 8.183 -18.554 1.00 32.09 334 GLY A C 1
ATOM 2639 O O . GLY A 1 334 ? -58.554 7.662 -18.717 1.00 32.09 334 GLY A O 1
ATOM 2640 N N . ILE A 1 335 ? -60.232 8.054 -17.357 1.00 36.53 335 ILE A N 1
ATOM 2641 C CA . ILE A 1 335 ? -61.465 7.311 -17.003 1.00 36.53 335 ILE A CA 1
ATOM 2642 C C . ILE A 1 335 ? -61.369 5.812 -17.348 1.00 36.53 335 ILE A C 1
ATOM 2644 O O . ILE A 1 335 ? -61.531 5.456 -18.509 1.00 36.53 335 ILE A O 1
ATOM 2648 N N . ALA A 1 336 ? -61.179 4.962 -16.327 1.00 35.78 336 ALA A N 1
ATOM 2649 C CA . ALA A 1 336 ? -62.042 3.818 -15.969 1.00 35.78 336 ALA A CA 1
ATOM 2650 C C . ALA A 1 336 ? -61.272 2.752 -15.159 1.00 35.78 336 ALA A C 1
ATOM 2652 O O . ALA A 1 336 ? -60.432 2.029 -15.683 1.00 35.78 336 ALA A O 1
ATOM 2653 N N . ASP A 1 337 ? -61.629 2.648 -13.881 1.00 38.59 337 ASP A N 1
ATOM 2654 C CA . ASP A 1 337 ? -61.749 1.379 -13.143 1.00 38.59 337 ASP A CA 1
ATOM 2655 C C . ASP A 1 337 ? -62.929 0.590 -13.777 1.00 38.59 337 ASP A C 1
ATOM 2657 O O . ASP A 1 337 ? -63.846 1.255 -14.285 1.00 38.59 337 ASP A O 1
ATOM 2661 N N . PRO A 1 338 ? -62.976 -0.763 -13.804 1.00 54.59 338 PRO A N 1
ATOM 2662 C CA . PRO A 1 338 ? -63.327 -1.510 -12.589 1.00 54.59 338 PRO A CA 1
ATOM 2663 C C . PRO A 1 338 ? -62.734 -2.937 -12.455 1.00 54.59 338 PRO A C 1
ATOM 2665 O O . PRO A 1 338 ? -62.612 -3.702 -13.406 1.00 54.59 338 PRO A O 1
ATOM 2668 N N . SER A 1 339 ? -62.480 -3.327 -11.206 1.00 47.94 339 SER A N 1
ATOM 2669 C CA . SER A 1 339 ? -62.938 -4.568 -10.539 1.00 47.94 339 SER A CA 1
ATOM 2670 C C . SER A 1 339 ? -63.479 -5.744 -11.390 1.00 47.94 339 SER A C 1
ATOM 2672 O O . SER A 1 339 ? -64.532 -5.627 -12.014 1.00 47.94 339 SER A O 1
ATOM 2674 N N . GLY A 1 340 ? -62.913 -6.949 -11.204 1.00 34.62 340 GLY A N 1
ATOM 2675 C CA . GLY A 1 340 ? -63.683 -8.209 -11.266 1.00 34.62 340 GLY A CA 1
ATOM 2676 C C . GLY A 1 340 ? -62.888 -9.494 -11.591 1.00 34.62 340 GLY A C 1
ATOM 2677 O O . GLY A 1 340 ? -61.947 -9.413 -12.370 1.00 34.62 340 GLY A O 1
ATOM 2678 N N . PRO A 1 341 ? -63.226 -10.672 -11.011 1.00 65.06 341 PRO A N 1
ATOM 2679 C CA . PRO A 1 341 ? -62.332 -11.833 -10.855 1.00 65.06 341 PRO A CA 1
ATOM 2680 C C . PRO A 1 341 ? -62.698 -13.035 -11.763 1.00 65.06 341 PRO A C 1
ATOM 2682 O O . PRO A 1 341 ? -63.658 -12.942 -12.518 1.00 65.06 341 PRO A O 1
ATOM 2685 N N . VAL A 1 342 ? -61.988 -14.173 -11.593 1.00 38.44 342 VAL A N 1
ATOM 2686 C CA . VAL A 1 342 ? -62.449 -15.594 -11.705 1.00 38.44 342 VAL A CA 1
ATOM 2687 C C . VAL A 1 342 ? -61.546 -16.530 -12.555 1.00 38.44 342 VAL A C 1
ATOM 2689 O O . VAL A 1 342 ? -61.397 -16.367 -13.755 1.00 38.44 342 VAL A O 1
ATOM 2692 N N . GLN A 1 343 ? -60.988 -17.523 -11.841 1.00 36.69 343 GLN A N 1
ATOM 2693 C CA . GLN A 1 343 ? -60.792 -18.968 -12.115 1.00 36.69 343 GLN A CA 1
ATOM 2694 C C . GLN A 1 343 ? -60.145 -19.551 -13.398 1.00 36.69 343 GLN A C 1
ATOM 2696 O O . GLN A 1 343 ? -60.612 -19.350 -14.506 1.00 36.69 343 GLN A O 1
ATOM 2701 N N . VAL A 1 344 ? -59.197 -20.470 -13.114 1.00 41.44 344 VAL A N 1
ATOM 2702 C CA . VAL A 1 344 ? -59.118 -21.897 -13.538 1.00 41.44 344 VAL A CA 1
ATOM 2703 C C . VAL A 1 344 ? -58.932 -22.190 -15.035 1.00 41.44 344 VAL A C 1
ATOM 2705 O O . VAL A 1 344 ? -59.855 -22.034 -15.814 1.00 41.44 344 VAL A O 1
ATOM 2708 N N . ASP A 1 345 ? -57.752 -22.697 -15.419 1.00 37.28 345 ASP A N 1
ATOM 2709 C CA . ASP A 1 345 ? -57.566 -24.111 -15.813 1.00 37.28 345 ASP A CA 1
ATOM 2710 C C . ASP A 1 345 ? -56.117 -24.402 -16.274 1.00 37.28 345 ASP A C 1
ATOM 2712 O O . ASP A 1 345 ? -55.548 -23.729 -17.132 1.00 37.28 345 ASP A O 1
ATOM 2716 N N . GLN A 1 346 ? -55.523 -25.442 -15.683 1.00 47.41 346 GLN A N 1
ATOM 2717 C CA . GLN A 1 346 ? -54.484 -26.298 -16.288 1.00 47.41 346 GLN A CA 1
ATOM 2718 C C . GLN A 1 346 ? -55.165 -27.174 -17.374 1.00 47.41 346 GLN A C 1
ATOM 2720 O O . GLN A 1 346 ? -56.383 -27.314 -17.280 1.00 47.41 346 GLN A O 1
ATOM 2725 N N . PRO A 1 347 ? -54.488 -27.865 -18.337 1.00 55.22 347 PRO A N 1
ATOM 2726 C CA . PRO A 1 347 ? -53.395 -28.810 -18.048 1.00 55.22 347 PRO A CA 1
ATOM 2727 C C . PRO A 1 347 ? -52.433 -29.037 -19.277 1.00 55.22 347 PRO A C 1
ATOM 2729 O O . PRO A 1 347 ? -52.114 -28.055 -19.942 1.00 55.22 347 PRO A O 1
ATOM 2732 N N . PRO A 1 348 ? -51.849 -30.230 -19.575 1.00 61.12 348 PRO A N 1
ATOM 2733 C CA . PRO A 1 348 ? -50.386 -30.405 -19.574 1.00 61.12 348 PRO A CA 1
ATOM 2734 C C . PRO A 1 348 ? -49.794 -31.065 -20.848 1.00 61.12 348 PRO A C 1
ATOM 2736 O O . PRO A 1 348 ? -50.350 -32.014 -21.376 1.00 61.12 348 PRO A O 1
ATOM 2739 N N . PHE A 1 349 ? -48.588 -30.701 -21.286 1.00 48.25 349 PHE A N 1
ATOM 2740 C CA . PHE A 1 349 ? -47.789 -31.526 -22.218 1.00 48.25 349 PHE A CA 1
ATOM 2741 C C . PHE A 1 349 ? -46.295 -31.240 -21.952 1.00 48.25 349 PHE A C 1
ATOM 2743 O O . PHE A 1 349 ? -45.925 -30.087 -21.788 1.00 48.25 349 PHE A O 1
ATOM 2750 N N . GLY A 1 350 ? -45.355 -32.181 -21.833 1.00 38.41 350 GLY A N 1
ATOM 2751 C CA . GLY A 1 350 ? -45.378 -33.600 -22.181 1.00 38.41 350 GLY A CA 1
ATOM 2752 C C . GLY A 1 350 ? -44.311 -33.989 -23.222 1.00 38.41 350 GLY A C 1
ATOM 2753 O O . GLY A 1 350 ? -44.678 -34.612 -24.204 1.00 38.41 350 GLY A O 1
ATOM 2754 N N . GLY A 1 351 ? -43.024 -33.655 -22.998 1.00 37.62 351 GLY A N 1
ATOM 2755 C CA . GLY A 1 351 ? -41.822 -34.230 -23.667 1.00 37.62 351 GLY A CA 1
ATOM 2756 C C . GLY A 1 351 ? -41.596 -33.898 -25.161 1.00 37.62 351 GLY A C 1
ATOM 2757 O O . GLY A 1 351 ? -42.451 -33.250 -25.757 1.00 37.62 351 GLY A O 1
ATOM 2758 N N . PRO A 1 352 ? -40.491 -34.350 -25.816 1.00 53.91 352 PRO A N 1
ATOM 2759 C CA . PRO A 1 352 ? -39.293 -35.076 -25.340 1.00 53.91 352 PRO A CA 1
ATOM 2760 C C . PRO A 1 352 ? -37.935 -34.413 -25.754 1.00 53.91 352 PRO A C 1
ATOM 2762 O O . PRO A 1 352 ? -37.928 -33.414 -26.473 1.00 53.91 352 PRO A O 1
ATOM 2765 N N . PRO A 1 353 ? -36.766 -34.958 -25.339 1.00 57.94 353 PRO A N 1
ATOM 2766 C CA . PRO A 1 353 ? -35.445 -34.469 -25.745 1.00 57.94 353 PRO A CA 1
ATOM 2767 C C . PRO A 1 353 ? -34.932 -35.192 -27.004 1.00 57.94 353 PRO A C 1
ATOM 2769 O O . PRO A 1 353 ? -35.039 -36.413 -27.116 1.00 57.94 353 PRO A O 1
ATOM 2772 N N . GLY A 1 354 ? -34.337 -34.449 -27.941 1.00 39.56 354 GLY A N 1
ATOM 2773 C CA . GLY A 1 354 ? -33.804 -34.994 -29.190 1.00 39.56 354 GLY A CA 1
ATOM 2774 C C . GLY A 1 354 ? -32.542 -34.271 -29.654 1.00 39.56 354 GLY A C 1
ATOM 2775 O O . GLY A 1 354 ? -32.563 -33.074 -29.916 1.00 39.56 354 GLY A O 1
ATOM 2776 N N . HIS A 1 355 ? -31.457 -35.042 -29.735 1.00 47.47 355 HIS A N 1
ATOM 2777 C CA . HIS A 1 355 ? -30.190 -34.777 -30.418 1.00 47.47 355 HIS A CA 1
ATOM 2778 C C . HIS A 1 355 ? -30.319 -33.999 -31.737 1.00 47.47 355 HIS A C 1
ATOM 2780 O O . HIS A 1 355 ? -31.207 -34.307 -32.518 1.00 47.47 355 HIS A O 1
ATOM 2786 N N . MET A 1 356 ? -29.325 -33.162 -32.063 1.00 38.28 356 MET A N 1
ATOM 2787 C CA . MET A 1 356 ? -28.589 -33.257 -33.336 1.00 38.28 356 MET A CA 1
ATOM 2788 C C . MET A 1 356 ? -27.288 -32.443 -33.292 1.00 38.28 356 MET A C 1
ATOM 2790 O O . MET A 1 356 ? -27.237 -31.305 -32.834 1.00 38.28 356 MET A O 1
ATOM 2794 N N . LEU A 1 357 ? -26.241 -33.082 -33.803 1.00 45.25 357 LEU A N 1
ATOM 2795 C CA . LEU A 1 357 ? -24.959 -32.519 -34.209 1.00 45.25 357 LEU A CA 1
ATOM 2796 C C . LEU A 1 357 ? -25.137 -31.620 -35.448 1.00 45.25 357 LEU A C 1
ATOM 2798 O O . LEU A 1 357 ? -25.990 -31.888 -36.288 1.00 45.25 357 LEU A O 1
ATOM 2802 N N . GLY A 1 358 ? -24.265 -30.625 -35.603 1.00 39.12 358 GLY A N 1
ATOM 2803 C CA . GLY A 1 358 ? -24.081 -29.855 -36.841 1.00 39.12 358 GLY A CA 1
ATOM 2804 C C . GLY A 1 358 ? -23.121 -28.697 -36.576 1.00 39.12 358 GLY A C 1
ATOM 2805 O O . GLY A 1 358 ? -23.513 -27.683 -36.016 1.00 39.12 358 GLY A O 1
ATOM 2806 N N . MET A 1 359 ? -21.805 -28.891 -36.695 1.00 39.81 359 MET A N 1
ATOM 2807 C CA . MET A 1 359 ? -21.053 -28.626 -37.930 1.00 39.81 359 MET A CA 1
ATOM 2808 C C . MET A 1 359 ? -21.552 -27.385 -38.671 1.00 39.81 359 MET A C 1
ATOM 2810 O O . MET A 1 359 ? -22.542 -27.462 -39.382 1.00 39.81 359 MET A O 1
ATOM 2814 N N . ASN A 1 360 ? -20.811 -26.281 -38.550 1.00 43.84 360 ASN A N 1
ATOM 2815 C CA . ASN A 1 360 ? -20.722 -25.276 -39.601 1.00 43.84 360 ASN A CA 1
ATOM 2816 C C . ASN A 1 360 ? -19.261 -24.857 -39.765 1.00 43.84 360 ASN A C 1
ATOM 2818 O O . ASN A 1 360 ? -18.608 -24.374 -38.839 1.00 43.84 360 ASN A O 1
ATOM 2822 N N . ASN A 1 361 ? -18.790 -25.151 -40.970 1.00 38.47 361 ASN A N 1
ATOM 2823 C CA . ASN A 1 361 ? -17.492 -24.872 -41.543 1.00 38.47 361 ASN A CA 1
ATOM 2824 C C . ASN A 1 361 ? -17.495 -23.462 -42.159 1.00 38.47 361 ASN A C 1
ATOM 2826 O O . ASN A 1 361 ? -18.541 -22.960 -42.554 1.00 38.47 361 ASN A O 1
ATOM 2830 N N . GLU A 1 362 ? -16.285 -22.924 -42.315 1.00 33.91 362 GLU A N 1
ATOM 2831 C CA . GLU A 1 362 ? -15.852 -22.012 -43.384 1.00 33.91 362 GLU A CA 1
ATOM 2832 C C . GLU A 1 362 ? -16.530 -20.645 -43.559 1.00 33.91 362 GLU A C 1
ATOM 2834 O O . GLU A 1 362 ? -17.614 -20.516 -44.115 1.00 33.91 362 GLU A O 1
ATOM 2839 N N . MET A 1 363 ? -15.737 -19.590 -43.329 1.00 42.38 363 MET A N 1
ATOM 2840 C CA . MET A 1 363 ? -15.596 -18.554 -44.356 1.00 42.38 363 MET A CA 1
ATOM 2841 C C . MET A 1 363 ? -14.213 -17.889 -44.277 1.00 42.38 363 MET A C 1
ATOM 2843 O O . MET A 1 363 ? -13.926 -17.074 -43.403 1.00 42.38 363 MET A O 1
ATOM 2847 N N . ILE A 1 364 ? -13.343 -18.287 -45.207 1.00 47.69 364 ILE A N 1
ATOM 2848 C CA . ILE A 1 364 ? -12.059 -17.659 -45.540 1.00 47.69 364 ILE A CA 1
ATOM 2849 C C . ILE A 1 364 ? -12.318 -16.665 -46.683 1.00 47.69 364 ILE A C 1
ATOM 2851 O O . ILE A 1 364 ? -12.911 -17.070 -47.683 1.00 47.69 364 ILE A O 1
ATOM 2855 N N . PRO A 1 365 ? -11.836 -15.412 -46.624 1.00 58.12 365 PRO A N 1
ATOM 2856 C CA . PRO A 1 365 ? -11.670 -14.593 -47.820 1.00 58.12 365 PRO A CA 1
ATOM 2857 C C . PRO A 1 365 ? -10.226 -14.682 -48.369 1.00 58.12 365 PRO A C 1
ATOM 2859 O O . PRO A 1 365 ? -9.266 -14.619 -47.595 1.00 58.12 365 PRO A O 1
ATOM 2862 N N . PRO A 1 366 ? -10.043 -14.823 -49.698 1.00 51.50 366 PRO A N 1
ATOM 2863 C CA . PRO A 1 366 ? -8.737 -14.981 -50.325 1.00 51.50 366 PRO A CA 1
ATOM 2864 C C . PRO A 1 366 ? -8.123 -13.646 -50.774 1.00 51.50 366 PRO A C 1
ATOM 2866 O O . PRO A 1 366 ? -8.818 -12.723 -51.187 1.00 51.50 366 PRO A O 1
ATOM 2869 N N . GLY A 1 367 ? -6.789 -13.633 -50.831 1.00 33.69 367 GLY A N 1
ATOM 2870 C CA . GLY A 1 367 ? -6.046 -12.935 -51.881 1.00 33.69 367 GLY A CA 1
ATOM 2871 C C . GLY A 1 367 ? -5.524 -11.538 -51.551 1.00 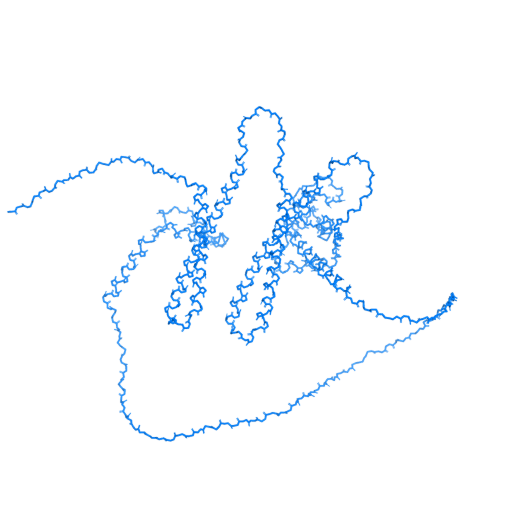33.69 367 GLY A C 1
ATOM 2872 O O . GLY A 1 367 ? -6.238 -10.555 -51.685 1.00 33.69 367 GLY A O 1
ATOM 2873 N N . GLN A 1 368 ? -4.214 -11.443 -51.299 1.00 38.69 368 GLN A N 1
ATOM 2874 C CA . GLN A 1 368 ? -3.394 -10.344 -51.820 1.00 38.69 368 GLN A CA 1
ATOM 2875 C C . GLN A 1 368 ? -1.972 -10.842 -52.137 1.00 38.69 368 GLN A C 1
ATOM 2877 O O . GLN A 1 368 ? -1.116 -11.036 -51.282 1.00 38.69 368 GLN A O 1
ATOM 2882 N N . THR A 1 369 ? -1.827 -11.157 -53.422 1.00 40.31 369 THR A N 1
ATOM 2883 C CA . THR A 1 369 ? -0.671 -11.034 -54.322 1.00 40.31 369 THR A CA 1
ATOM 2884 C C . THR A 1 369 ? 0.725 -10.748 -53.753 1.00 40.31 369 THR A C 1
ATOM 2886 O O . THR A 1 369 ? 1.014 -9.686 -53.207 1.00 40.31 369 THR A O 1
ATOM 2889 N N . PHE A 1 370 ? 1.624 -11.679 -54.084 1.00 35.91 370 PHE A N 1
ATOM 2890 C CA . PHE A 1 370 ? 3.081 -11.580 -54.107 1.00 35.91 370 PHE A CA 1
ATOM 2891 C C . PHE A 1 370 ? 3.602 -10.347 -54.868 1.00 35.91 370 PHE A C 1
ATOM 2893 O O . PHE A 1 370 ? 3.399 -10.224 -56.076 1.00 35.91 370 PHE A O 1
ATOM 2900 N N . GLY A 1 371 ? 4.385 -9.508 -54.188 1.00 37.34 371 GLY A N 1
ATOM 2901 C CA . GLY A 1 371 ? 5.283 -8.528 -54.800 1.00 37.34 371 GLY A CA 1
ATOM 2902 C C . GLY A 1 371 ? 6.725 -9.038 -54.796 1.00 37.34 371 GLY A C 1
ATOM 2903 O O . GLY A 1 371 ? 7.418 -8.944 -53.787 1.00 37.34 371 GLY A O 1
ATOM 2904 N N . LYS A 1 372 ? 7.175 -9.581 -55.933 1.00 38.38 372 LYS A N 1
ATOM 2905 C CA . LYS A 1 372 ? 8.593 -9.789 -56.264 1.00 38.38 372 LYS A CA 1
ATOM 2906 C C . LYS A 1 372 ? 9.274 -8.421 -56.434 1.00 38.38 372 LYS A C 1
ATOM 2908 O O . LYS A 1 372 ? 8.905 -7.675 -57.330 1.00 38.38 372 LYS A O 1
ATOM 2913 N N . MET A 1 373 ? 10.306 -8.136 -55.647 1.00 39.81 373 MET A N 1
ATOM 2914 C CA . MET A 1 373 ? 11.349 -7.144 -55.961 1.00 39.81 373 MET A CA 1
ATOM 2915 C C . MET A 1 373 ? 12.685 -7.869 -55.760 1.00 39.81 373 MET A C 1
ATOM 2917 O O . MET A 1 373 ? 13.067 -8.166 -54.637 1.00 39.81 373 MET A O 1
ATOM 2921 N N . GLN A 1 374 ? 13.243 -8.515 -56.782 1.00 40.44 374 GLN A N 1
ATOM 2922 C CA . GLN A 1 374 ? 14.090 -7.950 -57.840 1.00 40.44 374 GLN A CA 1
ATOM 2923 C C . GLN A 1 374 ? 15.337 -7.241 -57.288 1.00 40.44 374 GLN A C 1
ATOM 2925 O O . GLN A 1 374 ? 15.374 -6.031 -57.093 1.00 40.44 374 GLN A O 1
ATOM 2930 N N . CYS A 1 375 ? 16.372 -8.051 -57.052 1.00 37.28 375 CYS A N 1
ATOM 2931 C CA . CYS A 1 375 ? 17.752 -7.618 -56.873 1.00 37.28 375 CYS A CA 1
ATOM 2932 C C . CYS A 1 375 ? 18.306 -7.056 -58.192 1.00 37.28 375 CYS A C 1
ATOM 2934 O O . CYS A 1 375 ? 18.131 -7.701 -59.231 1.00 37.28 375 CYS A O 1
ATOM 2936 N N . PRO A 1 376 ? 19.051 -5.941 -58.180 1.00 55.31 376 PRO A N 1
ATOM 2937 C CA . PRO A 1 376 ? 19.924 -5.608 -59.289 1.00 55.31 376 PRO A CA 1
ATOM 2938 C C . PRO A 1 376 ? 21.289 -6.281 -59.111 1.00 55.31 376 PRO A C 1
ATOM 2940 O O . PRO A 1 376 ? 21.991 -6.087 -58.117 1.00 55.31 376 PRO A O 1
ATOM 2943 N N . MET A 1 377 ? 21.658 -7.062 -60.125 1.00 33.50 377 MET A N 1
ATOM 2944 C CA . MET A 1 377 ? 23.033 -7.456 -60.401 1.00 33.50 377 MET A CA 1
ATOM 2945 C C . MET A 1 377 ? 23.941 -6.225 -60.518 1.00 33.50 377 MET A C 1
ATOM 2947 O O . MET A 1 377 ? 23.622 -5.276 -61.233 1.00 33.50 377 MET A O 1
ATOM 2951 N N . LYS A 1 378 ? 25.133 -6.307 -59.924 1.00 45.28 378 LYS A N 1
ATOM 2952 C CA . LYS A 1 378 ? 26.342 -5.682 -60.470 1.00 45.28 378 LYS A CA 1
ATOM 2953 C C . LYS A 1 378 ? 27.462 -6.718 -60.490 1.00 45.28 378 LYS A C 1
ATOM 2955 O O . LYS A 1 378 ? 27.822 -7.275 -59.458 1.00 45.28 378 LYS A O 1
ATOM 2960 N N . GLN A 1 379 ? 27.948 -6.986 -61.697 1.00 37.00 379 GLN A N 1
ATOM 2961 C CA . GLN A 1 379 ? 29.108 -7.811 -62.010 1.00 37.00 379 GLN A CA 1
ATOM 2962 C C . GLN A 1 379 ? 30.418 -7.018 -61.868 1.00 37.00 379 GLN A C 1
ATOM 2964 O O . GLN A 1 379 ? 30.498 -5.898 -62.367 1.00 37.00 379 GLN A O 1
ATOM 2969 N N . ASN A 1 380 ? 31.424 -7.722 -61.322 1.00 39.66 380 ASN A N 1
ATOM 2970 C CA . ASN A 1 380 ? 32.855 -7.748 -61.689 1.00 39.66 380 ASN A CA 1
ATOM 2971 C C . ASN A 1 380 ? 33.777 -6.539 -61.394 1.00 39.66 380 ASN A C 1
ATOM 2973 O O . ASN A 1 380 ? 33.311 -5.408 -61.301 1.00 39.66 380 ASN A O 1
ATOM 2977 N N . PRO A 1 381 ? 35.118 -6.732 -61.435 1.00 59.47 381 PRO A N 1
ATOM 2978 C CA . PRO A 1 381 ? 35.931 -7.801 -60.816 1.00 59.47 381 PRO A CA 1
ATOM 2979 C C . PRO A 1 381 ? 37.248 -7.240 -60.202 1.00 59.47 381 PRO A C 1
ATOM 2981 O O . PRO A 1 381 ? 37.554 -6.067 -60.385 1.00 59.47 381 PRO A O 1
ATOM 2984 N N . MET A 1 382 ? 38.041 -8.077 -59.516 1.00 38.69 382 MET A N 1
ATOM 2985 C CA . MET A 1 382 ? 39.519 -8.185 -59.618 1.00 38.69 382 MET A CA 1
ATOM 2986 C C . MET A 1 382 ? 40.154 -8.735 -58.336 1.00 38.69 382 MET A C 1
ATOM 2988 O O . MET A 1 382 ? 39.782 -8.396 -57.214 1.00 38.69 382 MET A O 1
ATOM 2992 N N . ASP A 1 383 ? 41.128 -9.598 -58.588 1.00 40.72 383 ASP A N 1
ATOM 2993 C CA . ASP A 1 383 ? 42.023 -10.317 -57.699 1.00 40.72 383 ASP A CA 1
ATOM 2994 C C . ASP A 1 383 ? 42.691 -9.477 -56.601 1.00 40.72 383 ASP A C 1
ATOM 2996 O O . ASP A 1 383 ? 43.074 -8.335 -56.828 1.00 40.72 383 ASP A O 1
ATOM 3000 N N . ILE A 1 384 ? 42.933 -10.109 -55.447 1.00 43.34 384 ILE A N 1
ATOM 3001 C CA . ILE A 1 384 ? 44.254 -10.186 -54.798 1.00 43.34 384 ILE A CA 1
ATOM 3002 C C . ILE A 1 384 ? 44.219 -11.379 -53.831 1.00 43.34 384 ILE A C 1
ATOM 3004 O O . ILE A 1 384 ? 43.493 -11.407 -52.836 1.00 43.34 384 ILE A O 1
ATOM 3008 N N . GLN A 1 385 ? 45.020 -12.391 -54.161 1.00 39.72 385 GLN A N 1
ATOM 3009 C CA . GLN A 1 385 ? 45.432 -13.453 -53.254 1.00 39.72 385 GLN A CA 1
ATOM 3010 C C . GLN A 1 385 ? 46.259 -12.848 -52.113 1.00 39.72 385 GLN A C 1
ATOM 3012 O O . GLN A 1 385 ? 47.300 -12.247 -52.365 1.00 39.72 385 GLN A O 1
ATOM 3017 N N . GLN A 1 386 ? 45.863 -13.076 -50.860 1.00 37.69 386 GLN A N 1
ATOM 3018 C CA . GLN A 1 386 ? 46.797 -13.031 -49.734 1.00 37.69 386 GLN A CA 1
ATOM 3019 C C . GLN A 1 386 ? 46.531 -14.193 -48.774 1.00 37.69 386 GLN A C 1
ATOM 3021 O O . GLN A 1 386 ? 45.511 -14.295 -48.095 1.00 37.69 386 GLN A O 1
ATOM 3026 N N . SER A 1 387 ? 47.501 -15.097 -48.787 1.00 38.41 387 SER A N 1
ATOM 3027 C CA . SER A 1 387 ? 47.727 -16.256 -47.933 1.00 38.41 387 SER A CA 1
ATOM 3028 C C . SER A 1 387 ? 47.619 -15.948 -46.432 1.00 38.41 387 SER A C 1
ATOM 3030 O O . SER A 1 387 ? 48.349 -15.103 -45.914 1.00 38.41 387 SER A O 1
ATOM 3032 N N . ARG A 1 388 ? 46.770 -16.701 -45.716 1.00 39.25 388 ARG A N 1
ATOM 3033 C CA . ARG A 1 388 ? 46.774 -16.814 -44.245 1.00 39.25 388 ARG A CA 1
ATOM 3034 C C . ARG A 1 388 ? 47.731 -17.930 -43.793 1.00 39.25 388 ARG A C 1
ATOM 3036 O O . ARG A 1 388 ? 47.584 -19.046 -44.289 1.00 39.25 388 ARG A O 1
ATOM 3043 N N . PRO A 1 389 ? 48.628 -17.692 -42.818 1.00 45.81 389 PRO A N 1
ATOM 3044 C CA . PRO A 1 389 ? 49.322 -18.753 -42.092 1.00 45.81 389 PRO A CA 1
ATOM 3045 C C . PRO A 1 389 ? 48.509 -19.232 -40.865 1.00 45.81 389 PRO A C 1
ATOM 3047 O O . PRO A 1 389 ? 47.590 -18.534 -40.420 1.00 45.81 389 PRO A O 1
ATOM 3050 N N . PRO A 1 390 ? 48.811 -20.425 -40.317 1.00 47.03 390 PRO A N 1
ATOM 3051 C CA . PRO A 1 390 ? 48.022 -21.053 -39.260 1.00 47.03 390 PRO A CA 1
ATOM 3052 C C . PRO A 1 390 ? 48.272 -20.408 -37.890 1.00 47.03 390 PRO A C 1
ATOM 3054 O O . PRO A 1 390 ? 49.405 -20.103 -37.519 1.00 47.03 390 PRO A O 1
ATOM 3057 N N . GLN A 1 391 ? 47.197 -20.230 -37.119 1.00 36.81 391 GLN A N 1
ATOM 3058 C CA . GLN A 1 391 ? 47.248 -19.768 -35.734 1.00 36.81 391 GLN A CA 1
ATOM 3059 C C . GLN A 1 391 ? 47.859 -20.855 -34.837 1.00 36.81 391 GLN A C 1
ATOM 3061 O O . GLN A 1 391 ? 47.250 -21.899 -34.612 1.00 36.81 391 GLN A O 1
ATOM 3066 N N . GLN A 1 392 ? 49.054 -20.592 -34.307 1.00 35.47 392 GLN A N 1
ATOM 3067 C CA . GLN A 1 392 ? 49.593 -21.284 -33.138 1.00 35.47 392 GLN A CA 1
ATOM 3068 C C . GLN A 1 392 ? 49.010 -20.651 -31.866 1.00 35.47 392 GLN A C 1
ATOM 3070 O O . GLN A 1 392 ? 49.094 -19.438 -31.673 1.00 35.47 392 GLN A O 1
ATOM 3075 N N . LEU A 1 393 ? 48.431 -21.482 -30.992 1.00 47.19 393 LEU A N 1
ATOM 3076 C CA . LEU A 1 393 ? 48.062 -21.114 -29.625 1.00 47.19 393 LEU A CA 1
ATOM 3077 C C . LEU A 1 393 ? 49.330 -20.791 -28.819 1.00 47.19 393 LEU A C 1
ATOM 3079 O O . LEU A 1 393 ? 50.013 -21.687 -28.328 1.00 47.19 393 LEU A O 1
ATOM 3083 N N . GLY A 1 394 ? 49.629 -19.502 -28.670 1.00 35.06 394 GLY A N 1
ATOM 3084 C CA . GLY A 1 394 ? 50.587 -18.994 -27.694 1.00 35.06 394 GLY A CA 1
ATOM 3085 C C . GLY A 1 394 ? 49.886 -18.700 -26.370 1.00 35.06 394 GLY A C 1
ATOM 3086 O O . GLY A 1 394 ? 49.051 -17.801 -26.290 1.00 35.06 394 GLY A O 1
ATOM 3087 N N . ILE A 1 395 ? 50.228 -19.452 -25.324 1.00 44.50 395 ILE A N 1
ATOM 3088 C CA . ILE A 1 395 ? 49.842 -19.160 -23.941 1.00 44.50 395 ILE A CA 1
ATOM 3089 C C . ILE A 1 395 ? 50.619 -17.907 -23.518 1.00 44.50 395 ILE A C 1
ATOM 3091 O O . ILE A 1 395 ? 51.820 -17.967 -23.261 1.00 44.50 395 ILE A O 1
ATOM 3095 N N . ALA A 1 396 ? 49.950 -16.755 -23.496 1.00 44.81 396 ALA A N 1
ATOM 3096 C CA . ALA A 1 396 ? 50.538 -15.505 -23.033 1.00 44.81 396 ALA A CA 1
ATOM 3097 C C . ALA A 1 396 ? 50.796 -15.582 -21.519 1.00 44.81 396 ALA A C 1
ATOM 3099 O O . ALA A 1 396 ? 49.861 -15.687 -20.723 1.00 44.81 396 ALA A O 1
ATOM 3100 N N . GLN A 1 397 ? 52.068 -15.532 -21.116 1.00 54.94 397 GLN A N 1
ATOM 3101 C CA . GLN A 1 397 ? 52.440 -15.339 -19.716 1.00 54.94 397 GLN A CA 1
ATOM 3102 C C . GLN A 1 397 ? 51.964 -13.953 -19.247 1.00 54.94 397 GLN A C 1
ATOM 3104 O O . GLN A 1 397 ? 52.250 -12.956 -19.916 1.00 54.94 397 GLN A O 1
ATOM 3109 N N . PRO A 1 398 ? 51.259 -13.849 -18.105 1.00 55.25 398 PRO A N 1
ATOM 3110 C CA . PRO A 1 398 ? 50.842 -12.559 -17.576 1.00 55.25 398 PRO A CA 1
ATOM 3111 C C . PRO A 1 398 ? 52.071 -11.739 -17.167 1.00 55.25 398 PRO A C 1
ATOM 3113 O O . PRO A 1 398 ? 52.898 -12.186 -16.370 1.00 55.25 398 PRO A O 1
ATOM 3116 N N . CYS A 1 399 ? 52.190 -10.528 -17.722 1.00 65.56 399 CYS A N 1
ATOM 3117 C CA . CYS A 1 399 ? 53.251 -9.581 -17.388 1.00 65.56 399 CYS A CA 1
ATOM 3118 C C . CYS A 1 399 ? 53.335 -9.372 -15.867 1.00 65.56 399 CYS A C 1
ATOM 3120 O O . CYS A 1 399 ? 52.317 -9.212 -15.194 1.00 65.56 399 CYS A O 1
ATOM 3122 N N . ARG A 1 400 ? 54.566 -9.328 -15.343 1.00 70.31 400 ARG A N 1
ATOM 3123 C CA . ARG A 1 400 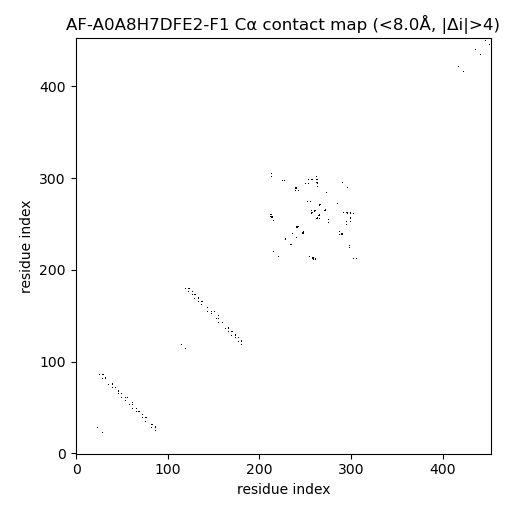? 54.921 -9.146 -13.922 1.00 70.31 400 ARG A CA 1
ATOM 3124 C C . ARG A 1 400 ? 54.143 -8.018 -13.224 1.00 70.31 400 ARG A C 1
ATOM 3126 O O . ARG A 1 400 ? 53.826 -8.129 -12.044 1.00 70.31 400 ARG A O 1
ATOM 3133 N N . GLU A 1 401 ? 53.782 -6.975 -13.964 1.00 67.75 401 GLU A N 1
ATOM 3134 C CA . GLU A 1 401 ? 52.988 -5.838 -13.487 1.00 67.75 401 GLU A CA 1
ATOM 3135 C C . GLU A 1 401 ? 51.541 -6.216 -13.132 1.00 67.75 401 GLU A C 1
ATOM 3137 O O . GLU A 1 401 ? 51.027 -5.771 -12.106 1.00 67.75 401 GLU A O 1
ATOM 3142 N N . HIS A 1 402 ? 50.902 -7.109 -13.896 1.00 64.94 402 HIS A N 1
ATOM 3143 C CA . HIS A 1 402 ? 49.558 -7.609 -13.583 1.00 64.94 402 HIS A CA 1
ATOM 3144 C C . HIS A 1 402 ? 49.556 -8.495 -12.336 1.00 64.94 402 HIS A C 1
ATOM 3146 O O . HIS A 1 402 ? 48.630 -8.420 -11.528 1.00 64.94 402 HIS A O 1
ATOM 3152 N N . LEU A 1 403 ? 50.611 -9.291 -12.137 1.00 70.69 403 LEU A N 1
ATOM 3153 C CA . LEU A 1 403 ? 50.755 -10.104 -10.931 1.00 70.69 403 LEU A CA 1
ATOM 3154 C C . LEU A 1 403 ? 50.962 -9.217 -9.692 1.00 70.69 403 LEU A C 1
ATOM 3156 O O . LEU A 1 403 ? 50.361 -9.459 -8.647 1.00 70.69 403 LEU A O 1
ATOM 3160 N N . GLN A 1 404 ? 51.744 -8.143 -9.817 1.00 81.62 404 GLN A N 1
ATOM 3161 C CA . GLN A 1 404 ? 51.987 -7.208 -8.720 1.00 81.62 404 GLN A CA 1
ATOM 3162 C C . GLN A 1 404 ? 50.744 -6.373 -8.373 1.00 81.62 404 GLN A C 1
ATOM 3164 O O . GLN A 1 404 ? 50.444 -6.182 -7.192 1.00 81.62 404 GLN A O 1
ATOM 3169 N N . ALA A 1 405 ? 49.961 -5.962 -9.375 1.00 72.62 405 ALA A N 1
ATOM 3170 C CA . ALA A 1 405 ? 48.663 -5.322 -9.168 1.00 72.62 405 ALA A CA 1
ATOM 3171 C C . ALA A 1 405 ? 47.650 -6.270 -8.498 1.00 72.62 405 ALA A C 1
ATOM 3173 O O . ALA A 1 405 ? 46.941 -5.867 -7.573 1.00 72.62 405 ALA A O 1
ATOM 3174 N N . ALA A 1 406 ? 47.624 -7.547 -8.897 1.00 69.06 406 ALA A N 1
ATOM 3175 C CA . ALA A 1 406 ? 46.769 -8.555 -8.276 1.00 69.06 406 ALA A CA 1
ATOM 3176 C C . ALA A 1 406 ? 47.151 -8.807 -6.806 1.00 69.06 406 ALA A C 1
ATOM 3178 O O . ALA A 1 406 ? 46.275 -8.860 -5.942 1.00 69.06 406 ALA A O 1
ATOM 3179 N N . MET A 1 407 ? 48.448 -8.883 -6.487 1.00 79.06 407 MET A N 1
ATOM 3180 C CA . MET A 1 407 ? 48.910 -9.045 -5.104 1.00 79.06 407 MET A CA 1
ATOM 3181 C C . MET A 1 407 ? 48.596 -7.825 -4.229 1.00 79.06 407 MET A C 1
ATOM 3183 O O . MET A 1 407 ? 48.174 -7.996 -3.085 1.00 79.06 407 MET A O 1
ATOM 3187 N N . ALA A 1 408 ? 48.718 -6.606 -4.763 1.00 75.69 408 ALA A N 1
ATOM 3188 C CA . ALA A 1 408 ? 48.316 -5.389 -4.055 1.00 75.69 408 ALA A CA 1
ATOM 3189 C C . ALA A 1 408 ? 46.801 -5.358 -3.777 1.00 75.69 408 ALA A C 1
ATOM 3191 O O . ALA A 1 408 ? 46.370 -4.954 -2.695 1.00 75.69 408 ALA A O 1
ATOM 3192 N N . HIS A 1 409 ? 45.987 -5.849 -4.715 1.00 65.44 409 HIS A N 1
ATOM 3193 C CA . HIS A 1 409 ? 44.540 -5.945 -4.538 1.00 65.44 409 HIS A CA 1
ATOM 3194 C C . HIS A 1 409 ? 44.153 -6.991 -3.478 1.00 65.44 409 HIS A C 1
ATOM 3196 O O . HIS A 1 409 ? 43.271 -6.744 -2.659 1.00 65.44 409 HIS A O 1
ATOM 3202 N N . ILE A 1 410 ? 44.850 -8.132 -3.432 1.00 66.12 410 ILE A N 1
ATOM 3203 C CA . ILE A 1 410 ? 44.649 -9.164 -2.401 1.00 66.12 410 ILE A CA 1
ATOM 3204 C C . ILE A 1 410 ? 45.083 -8.656 -1.016 1.00 66.12 410 ILE A C 1
ATOM 3206 O O . ILE A 1 410 ? 44.394 -8.915 -0.031 1.00 66.12 410 ILE A O 1
ATOM 3210 N N . ALA A 1 411 ? 46.180 -7.898 -0.924 1.00 69.56 411 ALA A N 1
ATOM 3211 C CA . ALA A 1 411 ? 46.625 -7.291 0.332 1.00 69.56 411 ALA A CA 1
ATOM 3212 C C . ALA A 1 411 ? 45.615 -6.260 0.869 1.00 69.56 411 ALA A C 1
ATOM 3214 O O . ALA A 1 411 ? 45.322 -6.255 2.063 1.00 69.56 41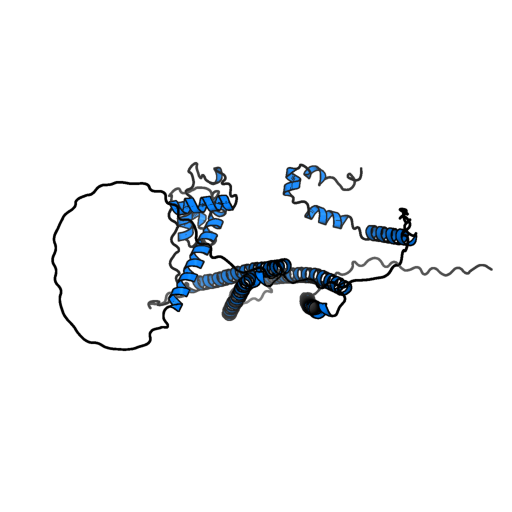1 ALA A O 1
ATOM 3215 N N . LYS A 1 412 ? 45.016 -5.456 -0.019 1.00 68.06 412 LYS A N 1
ATOM 3216 C CA . LYS A 1 412 ? 43.949 -4.505 0.328 1.00 68.06 412 LYS A CA 1
ATOM 3217 C C . LYS A 1 412 ? 42.662 -5.209 0.772 1.00 68.06 412 LYS A C 1
ATOM 3219 O O . LYS A 1 412 ? 42.067 -4.839 1.776 1.00 68.06 412 LYS A O 1
ATOM 3224 N N . LEU A 1 413 ? 42.274 -6.286 0.086 1.00 60.62 413 LEU A N 1
ATOM 3225 C CA . LEU A 1 413 ? 41.131 -7.107 0.498 1.00 60.62 413 LEU A CA 1
ATOM 3226 C C . LEU A 1 413 ? 41.360 -7.780 1.857 1.00 60.62 413 LEU A C 1
ATOM 3228 O O . LEU A 1 413 ? 40.407 -7.922 2.613 1.00 60.62 413 LEU A O 1
ATOM 3232 N N . LYS A 1 414 ? 42.603 -8.148 2.196 1.00 62.81 414 LYS A N 1
ATOM 3233 C CA . LYS A 1 414 ? 42.953 -8.665 3.528 1.00 62.81 414 LYS A CA 1
ATOM 3234 C C . LYS A 1 414 ? 42.927 -7.590 4.619 1.00 62.81 414 LYS A C 1
ATOM 3236 O O . LYS A 1 414 ? 42.537 -7.921 5.732 1.00 62.81 414 LYS A O 1
ATOM 3241 N N . SER A 1 415 ? 43.301 -6.336 4.334 1.00 62.47 415 SER A N 1
ATOM 3242 C CA . SER A 1 415 ? 43.229 -5.255 5.338 1.00 62.47 415 SER A CA 1
ATOM 3243 C C . SER A 1 415 ? 41.802 -4.777 5.600 1.00 62.47 415 SER A C 1
ATOM 3245 O O . SER A 1 415 ? 41.490 -4.363 6.712 1.00 62.47 415 SER A O 1
ATOM 3247 N N . ASP A 1 416 ? 40.934 -4.857 4.590 1.00 56.22 416 ASP A N 1
ATOM 3248 C CA . ASP A 1 416 ? 39.534 -4.428 4.685 1.00 56.22 416 ASP A CA 1
ATOM 3249 C C . ASP A 1 416 ? 38.607 -5.541 5.221 1.00 56.22 416 ASP A C 1
ATOM 3251 O O . ASP A 1 416 ? 37.430 -5.301 5.514 1.00 56.22 416 ASP A O 1
ATOM 3255 N N . TYR A 1 417 ? 39.127 -6.765 5.377 1.00 56.78 417 TYR A N 1
ATOM 3256 C CA . TYR A 1 417 ? 38.385 -7.903 5.908 1.00 56.78 417 TYR A CA 1
ATOM 3257 C C . TYR A 1 417 ? 38.273 -7.807 7.432 1.00 56.78 417 TYR A C 1
ATOM 3259 O O . TYR A 1 417 ? 39.139 -8.260 8.175 1.00 56.78 417 TYR A O 1
ATOM 3267 N N . ASN A 1 418 ? 37.176 -7.216 7.906 1.00 65.75 418 ASN A N 1
ATOM 3268 C CA . ASN A 1 418 ? 36.807 -7.245 9.316 1.00 65.75 418 ASN A CA 1
ATOM 3269 C C . ASN A 1 418 ? 36.013 -8.541 9.605 1.00 65.75 418 ASN A C 1
ATOM 3271 O O . ASN A 1 418 ? 34.852 -8.638 9.184 1.00 65.75 418 ASN A O 1
ATOM 3275 N N . PRO A 1 419 ? 36.600 -9.531 10.306 1.00 60.53 419 PRO A N 1
ATOM 3276 C CA . PRO A 1 419 ? 35.962 -10.827 10.537 1.00 60.53 419 PRO A CA 1
ATOM 3277 C C . PRO A 1 419 ? 34.655 -10.713 11.337 1.00 60.53 419 PRO A C 1
ATOM 3279 O O . PRO A 1 419 ? 33.725 -11.481 11.088 1.00 60.53 419 PRO A O 1
ATOM 3282 N N . GLU A 1 420 ? 34.516 -9.711 12.210 1.00 55.34 420 GLU A N 1
ATOM 3283 C CA . GLU A 1 420 ? 33.283 -9.490 12.976 1.00 55.34 420 GLU A CA 1
ATOM 3284 C C . GLU A 1 420 ? 32.124 -9.013 12.092 1.00 55.34 420 GLU A C 1
ATOM 3286 O O . GLU A 1 420 ? 30.962 -9.373 12.301 1.00 55.34 420 GLU A O 1
ATOM 3291 N N . ARG A 1 421 ? 32.428 -8.240 11.044 1.00 54.53 421 ARG A N 1
ATOM 3292 C CA . ARG A 1 421 ? 31.410 -7.709 10.129 1.00 54.53 421 ARG A CA 1
ATOM 3293 C C . ARG A 1 421 ? 30.872 -8.791 9.195 1.00 54.53 421 ARG A C 1
ATOM 3295 O O . ARG A 1 421 ? 29.670 -8.825 8.934 1.00 54.53 421 ARG A O 1
ATOM 3302 N N . THR A 1 422 ? 31.736 -9.697 8.739 1.00 56.03 422 THR A N 1
ATOM 3303 C CA . THR A 1 422 ? 31.326 -10.866 7.947 1.00 56.03 422 THR A CA 1
ATOM 3304 C C . THR A 1 422 ? 30.497 -11.836 8.788 1.00 56.03 422 THR A C 1
ATOM 3306 O O . THR A 1 422 ? 29.500 -12.361 8.293 1.00 56.03 422 THR A O 1
ATOM 3309 N N . PHE A 1 423 ? 30.824 -12.010 10.073 1.00 56.03 423 PHE A N 1
ATOM 3310 C CA . PHE A 1 423 ? 30.040 -12.850 10.981 1.00 56.03 423 PHE A CA 1
ATOM 3311 C C . PHE A 1 423 ? 28.620 -12.305 11.195 1.00 56.03 423 PHE A C 1
ATOM 3313 O O . PHE A 1 423 ? 27.655 -13.060 11.115 1.00 56.03 423 PHE A O 1
ATOM 3320 N N . HIS A 1 424 ? 28.455 -10.987 11.358 1.00 54.28 424 HIS A N 1
ATOM 3321 C CA . HIS A 1 424 ? 27.128 -10.365 11.447 1.00 54.28 424 HIS A CA 1
ATOM 3322 C C . HIS A 1 424 ? 26.306 -10.487 10.157 1.00 54.28 424 HIS A C 1
ATOM 3324 O O . HIS A 1 424 ? 25.097 -10.708 10.223 1.00 54.28 424 HIS A O 1
ATOM 3330 N N . ILE A 1 425 ? 26.946 -10.380 8.988 1.00 56.81 425 ILE A N 1
ATOM 3331 C CA . ILE A 1 425 ? 26.271 -10.535 7.692 1.00 56.81 425 ILE A CA 1
ATOM 3332 C C . ILE A 1 425 ? 25.835 -11.991 7.484 1.00 56.81 425 ILE A C 1
ATOM 3334 O O . ILE A 1 425 ? 24.684 -12.226 7.120 1.00 56.81 425 ILE A O 1
ATOM 3338 N N . LEU A 1 426 ? 26.700 -12.965 7.781 1.00 50.00 426 LEU A N 1
ATOM 3339 C CA . LEU A 1 426 ? 26.361 -14.389 7.687 1.00 50.00 426 LEU A CA 1
ATOM 3340 C C . LEU A 1 426 ? 25.279 -14.784 8.703 1.00 50.00 426 LEU A C 1
ATOM 3342 O O . LEU A 1 426 ? 24.326 -15.462 8.334 1.00 50.00 426 LEU A O 1
ATOM 3346 N N . SER A 1 427 ? 25.346 -14.279 9.936 1.00 52.72 427 SER A N 1
ATOM 3347 C CA . SER A 1 427 ? 24.312 -14.496 10.960 1.00 52.72 427 SER A CA 1
ATOM 3348 C C . SER A 1 427 ? 22.957 -13.875 10.570 1.00 52.72 427 SER A C 1
ATOM 3350 O O . SER A 1 427 ? 21.910 -14.387 10.951 1.00 52.72 427 SER A O 1
ATOM 3352 N N . SER A 1 428 ? 22.956 -12.815 9.747 1.00 48.53 428 SER A N 1
ATOM 3353 C CA . SER A 1 428 ? 21.728 -12.217 9.193 1.00 48.53 428 SER A CA 1
ATOM 3354 C C . SER A 1 428 ? 21.176 -12.922 7.945 1.00 48.53 428 SER A C 1
ATOM 3356 O O . SER A 1 428 ? 19.992 -12.788 7.649 1.00 48.53 428 SER A O 1
ATOM 3358 N N . LEU A 1 429 ? 22.017 -13.658 7.206 1.00 47.91 429 LEU A N 1
ATOM 3359 C CA . LEU A 1 429 ? 21.634 -14.382 5.985 1.00 47.91 429 LEU A CA 1
ATOM 3360 C C . LEU A 1 429 ? 21.097 -15.789 6.276 1.00 47.91 429 LEU A C 1
ATOM 3362 O O . LEU A 1 429 ? 20.335 -16.327 5.474 1.00 47.91 429 LEU A O 1
ATOM 3366 N N . PHE A 1 430 ? 21.457 -16.379 7.418 1.00 50.62 430 PHE A N 1
ATOM 3367 C CA . PHE A 1 430 ? 20.882 -17.641 7.872 1.00 50.62 430 PHE A CA 1
ATOM 3368 C C . PHE A 1 430 ? 19.591 -17.395 8.653 1.00 50.62 430 PHE A C 1
ATOM 3370 O O . PHE A 1 430 ? 19.590 -17.129 9.854 1.00 50.62 430 PHE A O 1
ATOM 3377 N N . ASP A 1 431 ? 18.474 -17.521 7.940 1.00 46.69 431 ASP A N 1
ATOM 3378 C CA . ASP A 1 431 ? 17.133 -17.555 8.510 1.00 46.69 431 ASP A CA 1
ATOM 3379 C C . ASP A 1 431 ? 17.067 -18.628 9.615 1.00 46.69 431 ASP A C 1
ATOM 3381 O O . ASP A 1 431 ? 17.348 -19.814 9.401 1.00 46.69 431 ASP A O 1
ATOM 3385 N N . THR A 1 432 ? 16.732 -18.204 10.836 1.00 53.34 432 THR A N 1
ATOM 3386 C CA . THR A 1 432 ? 16.856 -18.987 12.081 1.00 53.34 432 THR A CA 1
ATOM 3387 C C . THR A 1 432 ? 16.010 -20.270 12.062 1.00 53.34 432 THR A C 1
ATOM 3389 O O . THR A 1 432 ? 16.180 -21.167 12.894 1.00 53.34 432 THR A O 1
ATOM 3392 N N . ARG A 1 433 ? 15.097 -20.378 11.091 1.00 53.59 433 ARG A N 1
ATOM 3393 C CA . ARG A 1 433 ? 14.206 -21.516 10.871 1.00 53.59 433 ARG A CA 1
ATOM 3394 C C . ARG A 1 433 ? 14.875 -22.679 10.132 1.00 53.59 433 ARG A C 1
ATOM 3396 O O . ARG A 1 433 ? 14.666 -23.826 10.527 1.00 53.59 433 ARG A O 1
ATOM 3403 N N . GLU A 1 434 ? 15.721 -22.405 9.141 1.00 54.84 434 GLU A N 1
ATOM 3404 C CA . GLU A 1 434 ? 16.367 -23.449 8.327 1.00 54.84 434 GLU A CA 1
ATOM 3405 C C . GLU A 1 434 ? 17.544 -24.090 9.083 1.00 54.84 434 GLU A C 1
ATOM 3407 O O . GLU A 1 434 ? 17.714 -25.311 9.082 1.00 54.84 434 GLU A O 1
ATOM 3412 N N . ALA A 1 435 ? 18.275 -23.287 9.867 1.00 56.25 435 ALA A N 1
ATOM 3413 C CA . ALA A 1 435 ? 19.356 -23.761 10.735 1.00 56.25 435 ALA A CA 1
ATOM 3414 C C . ALA A 1 435 ? 18.866 -24.690 11.868 1.00 56.25 435 ALA A C 1
ATOM 3416 O O . ALA A 1 435 ? 19.591 -25.600 12.279 1.00 56.25 435 ALA A O 1
ATOM 3417 N N . ARG A 1 436 ? 17.625 -24.510 12.356 1.00 56.25 436 ARG A N 1
ATOM 3418 C CA . ARG A 1 436 ? 16.987 -25.453 13.300 1.00 56.25 436 ARG A CA 1
ATOM 3419 C C . ARG A 1 436 ? 16.545 -26.745 12.625 1.00 56.25 436 ARG A C 1
ATOM 3421 O O . ARG A 1 436 ? 16.623 -27.798 13.248 1.00 56.25 436 ARG A O 1
ATOM 3428 N N . ARG A 1 437 ? 16.101 -26.673 11.368 1.00 55.66 437 ARG A N 1
ATOM 3429 C CA . ARG A 1 437 ? 15.633 -27.835 10.602 1.00 55.66 437 ARG A CA 1
ATOM 3430 C C . ARG A 1 437 ? 16.758 -28.815 10.276 1.00 55.66 437 ARG A C 1
ATOM 3432 O O . ARG A 1 437 ? 16.519 -30.014 10.247 1.00 55.66 437 ARG A O 1
ATOM 3439 N N . GLN A 1 438 ? 17.973 -28.306 10.078 1.00 70.06 438 GLN A N 1
ATOM 3440 C CA . GLN A 1 438 ? 19.138 -29.106 9.686 1.00 70.06 438 GLN A CA 1
ATOM 3441 C C . GLN A 1 438 ? 20.113 -29.413 10.843 1.00 70.06 438 GLN A C 1
ATOM 3443 O O . GLN A 1 438 ? 21.209 -29.910 10.616 1.00 70.06 438 GLN A O 1
ATOM 3448 N N . GLY A 1 439 ? 19.744 -29.134 12.101 1.00 57.50 439 GLY A N 1
ATOM 3449 C CA . GLY A 1 439 ? 20.545 -29.532 13.271 1.00 57.50 439 GLY A CA 1
ATOM 3450 C C . GLY A 1 439 ? 21.831 -28.724 13.518 1.00 57.50 439 GLY A C 1
ATOM 3451 O O . GLY A 1 439 ? 22.560 -29.017 14.466 1.00 57.50 439 GLY A O 1
ATOM 3452 N N . TYR A 1 440 ? 22.092 -27.661 12.750 1.00 56.16 440 TYR A N 1
ATOM 3453 C CA . TYR A 1 440 ? 23.310 -26.839 12.859 1.00 56.16 440 TYR A CA 1
ATOM 3454 C C . TYR A 1 440 ? 23.400 -25.981 14.127 1.00 56.16 440 TYR A C 1
ATOM 3456 O O . TYR A 1 440 ? 24.428 -25.358 14.391 1.00 56.16 440 TYR A O 1
ATOM 3464 N N . TRP A 1 441 ? 22.360 -25.972 14.960 1.00 53.22 441 TRP A N 1
ATOM 3465 C CA . TRP A 1 441 ? 22.313 -25.150 16.169 1.00 53.22 441 TRP A CA 1
ATOM 3466 C C . TRP A 1 441 ? 23.412 -25.499 17.191 1.00 53.22 441 TRP A C 1
ATOM 3468 O O . TRP A 1 441 ? 23.834 -24.631 17.952 1.00 53.22 441 TRP A O 1
ATOM 3478 N N . ARG A 1 442 ? 23.945 -26.734 17.175 1.00 55.66 442 ARG A N 1
ATOM 3479 C CA . ARG A 1 442 ? 25.061 -27.140 18.055 1.00 55.66 442 ARG A CA 1
ATOM 3480 C C . ARG A 1 442 ? 26.389 -26.454 17.725 1.00 55.66 442 ARG A C 1
ATOM 3482 O O . ARG A 1 442 ? 27.205 -26.283 18.621 1.00 55.66 442 ARG A O 1
ATOM 3489 N N . TYR A 1 443 ? 26.583 -26.000 16.488 1.00 52.28 443 TYR A N 1
ATOM 3490 C CA . TYR A 1 443 ? 27.825 -25.348 16.068 1.00 52.28 443 TYR A CA 1
ATOM 3491 C C . TYR A 1 443 ? 27.832 -23.841 16.309 1.00 52.28 443 TYR A C 1
ATOM 3493 O O . TYR A 1 443 ? 28.882 -23.226 16.202 1.00 52.28 443 TYR A O 1
ATOM 3501 N N . ILE A 1 444 ? 26.696 -23.221 16.644 1.00 57.22 444 ILE A N 1
ATOM 3502 C CA . ILE A 1 444 ? 26.603 -21.761 16.800 1.00 57.22 444 ILE A CA 1
ATOM 3503 C C . ILE A 1 444 ? 27.044 -21.309 18.206 1.00 57.22 444 ILE A C 1
ATOM 3505 O O . ILE A 1 444 ? 27.506 -20.180 18.343 1.00 57.22 444 ILE A O 1
ATOM 3509 N N . ASN A 1 445 ? 27.046 -22.202 19.205 1.00 49.31 445 ASN A N 1
ATOM 3510 C CA . ASN A 1 445 ? 27.384 -21.893 20.606 1.00 49.31 445 ASN A CA 1
ATOM 3511 C C . ASN A 1 445 ? 28.789 -22.327 21.074 1.00 49.31 445 ASN A C 1
ATOM 3513 O O . ASN A 1 445 ? 29.072 -22.268 22.266 1.00 49.31 445 ASN A O 1
ATOM 3517 N N . VAL A 1 446 ? 29.684 -22.753 20.177 1.00 53.16 446 VAL A N 1
ATOM 3518 C CA . VAL A 1 446 ? 31.074 -23.083 20.556 1.00 53.16 446 VAL A CA 1
ATOM 3519 C C . VAL A 1 446 ? 31.924 -21.799 20.597 1.00 53.16 446 VAL A C 1
ATOM 3521 O O . VAL A 1 446 ? 31.848 -21.035 19.630 1.00 53.16 446 VAL A O 1
ATOM 3524 N N . PRO A 1 447 ? 32.717 -21.527 21.650 1.00 53.94 447 PRO A N 1
ATOM 3525 C CA . PRO A 1 447 ? 33.606 -20.363 21.718 1.00 53.94 447 PRO A CA 1
ATOM 3526 C C . PRO A 1 447 ? 34.527 -20.264 20.497 1.00 53.94 447 PRO A C 1
ATOM 3528 O O . PRO A 1 447 ? 34.933 -21.282 19.933 1.00 53.94 447 PRO A O 1
ATOM 3531 N N . VAL A 1 448 ? 34.840 -19.037 20.071 1.00 52.28 448 VAL A N 1
ATOM 3532 C CA . VAL A 1 448 ? 35.629 -18.769 18.853 1.00 52.28 448 VAL A CA 1
ATOM 3533 C C . VAL A 1 448 ? 37.002 -19.450 18.903 1.00 52.28 448 VAL A C 1
ATOM 3535 O O . VAL A 1 448 ? 37.484 -19.884 17.857 1.00 52.28 448 VAL A O 1
ATOM 3538 N N . GLU A 1 449 ? 37.591 -19.641 20.090 1.00 51.16 449 GLU A N 1
ATOM 3539 C CA . GLU A 1 449 ? 38.899 -20.292 20.234 1.00 51.16 449 GLU A CA 1
ATOM 3540 C C . GLU A 1 449 ? 38.910 -21.796 19.900 1.00 51.16 449 GLU A C 1
ATOM 3542 O O . GLU A 1 449 ? 39.975 -22.337 19.631 1.00 51.16 449 GLU A O 1
ATOM 3547 N N . GLN A 1 450 ? 37.757 -22.477 19.858 1.00 53.22 450 GLN A N 1
ATOM 3548 C CA . GLN A 1 450 ? 37.665 -23.919 19.561 1.00 53.22 450 GLN A CA 1
ATOM 3549 C C . GLN A 1 450 ? 37.234 -24.241 18.117 1.00 53.22 450 GLN A C 1
ATOM 3551 O O . GLN A 1 450 ? 36.962 -25.396 17.807 1.00 53.22 450 GLN A O 1
ATOM 3556 N N . ARG A 1 451 ? 37.134 -23.244 17.222 1.00 54.66 451 ARG A N 1
ATOM 3557 C CA . ARG A 1 451 ? 36.696 -23.445 15.819 1.00 54.66 451 ARG A CA 1
ATOM 3558 C C . ARG A 1 451 ? 37.807 -23.292 14.771 1.00 54.66 451 ARG A C 1
ATOM 3560 O O . ARG A 1 451 ? 37.495 -23.206 13.586 1.00 54.66 451 ARG A O 1
ATOM 3567 N N . MET A 1 452 ? 39.071 -23.200 15.193 1.00 43.44 452 MET A N 1
ATOM 3568 C CA . MET A 1 452 ? 40.243 -23.139 14.298 1.00 43.44 452 MET A CA 1
ATOM 3569 C C . MET A 1 452 ? 41.097 -24.422 14.313 1.00 43.44 452 MET A C 1
ATOM 3571 O O . MET A 1 452 ? 42.286 -24.374 14.007 1.00 43.44 452 MET A O 1
ATOM 3575 N N . GLU A 1 453 ? 40.474 -25.557 14.620 1.00 37.75 453 GLU A N 1
ATOM 3576 C CA . GLU A 1 453 ? 40.911 -26.907 14.227 1.00 37.75 453 GLU A CA 1
ATOM 3577 C C . GLU A 1 453 ? 39.829 -27.503 13.323 1.00 37.75 453 GLU A C 1
ATOM 3579 O O . GLU A 1 453 ? 40.197 -28.189 12.342 1.00 37.75 453 GLU A O 1
#

Sequence (453 aa):
MNPSLGSNTVASITAGQPPHVTRTSFTALTERAQK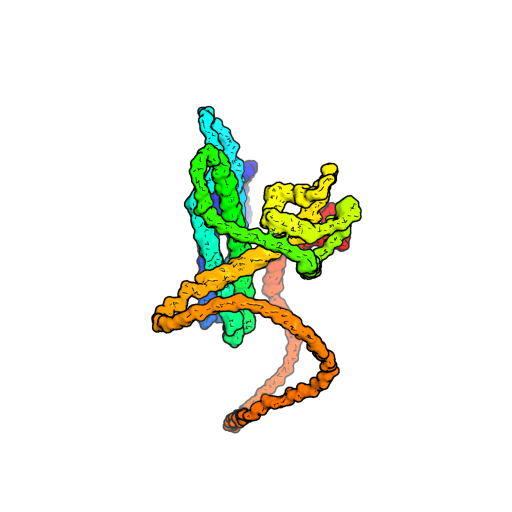LKNIITNQERELVQLTSQRSRIGDASFMDKVRTVSADLKTRKEHYARLVSFLHRIKGELQENGQISVIPSHATAEQPPHVTRASFNALTERAQNLKNIITNQETQLVQLTSQRSRIGDAAFMDKVRTVSADLKIRKEHYTRLVNFLHQIEDQRQENGHMNDMEVGMPANRKGWHFPPIPPLEKSRFDTLYKDYCAQHSIVHNPRMMSIEMRPLDLHDLHTQVIFEGGASNVTLKDSWSVSRQSRVPGLPSISRTSTREYLAAFDNVYVSTVTIERQNNDVLVATGDVGGNSGPERLLGGIADPSGPVQVDQPPFGGPPGHMLGMNNEMIPPGQTFGKMQCPMKQNPMDIQQSRPPQQLGIAQPCREHLQAAMAHIAKLKSDYNPERTFHILSSLFDTREARRQGYWRYINVPVEQRME